Protein 2FIC (pdb70)

Radius of gyration: 35.61 Å; Cα contacts (8 Å, |Δi|>4): 210; chains: 2; bounding box: 53×79×112 Å

InterPro domains:
  IPR001452 SH3 domain [PF14604] (527-590)
  IPR001452 SH3 domain [PR00452] (523-533)
  IPR001452 SH3 domain [PR00452] (537-552)
  IPR001452 SH3 domain [PR00452] (580-592)
  IPR001452 SH3 domain [PS50002] (520-593)
  IPR001452 SH3 domain [SM00326] (523-593)
  IPR003005 Amphiphysin [PTHR46514] (1-591)
  IPR003023 Amphiphysin 2 [PR01253] (3-16)
  IPR003023 Amphiphysin 2 [PR01253] (100-107)
  IPR003023 Amphiphysin 2 [PR01253] (157-165)
  IPR003023 Amphiphysin 2 [PR01253] (271-284)
  IPR003023 Amphiphysin 2 [PR01253] (288-296)
  IPR003023 Amphiphysin 2 [PR01253] (305-321)
  IPR003023 Amphiphysin 2 [PR01253] (490-503)
  IPR003023 Amphiphysin 2 [PR01253] (572-581)
  IPR004148 BAR domain [PF03114] (19-264)
  IPR004148 BAR domain [PS51021] (29-276)
  IPR004148 BAR domain [SM00721] (17-269)
  IPR027267 AH/BAR domain superfamily [G3DSA:1.20.1270.60] (10-276)
  IPR027267 AH/BAR domain superfamily [SSF103657] (31-344)

Solvent-accessible surface area: 25844 Å² total; per-residue (Å²): 171,133,10,105,106,24,17,98,34,4,63,106,3,36,97,55,0,67,154,19,26,143,60,7,134,83,92,13,64,61,12,65,64,130,9,90,65,30,80,142,129,28,86,78,41,65,162,88,7,81,102,125,90,90,26,100,121,98,5,68,124,12,14,91,46,13,31,98,22,15,77,58,12,34,93,78,0,32,80,74,0,21,88,64,0,48,108,17,19,54,76,0,84,92,13,108,67,50,24,60,100,31,29,173,61,58,96,70,44,58,72,14,143,136,107,58,57,63,61,113,151,203,74,90,127,10,90,81,92,24,99,124,11,56,134,68,19,89,100,42,31,83,68,0,59,118,70,6,52,71,10,55,104,53,55,84,35,25,58,75,96,5,109,128,35,18,61,41,14,26,97,76,7,106,124,64,19,67,121,22,79,121,61,36,96,95,13,69,122,53,95,92,115,146,143,12,99,95,31,28,94,33,4,61,112,2,48,93,46,1,74,125,14,39,137,81,7,136,83,78,10,66,62,6,79,63,105,6,76,51,22,65,130,131,30,88,76,51,64,152,87,10,84,103,122,106,87,31,74,104,91,5,47,135,11,16,104,47,15,35,92,27,24,100,61,6,34,103,82,0,24,75,84,0,25,108,84,2,67,111,20,34,51,80,2,94,87,13,108,65,44,25,55,78,22,30,141,54,50,97,71,58,84,64,17,110,130,90,40,77,64,31,52,114,42,101,192,90,59,121,73,130,16,59,133,1,73,73,93,20,108,121,19,69,124,59,15,58,79,19,11,75,59,0,80,122,68,6,56,77,14,55,101,49,60,84,33,20,48,82,90,5,108,123,28,24,61,39,21,63,131,75,12,93,106,57,26,49,93,24,91,108,61,43,90,102,13,61,80,55,68,178

B-factor: mean 22.85, std 11.94, range [2.0, 82.25]

Secondary structure (DSSP, 8-state):
-HHHHHHHHHHHHHHHHHHHHHHHHHHHHHHHHHHHHHHHHHHHHHHH--TTSTTHHHHHHHHHHHHHHHHHHHHHHIIIIIHHHHHHHHTHHHHHHHHHHHHHHHHHHHHHHHHHHHHH--HHHHHHHHHHHHHHHHHHHHHHHHHHHHHHHHHHHHHHHHHHHHHHHHHHHHHHHHHHHHHHHHHHHT-/-HHHHHHHHHHHHHHHHHHHHHHHHHHHHHHHHHHHHHHHHHHHHHHHHHS-TTSTTHHHHHHHHHHHHHHHHHHHHHHIIIIITTSHHHHHTHHHHHHHHHHHHHHHHHHHHHHHHHHHHTTSSS--HHHHHHHHHHHHHHHHHHHHHHHHHHHHHHHHHHHHHHHHHHHHHHHHHHHHHHHHHHHHHHHHHHHHHHTT-

Structure (mmCIF, N/CA/C/O backbone):
data_2FIC
#
_entry.id   2FIC
#
_cell.length_a   69.922
_cell.length_b   59.086
_cell.length_c   75.009
_cell.angle_alpha   90.00
_cell.angle_beta   117.53
_cell.angle_gamma   90.00
#
_symmetry.space_group_name_H-M   'P 1 21 1'
#
loop_
_entity.id
_entity.type
_entity.pdbx_description
1 polymer 'Myc box-dependent-interacting protein 1'
2 non-polymer XENON
3 water water
#
loop_
_atom_site.group_PDB
_atom_site.id
_atom_site.type_symbol
_atom_site.label_atom_id
_atom_site.label_alt_id
_atom_site.label_comp_id
_atom_site.label_asym_id
_atom_site.label_entity_id
_atom_site.label_seq_id
_atom_site.pdbx_PDB_ins_code
_atom_site.Cartn_x
_atom_site.Cartn_y
_atom_site.Cartn_z
_atom_site.occupancy
_atom_site.B_iso_or_equiv
_atom_site.auth_seq_id
_atom_site.auth_comp_id
_atom_site.auth_asym_id
_atom_site.auth_atom_id
_atom_site.pdbx_PDB_model_num
ATOM 1 N N . GLU A 1 52 ? 30.124 -5.518 52.893 1.00 48.82 52 GLU A N 1
ATOM 2 C CA . GLU A 1 52 ? 28.944 -6.281 53.260 1.00 48.86 52 GLU A CA 1
ATOM 3 C C . GLU A 1 52 ? 28.056 -6.667 52.091 1.00 47.82 52 GLU A C 1
ATOM 4 O O . GLU A 1 52 ? 28.320 -6.337 50.944 1.00 47.76 52 GLU A O 1
ATOM 10 N N . GLN A 1 53 ? 26.984 -7.365 52.420 1.00 46.43 53 GLN A N 1
ATOM 11 C CA . GLN A 1 53 ? 26.098 -7.946 51.438 1.00 44.99 53 GLN A CA 1
ATOM 12 C C . GLN A 1 53 ? 25.261 -6.854 50.785 1.00 43.14 53 GLN A C 1
ATOM 13 O O . GLN A 1 53 ? 25.114 -6.817 49.570 1.00 42.62 53 GLN A O 1
ATOM 19 N N . PHE A 1 54 ? 24.709 -5.967 51.601 1.00 40.74 54 PHE A N 1
ATOM 20 C CA . PHE A 1 54 ? 23.791 -4.987 51.099 1.00 39.06 54 PHE A CA 1
ATOM 21 C C . PHE A 1 54 ? 24.514 -3.981 50.225 1.00 38.37 54 PHE A C 1
ATOM 22 O O . PHE A 1 54 ? 23.922 -3.498 49.262 1.00 37.16 54 PHE A O 1
ATOM 30 N N . GLU A 1 55 ? 25.779 -3.670 50.532 1.00 37.12 55 GLU A N 1
ATOM 31 C CA . GLU A 1 55 ? 26.517 -2.732 49.684 1.00 36.73 55 GLU A CA 1
ATOM 32 C C . GLU A 1 55 ? 26.826 -3.333 48.310 1.00 35.23 55 GLU A C 1
ATOM 33 O O . GLU A 1 55 ? 26.785 -2.604 47.336 1.00 35.18 55 GLU A O 1
ATOM 39 N N . GLN A 1 56 ? 27.107 -4.636 48.212 1.00 33.66 56 GLN A N 1
ATOM 40 C CA . GLN A 1 56 ? 27.256 -5.293 46.906 1.00 32.59 56 GLN A CA 1
ATOM 41 C C . GLN A 1 56 ? 25.929 -5.323 46.107 1.00 30.93 56 GLN A C 1
ATOM 42 O O . GLN A 1 56 ? 25.946 -5.242 44.893 1.00 30.20 56 GLN A O 1
ATOM 48 N N . CYS A 1 57 ? 24.793 -5.430 46.784 1.00 29.05 57 CYS A N 1
ATOM 49 C CA . CYS A 1 57 ? 23.496 -5.330 46.109 1.00 28.30 57 CYS A CA 1
ATOM 50 C C . CYS A 1 57 ? 23.258 -3.944 45.523 1.00 25.86 57 CYS A C 1
ATOM 51 O O . CYS A 1 57 ? 22.710 -3.821 44.447 1.00 24.65 57 CYS A O 1
ATOM 54 N N . VAL A 1 58 ? 23.677 -2.931 46.262 1.00 22.85 58 VAL A N 1
ATOM 55 C CA . VAL A 1 58 ? 23.527 -1.556 45.856 1.00 22.12 58 VAL A CA 1
ATOM 56 C C . VAL A 1 58 ? 24.440 -1.262 44.679 1.00 21.05 58 VAL A C 1
ATOM 57 O O . VAL A 1 58 ? 24.059 -0.567 43.757 1.00 19.06 58 VAL A O 1
ATOM 61 N N . GLN A 1 59 ? 25.643 -1.817 44.709 1.00 20.23 59 GLN A N 1
ATOM 62 C CA . GLN A 1 59 ? 26.548 -1.693 43.586 1.00 20.58 59 GLN A CA 1
ATOM 63 C C . GLN A 1 59 ? 25.990 -2.298 42.303 1.00 19.53 59 GLN A C 1
ATOM 64 O O . GLN A 1 59 ? 26.063 -1.693 41.250 1.00 19.57 59 GLN A O 1
ATOM 70 N N . ASN A 1 60 ? 25.445 -3.499 42.409 1.00 18.56 60 ASN A N 1
ATOM 71 C CA . ASN A 1 60 ? 24.813 -4.154 41.277 1.00 17.64 60 ASN A CA 1
ATOM 72 C C . ASN A 1 60 ? 23.688 -3.278 40.718 1.00 16.37 60 ASN A C 1
ATOM 73 O O . ASN A 1 60 ? 23.507 -3.169 39.496 1.00 16.08 60 ASN A O 1
ATOM 78 N N . PHE A 1 61 ? 22.923 -2.683 41.620 1.00 14.89 61 PHE A N 1
ATOM 79 C CA . PHE A 1 61 ? 21.795 -1.853 41.251 1.00 14.51 61 PHE A CA 1
ATOM 80 C C . PHE A 1 61 ? 22.245 -0.612 40.495 1.00 14.43 61 PHE A C 1
ATOM 81 O O . PHE A 1 61 ? 21.687 -0.294 39.468 1.00 14.19 61 PHE A O 1
ATOM 89 N N . ASN A 1 62 ? 23.271 0.060 40.993 1.00 14.53 62 ASN A N 1
ATOM 90 C CA . ASN A 1 62 ? 23.838 1.216 40.320 1.00 15.35 62 ASN A CA 1
ATOM 91 C C . ASN A 1 62 ? 24.294 0.823 38.901 1.00 14.99 62 ASN A C 1
ATOM 92 O O . ASN A 1 62 ? 23.988 1.515 37.930 1.00 13.29 62 ASN A O 1
ATOM 97 N N . LYS A 1 63 ? 24.988 -0.304 38.776 1.00 15.17 63 LYS A N 1
ATOM 98 C CA . LYS A 1 63 ? 25.399 -0.797 37.476 1.00 16.04 63 LYS A CA 1
ATOM 99 C C . LYS A 1 63 ? 24.212 -1.120 36.544 1.00 15.52 63 LYS A C 1
ATOM 100 O O . LYS A 1 63 ? 24.202 -0.749 35.384 1.00 14.98 63 LYS A O 1
ATOM 106 N N . GLN A 1 64 ? 23.231 -1.826 37.058 1.00 14.37 64 GLN A N 1
ATOM 107 C CA . GLN A 1 64 ? 22.034 -2.140 36.292 1.00 14.58 64 GLN A CA 1
ATOM 108 C C . GLN A 1 64 ? 21.361 -0.861 35.785 1.00 14.70 64 GLN A C 1
ATOM 109 O O . GLN A 1 64 ? 20.889 -0.819 34.645 1.00 14.52 64 GLN A O 1
ATOM 115 N N . LEU A 1 65 ? 21.343 0.192 36.612 1.00 14.45 65 LEU A N 1
ATOM 116 C CA . LEU A 1 65 ? 20.724 1.456 36.226 1.00 14.79 65 LEU A CA 1
ATOM 117 C C . LEU A 1 65 ? 21.574 2.168 35.157 1.00 14.60 65 LEU A C 1
ATOM 118 O O . LEU A 1 65 ? 21.057 2.701 34.223 1.00 14.32 65 LEU A O 1
ATOM 123 N N . THR A 1 66 ? 22.883 2.162 35.302 1.00 15.10 66 THR A N 1
ATOM 124 C CA . THR A 1 66 ? 23.769 2.752 34.314 1.00 15.57 66 THR A CA 1
ATOM 125 C C . THR A 1 66 ? 23.626 2.068 32.928 1.00 15.58 66 THR A C 1
ATOM 126 O O . THR A 1 66 ? 23.427 2.740 31.916 1.00 14.81 66 THR A O 1
ATOM 130 N N . GLU A 1 67 ? 23.677 0.740 32.901 1.00 16.48 67 GLU A N 1
ATOM 131 C CA . GLU A 1 67 ? 23.587 -0.037 31.660 1.00 17.03 67 GLU A CA 1
ATOM 132 C C . GLU A 1 67 ? 22.258 0.235 30.990 1.00 16.34 67 GLU A C 1
ATOM 133 O O . GLU A 1 67 ? 22.212 0.468 29.800 1.00 15.40 67 GLU A O 1
ATOM 139 N N . GLY A 1 68 ? 21.195 0.188 31.780 1.00 15.38 68 GLY A N 1
ATOM 140 C CA . GLY A 1 68 ? 19.837 0.398 31.310 1.00 15.94 68 GLY A CA 1
ATOM 141 C C . GLY A 1 68 ? 19.601 1.769 30.691 1.00 15.75 68 GLY A C 1
ATOM 142 O O . GLY A 1 68 ? 18.862 1.914 29.686 1.00 14.30 68 GLY A O 1
ATOM 143 N N . THR A 1 69 ? 20.212 2.768 31.305 1.00 15.55 69 THR A N 1
ATOM 144 C CA . THR A 1 69 ? 20.089 4.128 30.859 1.00 16.61 69 THR A CA 1
ATOM 145 C C . THR A 1 69 ? 20.852 4.276 29.525 1.00 16.53 69 THR A C 1
ATOM 146 O O . THR A 1 69 ? 20.393 4.926 28.623 1.00 14.81 69 THR A O 1
ATOM 150 N N . ARG A 1 70 ? 22.035 3.667 29.443 1.00 16.88 70 ARG A N 1
ATOM 151 C CA . ARG A 1 70 ? 22.805 3.686 28.228 1.00 17.02 70 ARG A CA 1
ATOM 152 C C . ARG A 1 70 ? 22.038 2.989 27.092 1.00 16.56 70 ARG A C 1
ATOM 153 O O . ARG A 1 70 ? 22.060 3.472 25.994 1.00 15.05 70 ARG A O 1
ATOM 161 N N . LEU A 1 71 ? 21.324 1.913 27.380 1.00 16.72 71 LEU A N 1
ATOM 162 C CA . LEU A 1 71 ? 20.568 1.187 26.360 1.00 17.75 71 LEU A CA 1
ATOM 163 C C . LEU A 1 71 ? 19.399 1.994 25.831 1.00 17.55 71 LEU A C 1
ATOM 164 O O . LEU A 1 71 ? 19.095 1.981 24.626 1.00 15.35 71 LEU A O 1
ATOM 169 N N . GLN A 1 72 ? 18.709 2.657 26.757 1.00 17.70 72 GLN A N 1
ATOM 170 C CA . GLN A 1 72 ? 17.659 3.607 26.385 1.00 17.39 72 GLN A CA 1
ATOM 171 C C . GLN A 1 72 ? 18.195 4.735 25.506 1.00 16.04 72 GLN A C 1
ATOM 172 O O . GLN A 1 72 ? 17.587 5.057 24.512 1.00 15.41 72 GLN A O 1
ATOM 178 N N . LYS A 1 73 ? 19.337 5.317 25.860 1.00 15.68 73 LYS A N 1
ATOM 179 C CA . LYS A 1 73 ? 19.909 6.429 25.092 1.00 15.74 73 LYS A CA 1
ATOM 180 C C . LYS A 1 73 ? 20.289 5.966 23.668 1.00 14.13 73 LYS A C 1
ATOM 181 O O . LYS A 1 73 ? 19.954 6.590 22.705 1.00 12.66 73 LYS A O 1
ATOM 187 N N . ASP A 1 74 ? 20.936 4.812 23.586 1.00 13.40 74 ASP A N 1
ATOM 188 C CA . ASP A 1 74 ? 21.357 4.234 22.328 1.00 13.27 74 ASP A CA 1
ATOM 189 C C . ASP A 1 74 ? 20.164 3.741 21.467 1.00 12.27 74 ASP A C 1
ATOM 190 O O . ASP A 1 74 ? 20.218 3.843 20.255 1.00 11.28 74 ASP A O 1
ATOM 195 N N . LEU A 1 75 ? 19.111 3.221 22.074 1.00 12.73 75 LEU A N 1
ATOM 196 C CA . LEU A 1 75 ? 17.937 2.857 21.307 1.00 13.51 75 LEU A CA 1
ATOM 197 C C . LEU A 1 75 ? 17.253 4.073 20.673 1.00 13.34 75 LEU A C 1
ATOM 198 O O . LEU A 1 75 ? 16.796 4.026 19.538 1.00 13.08 75 LEU A O 1
ATOM 203 N N . ARG A 1 76 ? 17.113 5.139 21.459 1.00 12.97 76 ARG A N 1
ATOM 204 C CA . ARG A 1 76 ? 16.535 6.380 20.978 1.00 12.67 76 ARG A CA 1
ATOM 205 C C . ARG A 1 76 ? 17.320 6.923 19.747 1.00 11.46 76 ARG A C 1
ATOM 206 O O . ARG A 1 76 ? 16.739 7.372 18.773 1.00 9.89 76 ARG A O 1
ATOM 214 N N . THR A 1 77 ? 18.644 6.877 19.826 1.00 9.41 77 THR A N 1
ATOM 215 C CA . THR A 1 77 ? 19.474 7.265 18.710 1.00 10.25 77 THR A CA 1
ATOM 216 C C . THR A 1 77 ? 19.206 6.357 17.532 1.00 9.28 77 THR A C 1
ATOM 217 O O . THR A 1 77 ? 19.135 6.823 16.404 1.00 7.45 77 THR A O 1
ATOM 221 N N . TYR A 1 78 ? 19.014 5.072 17.788 1.00 10.04 78 TYR A N 1
ATOM 222 C CA . TYR A 1 78 ? 18.898 4.122 16.701 1.00 9.97 78 TYR A CA 1
ATOM 223 C C . TYR A 1 78 ? 17.609 4.408 15.959 1.00 10.38 78 TYR A C 1
ATOM 224 O O . TYR A 1 78 ? 17.580 4.407 14.741 1.00 9.68 78 TYR A O 1
ATOM 233 N N . LEU A 1 79 ? 16.523 4.615 16.714 1.00 11.03 79 LEU A N 1
ATOM 234 C CA . LEU A 1 79 ? 15.233 4.964 16.148 1.00 11.66 79 LEU A CA 1
ATOM 235 C C . LEU A 1 79 ? 15.325 6.262 15.313 1.00 11.35 79 LEU A C 1
ATOM 236 O O . LEU A 1 79 ? 14.736 6.346 14.263 1.00 11.13 79 LEU A O 1
ATOM 241 N N . ALA A 1 80 ? 16.018 7.291 15.820 1.00 11.72 80 ALA A N 1
ATOM 242 C CA . ALA A 1 80 ? 16.226 8.526 15.056 1.00 11.26 80 ALA A CA 1
ATOM 243 C C . ALA A 1 80 ? 16.978 8.265 13.756 1.00 11.00 80 ALA A C 1
ATOM 244 O O . ALA A 1 80 ? 16.668 8.868 12.741 1.00 11.35 80 ALA A O 1
ATOM 246 N N . SER A 1 81 ? 17.973 7.384 13.789 1.00 10.09 81 SER A N 1
ATOM 247 C CA . SER A 1 81 ? 18.721 7.045 12.595 1.00 9.89 81 SER A CA 1
ATOM 248 C C . SER A 1 81 ? 17.903 6.269 11.556 1.00 8.88 81 SER A C 1
ATOM 249 O O . SER A 1 81 ? 18.129 6.390 10.340 1.00 7.40 81 SER A O 1
ATOM 252 N N . VAL A 1 82 ? 16.945 5.484 12.049 1.00 9.51 82 VAL A N 1
ATOM 253 C CA . VAL A 1 82 ? 16.118 4.660 11.196 1.00 9.93 82 VAL A CA 1
ATOM 254 C C . VAL A 1 82 ? 15.210 5.658 10.500 1.00 11.10 82 VAL A C 1
ATOM 255 O O . VAL A 1 82 ? 15.057 5.589 9.296 1.00 11.69 82 VAL A O 1
ATOM 259 N N . LYS A 1 83 ? 14.649 6.612 11.235 1.00 10.11 83 LYS A N 1
ATOM 260 C CA . LYS A 1 83 ? 13.876 7.661 10.572 1.00 11.68 83 LYS A CA 1
ATOM 261 C C . LYS A 1 83 ? 14.683 8.460 9.520 1.00 10.00 83 LYS A C 1
ATOM 262 O O . LYS A 1 83 ? 14.182 8.727 8.449 1.00 7.91 83 LYS A O 1
ATOM 268 N N . ALA A 1 84 ? 15.919 8.861 9.828 1.00 9.93 84 ALA A N 1
ATOM 269 C CA . ALA A 1 84 ? 16.719 9.604 8.887 1.00 8.97 84 ALA A CA 1
ATOM 270 C C . ALA A 1 84 ? 17.007 8.772 7.645 1.00 9.65 84 ALA A C 1
ATOM 271 O O . ALA A 1 84 ? 17.056 9.317 6.556 1.00 8.87 84 ALA A O 1
ATOM 273 N N . MET A 1 85 ? 17.219 7.469 7.805 1.00 9.94 85 MET A N 1
ATOM 274 C CA . MET A 1 85 ? 17.542 6.599 6.672 1.00 11.06 85 MET A CA 1
ATOM 275 C C . MET A 1 85 ? 16.273 6.385 5.848 1.00 10.74 85 MET A C 1
ATOM 276 O O . MET A 1 85 ? 16.298 6.512 4.634 1.00 11.34 85 MET A O 1
ATOM 281 N N . HIS A 1 86 ? 15.131 6.180 6.485 1.00 9.59 86 HIS A N 1
ATOM 282 C CA . HIS A 1 86 ? 13.860 6.271 5.778 1.00 9.50 86 HIS A CA 1
ATOM 283 C C . HIS A 1 86 ? 13.738 7.558 4.909 1.00 9.26 86 HIS A C 1
ATOM 284 O O . HIS A 1 86 ? 13.497 7.490 3.721 1.00 7.74 86 HIS A O 1
ATOM 291 N N . GLU A 1 87 ? 13.837 8.722 5.505 1.00 10.07 87 GLU A N 1
ATOM 292 C CA . GLU A 1 87 ? 13.645 9.967 4.783 1.00 11.12 87 GLU A CA 1
ATOM 293 C C . GLU A 1 87 ? 14.615 10.128 3.602 1.00 10.64 87 GLU A C 1
ATOM 294 O O . GLU A 1 87 ? 14.214 10.601 2.571 1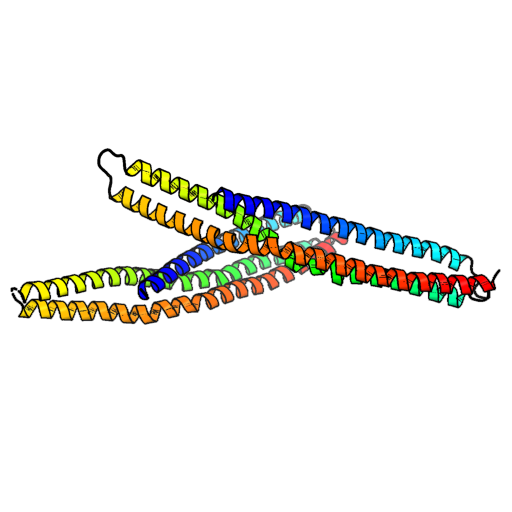.00 9.25 87 GLU A O 1
ATOM 300 N N . ALA A 1 88 ? 15.879 9.734 3.755 1.00 10.53 88 ALA A N 1
ATOM 301 C CA . ALA A 1 88 ? 16.849 9.864 2.673 1.00 11.04 88 ALA A CA 1
ATOM 302 C C . ALA A 1 88 ? 16.531 8.842 1.584 1.00 12.06 88 ALA A C 1
ATOM 303 O O . ALA A 1 88 ? 16.652 9.109 0.418 1.00 9.68 88 ALA A O 1
ATOM 305 N N . SER A 1 89 ? 15.992 7.697 1.963 1.00 13.43 89 SER A N 1
ATOM 306 C CA . SER A 1 89 ? 15.686 6.684 0.996 1.00 13.87 89 SER A CA 1
ATOM 307 C C . SER A 1 89 ? 14.501 7.150 0.215 1.00 13.94 89 SER A C 1
ATOM 308 O O . SER A 1 89 ? 14.437 6.978 -0.999 1.00 12.88 89 SER A O 1
ATOM 311 N N . LYS A 1 90 ? 13.508 7.660 0.933 1.00 13.94 90 LYS A N 1
ATOM 312 C CA . LYS A 1 90 ? 12.346 8.218 0.312 1.00 13.91 90 LYS A CA 1
ATOM 313 C C . LYS A 1 90 ? 12.678 9.330 -0.701 1.00 14.29 90 LYS A C 1
ATOM 314 O O . LYS A 1 90 ? 12.194 9.334 -1.818 1.00 12.38 90 LYS A O 1
ATOM 320 N N . LYS A 1 91 ? 13.512 10.285 -0.321 1.00 13.42 91 LYS A N 1
ATOM 321 C CA . LYS A 1 91 ? 13.939 11.296 -1.281 1.00 14.12 91 LYS A CA 1
ATOM 322 C C . LYS A 1 91 ? 14.595 10.750 -2.531 1.00 14.05 91 LYS A C 1
ATOM 323 O O . LYS A 1 91 ? 14.341 11.289 -3.593 1.00 11.27 91 LYS A O 1
ATOM 329 N N . LEU A 1 92 ? 15.426 9.707 -2.402 1.00 15.31 92 LEU A N 1
ATOM 330 C CA . LEU A 1 92 ? 16.056 9.068 -3.562 1.00 16.96 92 LEU A CA 1
ATOM 331 C C . LEU A 1 92 ? 15.023 8.503 -4.476 1.00 18.35 92 LEU A C 1
ATOM 332 O O . LEU A 1 92 ? 15.077 8.719 -5.678 1.00 20.36 92 LEU A O 1
ATOM 337 N N . ASN A 1 93 ? 14.115 7.726 -3.906 1.00 18.46 93 ASN A N 1
ATOM 338 C CA . ASN A 1 93 ? 12.944 7.213 -4.618 1.00 19.12 93 ASN A CA 1
ATOM 339 C C . ASN A 1 93 ? 12.228 8.358 -5.380 1.00 18.29 93 ASN A C 1
ATOM 340 O O . ASN A 1 93 ? 11.780 8.160 -6.520 1.00 18.20 93 ASN A O 1
ATOM 345 N N . GLU A 1 94 ? 12.096 9.516 -4.747 1.00 16.56 94 GLU A N 1
ATOM 346 C CA . GLU A 1 94 ? 11.387 10.656 -5.352 1.00 17.14 94 GLU A CA 1
ATOM 347 C C . GLU A 1 94 ? 12.145 11.187 -6.580 1.00 15.01 94 GLU A C 1
ATOM 348 O O . GLU A 1 94 ? 11.539 11.615 -7.547 1.00 14.79 94 GLU A O 1
ATOM 354 N N . CYS A 1 95 ? 13.460 11.122 -6.540 1.00 14.17 95 CYS A N 1
ATOM 355 C CA . CYS A 1 95 ? 14.275 11.474 -7.693 1.00 14.83 95 CYS A CA 1
ATOM 356 C C . CYS A 1 95 ? 13.993 10.522 -8.833 1.00 14.39 95 CYS A C 1
ATOM 357 O O . CYS A 1 95 ? 13.921 10.981 -9.961 1.00 13.75 95 CYS A O 1
ATOM 360 N N . LEU A 1 96 ? 13.854 9.224 -8.573 1.00 13.44 96 LEU A N 1
ATOM 361 C CA . LEU A 1 96 ? 13.450 8.286 -9.634 1.00 13.77 96 LEU A CA 1
ATOM 362 C C . LEU A 1 96 ? 12.056 8.599 -10.168 1.00 14.14 96 LEU A C 1
ATOM 363 O O . LEU A 1 96 ? 11.824 8.689 -11.375 1.00 12.17 96 LEU A O 1
ATOM 368 N N . GLN A 1 97 ? 11.121 8.770 -9.268 1.00 14.69 97 GLN A N 1
ATOM 369 C CA . GLN A 1 97 ? 9.775 9.167 -9.682 1.00 15.95 97 GLN A CA 1
ATOM 370 C C . GLN A 1 97 ? 9.747 10.458 -10.535 1.00 15.54 97 GLN A C 1
ATOM 371 O O . GLN A 1 97 ? 8.997 10.544 -11.495 1.00 15.26 97 GLN A O 1
ATOM 377 N N . GLU A 1 98 ? 10.615 11.436 -10.260 1.00 16.52 98 GLU A N 1
ATOM 378 C CA . GLU A 1 98 ? 10.557 12.707 -10.982 1.00 16.32 98 GLU A CA 1
ATOM 379 C C . GLU A 1 98 ? 11.193 12.597 -12.391 1.00 15.28 98 GLU A C 1
ATOM 380 O O . GLU A 1 98 ? 10.827 13.351 -13.291 1.00 13.46 98 GLU A O 1
ATOM 386 N N . VAL A 1 99 ? 12.134 11.662 -12.597 1.00 15.03 99 VAL A N 1
ATOM 387 C CA . VAL A 1 99 ? 12.753 11.469 -13.897 1.00 14.95 99 VAL A CA 1
ATOM 388 C C . VAL A 1 99 ? 12.076 10.374 -14.756 1.00 15.62 99 VAL A C 1
ATOM 389 O O . VAL A 1 99 ? 12.296 10.316 -15.962 1.00 15.24 99 VAL A O 1
ATOM 393 N N . TYR A 1 100 ? 11.255 9.529 -14.160 1.00 15.15 100 TYR A N 1
ATOM 394 C CA . TYR A 1 100 ? 10.625 8.438 -14.890 1.00 16.52 100 TYR A CA 1
ATOM 395 C C . TYR A 1 100 ? 9.687 9.028 -15.970 1.00 17.04 100 TYR A C 1
ATOM 396 O O . TYR A 1 100 ? 8.764 9.755 -15.651 1.00 20.20 100 TYR A O 1
ATOM 405 N N . GLU A 1 101 ? 9.969 8.720 -17.240 1.00 16.15 101 GLU A N 1
ATOM 406 C CA . GLU A 1 101 ? 9.233 9.230 -18.372 1.00 14.74 101 GLU A CA 1
ATOM 407 C C . GLU A 1 101 ? 7.936 8.410 -18.604 1.00 13.35 101 GLU A C 1
ATOM 408 O O . GLU A 1 101 ? 7.852 7.206 -18.270 1.00 11.64 101 GLU A O 1
ATOM 414 N N . PRO A 1 102 ? 6.913 9.071 -19.129 1.00 13.05 102 PRO A N 1
ATOM 415 C CA . PRO A 1 102 ? 5.606 8.415 -19.326 1.00 13.46 102 PRO A CA 1
ATOM 416 C C . PRO A 1 102 ? 5.708 7.288 -20.382 1.00 13.11 102 PRO A C 1
ATOM 417 O O . PRO A 1 102 ? 5.014 6.308 -20.323 1.00 10.83 102 PRO A O 1
ATOM 421 N N . ASP A 1 103 ? 6.612 7.452 -21.335 1.00 14.49 103 ASP A N 1
ATOM 422 C CA . ASP A 1 103 ? 6.858 6.381 -22.304 1.00 15.86 103 ASP A CA 1
ATOM 423 C C . ASP A 1 103 ? 7.850 5.279 -21.841 1.00 16.93 103 ASP A C 1
ATOM 424 O O . ASP A 1 103 ? 8.244 4.434 -22.636 1.00 16.77 103 ASP A O 1
ATOM 429 N N . TRP A 1 104 ? 8.265 5.271 -20.579 1.00 17.79 104 TRP A N 1
ATOM 430 C CA . TRP A 1 104 ? 8.979 4.103 -20.059 1.00 17.85 104 TRP A CA 1
ATOM 431 C C . TRP A 1 104 ? 7.987 3.158 -19.428 1.00 18.50 104 TRP A C 1
ATOM 432 O O . TRP A 1 104 ? 7.226 3.576 -18.549 1.00 17.99 104 TRP A O 1
ATOM 443 N N . PRO A 1 105 ? 8.016 1.873 -19.787 1.00 18.98 105 PRO A N 1
ATOM 444 C CA . PRO A 1 105 ? 7.112 0.924 -19.141 1.00 19.18 105 PRO A CA 1
ATOM 445 C C . PRO A 1 105 ? 7.456 0.776 -17.648 1.00 18.87 105 PRO A C 1
ATOM 446 O O . PRO A 1 105 ? 8.613 0.986 -17.230 1.00 19.09 105 PRO A O 1
ATOM 450 N N . GLY A 1 106 ? 6.446 0.423 -16.862 1.00 18.11 106 GLY A N 1
ATOM 451 C CA . GLY A 1 106 ? 6.623 0.176 -15.452 1.00 17.97 106 GLY A CA 1
ATOM 452 C C . GLY A 1 106 ? 6.545 1.396 -14.543 1.00 17.08 106 GLY A C 1
ATOM 453 O O . GLY A 1 106 ? 6.808 1.226 -13.364 1.00 16.19 106 GLY A O 1
ATOM 454 N N . ARG A 1 107 ? 6.150 2.570 -15.061 1.00 15.55 107 ARG A N 1
ATOM 455 C CA . ARG A 1 107 ? 6.051 3.800 -14.259 1.00 14.78 107 ARG A CA 1
ATOM 456 C C . ARG A 1 107 ? 5.105 3.645 -13.075 1.00 15.42 107 ARG A C 1
ATOM 457 O O . ARG A 1 107 ? 5.472 4.009 -11.952 1.00 13.72 107 ARG A O 1
ATOM 465 N N . ASP A 1 108 ? 3.881 3.124 -13.330 1.00 14.81 108 ASP A N 1
ATOM 466 C CA . ASP A 1 108 ? 2.893 2.870 -12.268 1.00 14.51 108 ASP A CA 1
ATOM 467 C C . ASP A 1 108 ? 3.409 1.847 -11.247 1.00 13.69 108 ASP A C 1
ATOM 468 O O . ASP A 1 108 ? 3.236 1.997 -10.051 1.00 10.08 108 ASP A O 1
ATOM 473 N N . GLU A 1 109 ? 4.043 0.795 -11.730 1.00 14.63 109 GLU A N 1
ATOM 474 C CA . GLU A 1 109 ? 4.564 -0.242 -10.847 1.00 16.19 109 GLU A CA 1
ATOM 475 C C . GLU A 1 109 ? 5.663 0.381 -9.948 1.00 15.18 109 GLU A C 1
ATOM 476 O O . GLU A 1 109 ? 5.787 0.033 -8.785 1.00 14.69 109 GLU A O 1
ATOM 482 N N . ALA A 1 110 ? 6.415 1.342 -10.468 1.00 14.78 110 ALA A N 1
ATOM 483 C CA . ALA A 1 110 ? 7.498 1.947 -9.698 1.00 14.36 110 ALA A CA 1
ATOM 484 C C . ALA A 1 110 ? 6.907 2.862 -8.626 1.00 13.78 110 ALA A C 1
ATOM 485 O O . ALA A 1 110 ? 7.409 2.955 -7.525 1.00 13.18 110 ALA A O 1
ATOM 487 N N . ASN A 1 111 ? 5.791 3.496 -8.920 1.00 13.22 111 ASN A N 1
ATOM 488 C CA . ASN A 1 111 ? 5.150 4.293 -7.918 1.00 13.96 111 ASN A CA 1
ATOM 489 C C . ASN A 1 111 ? 4.580 3.400 -6.798 1.00 12.91 111 ASN A C 1
ATOM 490 O O . ASN A 1 111 ? 4.653 3.793 -5.655 1.00 11.37 111 ASN A O 1
ATOM 495 N N . LYS A 1 112 ? 3.986 2.243 -7.132 1.00 12.20 112 LYS A N 1
ATOM 496 C CA . LYS A 1 112 ? 3.446 1.358 -6.090 1.00 12.71 112 LYS A CA 1
ATOM 497 C C . LYS A 1 112 ? 4.564 0.826 -5.230 1.00 12.14 112 LYS A C 1
ATOM 498 O O . LYS A 1 112 ? 4.432 0.766 -4.030 1.00 11.72 112 LYS A O 1
ATOM 504 N N . ILE A 1 113 ? 5.698 0.502 -5.838 1.00 11.44 113 ILE A N 1
ATOM 505 C CA . ILE A 1 113 ? 6.830 0.003 -5.067 1.00 11.28 113 ILE A CA 1
ATOM 506 C C . ILE A 1 113 ? 7.297 1.047 -4.047 1.00 11.04 113 ILE A C 1
ATOM 507 O O . ILE A 1 113 ? 7.506 0.741 -2.879 1.00 9.74 113 ILE A O 1
ATOM 512 N N . ALA A 1 114 ? 7.425 2.287 -4.492 1.00 11.07 114 ALA A N 1
ATOM 513 C CA . ALA A 1 114 ? 7.846 3.375 -3.634 1.00 10.48 114 ALA A CA 1
ATOM 514 C C . ALA A 1 114 ? 6.845 3.607 -2.503 1.00 9.68 114 ALA A C 1
ATOM 515 O O . ALA A 1 114 ? 7.242 3.899 -1.403 1.00 9.00 114 ALA A O 1
ATOM 517 N N . GLU A 1 115 ? 5.557 3.502 -2.780 1.00 9.31 115 GLU A N 1
ATOM 518 C CA . GLU A 1 115 ? 4.556 3.623 -1.762 1.00 10.51 115 GLU A CA 1
ATOM 519 C C . GLU A 1 115 ? 4.696 2.482 -0.720 1.00 10.23 115 GLU A C 1
ATOM 520 O O . GLU A 1 115 ? 4.672 2.731 0.479 1.00 9.98 115 GLU A O 1
ATOM 526 N N . ASN A 1 116 ? 4.900 1.251 -1.194 1.00 8.90 116 ASN A N 1
ATOM 527 C CA . ASN A 1 116 ? 5.116 0.132 -0.302 1.00 8.91 116 ASN A CA 1
ATOM 528 C C . ASN A 1 116 ? 6.402 0.288 0.553 1.00 7.77 116 ASN A C 1
ATOM 529 O O . ASN A 1 116 ? 6.443 -0.063 1.735 1.00 5.11 116 ASN A O 1
ATOM 534 N N . ASN A 1 117 ? 7.405 0.883 -0.048 1.00 7.35 117 ASN A N 1
ATOM 535 C CA . ASN A 1 117 ? 8.705 1.086 0.601 1.00 8.45 117 ASN A CA 1
ATOM 536 C C . ASN A 1 117 ? 8.516 2.036 1.828 1.00 8.58 117 ASN A C 1
ATOM 537 O O . ASN A 1 117 ? 8.960 1.765 2.962 1.00 6.52 117 ASN A O 1
ATOM 542 N N . ASP A 1 118 ? 7.760 3.102 1.588 1.00 9.00 118 ASP A N 1
ATOM 543 C CA . ASP A 1 118 ? 7.457 4.127 2.586 1.00 9.58 118 ASP A CA 1
ATOM 544 C C . ASP A 1 118 ? 6.685 3.471 3.726 1.00 9.28 118 ASP A C 1
ATOM 545 O O . ASP A 1 118 ? 7.046 3.611 4.879 1.00 8.85 118 ASP A O 1
ATOM 550 N N . LEU A 1 119 ? 5.638 2.735 3.393 1.00 9.21 119 LEU A N 1
ATOM 551 C CA . LEU A 1 119 ? 4.879 2.008 4.401 1.00 10.42 119 LEU A CA 1
ATOM 552 C C . LEU A 1 119 ? 5.748 1.027 5.197 1.00 9.20 119 LEU A C 1
ATOM 553 O O . LEU A 1 119 ? 5.605 0.910 6.405 1.00 10.56 119 LEU A O 1
ATOM 558 N N . LEU A 1 120 ? 6.669 0.350 4.548 1.00 7.88 120 LEU A N 1
ATOM 559 C CA . LEU A 1 120 ? 7.539 -0.573 5.277 1.00 8.87 120 LEU A CA 1
ATOM 560 C C . LEU A 1 120 ? 8.396 0.099 6.324 1.00 8.30 120 LEU A C 1
ATOM 561 O O . LEU A 1 120 ? 8.527 -0.394 7.428 1.00 7.74 120 LEU A O 1
ATOM 566 N N . TRP A 1 121 ? 9.109 1.152 5.918 1.00 7.77 121 TRP A N 1
ATO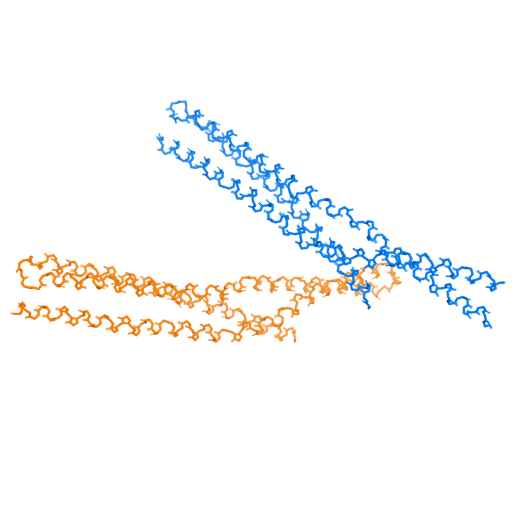M 567 C CA . TRP A 1 121 ? 9.914 1.954 6.841 1.00 6.78 121 TRP A CA 1
ATOM 568 C C . TRP A 1 121 ? 9.103 2.484 7.994 1.00 6.29 121 TRP A C 1
ATOM 569 O O . TRP A 1 121 ? 9.568 2.523 9.130 1.00 5.05 121 TRP A O 1
ATOM 580 N N . MET A 1 122 ? 7.876 2.905 7.707 1.00 7.29 122 MET A N 1
ATOM 581 C CA . MET A 1 122 ? 7.003 3.463 8.735 1.00 9.18 122 MET A CA 1
ATOM 582 C C . MET A 1 122 ? 6.570 2.387 9.725 1.00 9.30 122 MET A C 1
ATOM 583 O O . MET A 1 122 ? 6.454 2.639 10.925 1.00 8.59 122 MET A O 1
ATOM 588 N N . ASP A 1 123 ? 6.333 1.186 9.209 1.00 9.15 123 ASP A N 1
ATOM 589 C CA . ASP A 1 123 ? 5.956 0.036 10.036 1.00 8.82 123 ASP A CA 1
ATOM 590 C C . ASP A 1 123 ? 7.138 -0.402 10.910 1.00 7.97 123 ASP A C 1
ATOM 591 O O . ASP A 1 123 ? 6.953 -0.715 12.087 1.00 8.59 123 ASP A O 1
ATOM 596 N N . TYR A 1 124 ? 8.341 -0.375 10.339 1.00 5.66 124 TYR A N 1
ATOM 597 C CA . TYR A 1 124 ? 9.559 -0.760 11.053 1.00 6.66 124 TYR A CA 1
ATOM 598 C C . TYR A 1 124 ? 9.796 0.169 12.252 1.00 6.30 124 TYR A C 1
ATOM 599 O O . TYR A 1 124 ? 9.975 -0.309 13.347 1.00 5.83 124 TYR A O 1
ATOM 608 N N . HIS A 1 125 ? 9.800 1.471 12.024 1.00 6.03 125 HIS A N 1
ATOM 609 C CA . HIS A 1 125 ? 10.011 2.440 13.084 1.00 7.08 125 HIS A CA 1
ATOM 610 C C . HIS A 1 125 ? 8.918 2.305 14.175 1.00 7.69 125 HIS A C 1
ATOM 611 O O . HIS A 1 125 ? 9.207 2.305 15.329 1.00 6.29 125 HIS A O 1
ATOM 618 N N . GLN A 1 126 ? 7.672 2.146 13.773 1.00 7.61 126 GLN A N 1
ATOM 619 C CA . GLN A 1 126 ? 6.593 2.019 14.737 1.00 9.10 126 GLN A CA 1
ATOM 620 C C . GLN A 1 126 ? 6.703 0.712 15.607 1.00 8.56 126 GLN A C 1
ATOM 621 O O . GLN A 1 126 ? 6.455 0.762 16.792 1.00 8.54 126 GLN A O 1
ATOM 627 N N . LYS A 1 127 ? 7.141 -0.403 15.035 1.00 7.63 127 LYS A N 1
ATOM 628 C CA . LYS A 1 127 ? 7.349 -1.618 15.795 1.00 8.02 127 LYS A CA 1
ATOM 629 C C . LYS A 1 127 ? 8.535 -1.460 16.710 1.00 8.77 127 LYS A C 1
ATOM 630 O O . LYS A 1 127 ? 8.505 -1.974 17.831 1.00 7.07 127 LYS A O 1
ATOM 636 N N . LEU A 1 128 ? 9.558 -0.722 16.291 1.00 7.26 128 LEU A N 1
ATOM 637 C CA . LEU A 1 128 ? 10.656 -0.474 17.224 1.00 9.57 128 LEU A CA 1
ATOM 638 C C . LEU A 1 128 ? 10.208 0.344 18.444 1.00 10.03 128 LEU A C 1
ATOM 639 O O . LEU A 1 128 ? 10.590 0.060 19.576 1.00 10.59 128 LEU A O 1
ATOM 644 N N . VAL A 1 129 ? 9.453 1.398 18.216 1.00 10.81 129 VAL A N 1
ATOM 645 C CA . VAL A 1 129 ? 8.842 2.155 19.319 1.00 11.82 129 VAL A CA 1
ATOM 646 C C . VAL A 1 129 ? 8.050 1.211 20.235 1.00 11.71 129 VAL A C 1
ATOM 647 O O . VAL A 1 129 ? 8.267 1.179 21.445 1.00 9.98 129 VAL A O 1
ATOM 651 N N . ASP A 1 130 ? 7.134 0.434 19.656 1.00 13.20 130 ASP A N 1
ATOM 652 C CA . ASP A 1 130 ? 6.218 -0.365 20.467 1.00 13.90 130 ASP A CA 1
ATOM 653 C C . ASP A 1 130 ? 6.861 -1.562 21.142 1.00 13.85 130 ASP A C 1
ATOM 654 O O . ASP A 1 130 ? 6.526 -1.858 22.263 1.00 14.22 130 ASP A O 1
ATOM 659 N N . GLN A 1 131 ? 7.793 -2.228 20.484 1.00 13.76 131 GLN A N 1
ATOM 660 C CA . GLN A 1 131 ? 8.336 -3.470 21.010 1.00 14.10 131 GLN A CA 1
ATOM 661 C C . GLN A 1 131 ? 9.633 -3.300 21.734 1.00 15.14 131 GLN A C 1
ATOM 662 O O . GLN A 1 131 ? 9.985 -4.137 22.576 1.00 15.99 131 GLN A O 1
ATOM 668 N N . ALA A 1 132 ? 10.360 -2.235 21.440 1.00 14.60 132 ALA A N 1
ATOM 669 C CA . ALA A 1 132 ? 11.675 -2.054 22.054 1.00 15.03 132 ALA A CA 1
ATOM 670 C C . ALA A 1 132 ? 11.721 -0.867 22.980 1.00 15.18 132 ALA A C 1
ATOM 671 O O . ALA A 1 132 ? 12.219 -1.010 24.090 1.00 15.66 132 ALA A O 1
ATOM 673 N N . LEU A 1 133 ? 11.202 0.283 22.559 1.00 15.23 133 LEU A N 1
ATOM 674 C CA . LEU A 1 133 ? 11.442 1.516 23.285 1.00 16.74 133 LEU A CA 1
ATOM 675 C C . LEU A 1 133 ? 10.480 1.683 24.456 1.00 16.62 133 LEU A C 1
ATOM 676 O O . LEU A 1 133 ? 10.911 2.006 25.556 1.00 16.02 133 LEU A O 1
ATOM 681 N N . LEU A 1 134 ? 9.193 1.500 24.222 1.00 16.45 134 LEU A N 1
ATOM 682 C CA . LEU A 1 134 ? 8.217 1.708 25.281 1.00 17.30 134 LEU A CA 1
ATOM 683 C C . LEU A 1 134 ? 8.346 0.633 26.394 1.00 18.77 134 LEU A C 1
ATOM 684 O O . LEU A 1 134 ? 8.096 0.910 27.582 1.00 16.68 134 LEU A O 1
ATOM 689 N N . THR A 1 135 ? 8.815 -0.569 26.025 1.00 19.02 135 THR A N 1
ATOM 690 C CA . THR A 1 135 ? 9.247 -1.558 27.027 1.00 19.12 135 THR A CA 1
ATOM 691 C C . THR A 1 135 ? 10.564 -1.116 27.762 1.00 18.63 135 THR A C 1
ATOM 692 O O . THR A 1 135 ? 10.744 -1.374 28.937 1.00 17.48 135 THR A O 1
ATOM 696 N N . MET A 1 136 ? 11.497 -0.459 27.086 1.00 19.61 136 MET A N 1
ATOM 697 C CA . MET A 1 136 ? 12.718 0.023 27.734 1.00 19.91 136 MET A CA 1
ATOM 698 C C . MET A 1 136 ? 12.330 1.012 28.823 1.00 20.58 136 MET A C 1
ATOM 699 O O . MET A 1 136 ? 12.855 0.980 29.931 1.00 21.28 136 MET A O 1
ATOM 704 N N . ASP A 1 137 ? 11.453 1.933 28.471 1.00 20.68 137 ASP A N 1
ATOM 705 C CA . ASP A 1 137 ? 10.884 2.888 29.415 1.00 22.12 137 ASP A CA 1
ATOM 706 C C . ASP A 1 137 ? 10.190 2.273 30.656 1.00 21.70 137 ASP A C 1
ATOM 707 O O . ASP A 1 137 ? 10.446 2.741 31.771 1.00 20.47 137 ASP A O 1
ATOM 712 N N . THR A 1 138 ? 9.343 1.246 30.488 1.00 20.93 138 THR A N 1
ATOM 713 C CA . THR A 1 138 ? 8.689 0.607 31.671 1.00 20.85 138 THR A CA 1
ATOM 714 C C . THR A 1 138 ? 9.724 -0.036 32.620 1.00 20.53 138 THR A C 1
ATOM 715 O O . THR A 1 138 ? 9.642 0.079 33.824 1.00 20.74 138 THR A O 1
ATOM 719 N N . TYR A 1 139 ? 10.687 -0.759 32.072 1.00 19.42 139 TYR A N 1
ATOM 720 C CA . TYR A 1 139 ? 11.684 -1.391 32.934 1.00 18.68 139 TYR A CA 1
ATOM 721 C C . TYR A 1 139 ? 12.426 -0.303 33.731 1.00 17.82 139 TYR A C 1
ATOM 722 O O . TYR A 1 139 ? 12.644 -0.448 34.920 1.00 15.16 139 TYR A O 1
ATOM 731 N N . LEU A 1 140 ? 12.836 0.767 33.057 1.00 18.98 140 LEU A N 1
ATOM 732 C CA . LEU A 1 140 ? 13.575 1.847 33.734 1.00 20.43 140 LEU A CA 1
ATOM 733 C C . LEU A 1 140 ? 12.746 2.645 34.726 1.00 20.17 140 LEU A C 1
ATOM 734 O O . LEU A 1 140 ? 13.304 3.237 35.631 1.00 20.36 140 LEU A O 1
ATOM 739 N N . GLY A 1 141 ? 11.431 2.652 34.555 1.00 20.11 141 GLY A N 1
ATOM 740 C CA . GLY A 1 141 ? 10.528 3.380 35.425 1.00 20.02 141 GLY A CA 1
ATOM 741 C C . GLY A 1 141 ? 10.501 2.888 36.866 1.00 19.45 141 GLY A C 1
ATOM 742 O O . GLY A 1 141 ? 10.103 3.628 37.761 1.00 19.48 141 GLY A O 1
ATOM 743 N N . GLN A 1 142 ? 10.922 1.661 37.114 1.00 18.03 142 GLN A N 1
ATOM 744 C CA . GLN A 1 142 ? 10.999 1.168 38.488 1.00 17.65 142 GLN A CA 1
ATOM 745 C C . GLN A 1 142 ? 12.229 1.661 39.271 1.00 15.38 142 GLN A C 1
ATOM 746 O O . GLN A 1 142 ? 12.293 1.509 40.477 1.00 15.50 142 GLN A O 1
ATOM 752 N N . PHE A 1 143 ? 13.214 2.219 38.585 1.00 13.74 143 PHE A N 1
ATOM 753 C CA . PHE A 1 143 ? 14.470 2.489 39.251 1.00 13.55 143 PHE A CA 1
ATOM 754 C C . PHE A 1 143 ? 14.464 3.725 40.176 1.00 13.71 143 PHE A C 1
ATOM 755 O O . PHE A 1 143 ? 14.983 3.633 41.277 1.00 12.45 143 PHE A O 1
ATOM 763 N N . PRO A 1 144 ? 13.887 4.846 39.760 1.00 13.90 144 PRO A N 1
ATOM 764 C CA . PRO A 1 144 ? 13.915 6.048 40.607 1.00 14.48 144 PRO A CA 1
ATOM 765 C C . PRO A 1 144 ? 13.470 5.801 42.050 1.00 15.57 144 PRO A C 1
ATOM 766 O O . PRO A 1 144 ? 14.237 6.136 42.953 1.00 14.80 144 PRO A O 1
ATOM 770 N N . ASP A 1 145 ? 12.332 5.150 42.277 1.00 16.30 145 ASP A N 1
ATOM 771 C CA . ASP A 1 145 ? 11.826 4.992 43.635 1.00 17.14 145 ASP A CA 1
ATOM 772 C C . ASP A 1 145 ? 12.692 4.085 44.490 1.00 16.62 145 ASP A C 1
ATOM 773 O O . ASP A 1 145 ? 12.766 4.257 45.707 1.00 17.52 145 ASP A O 1
ATOM 778 N N . ILE A 1 146 ? 13.292 3.094 43.865 1.00 15.16 146 ILE A N 1
ATOM 779 C CA . ILE A 1 146 ? 14.186 2.205 44.562 1.00 14.30 146 ILE A CA 1
ATOM 780 C C . ILE A 1 146 ? 15.441 2.943 44.907 1.00 13.76 146 ILE A C 1
ATOM 781 O O . ILE A 1 146 ? 15.952 2.802 46.028 1.00 14.24 146 ILE A O 1
ATOM 786 N N . LYS A 1 147 ? 15.943 3.730 43.970 1.00 12.57 147 LYS A N 1
ATOM 787 C CA . LYS A 1 147 ? 17.098 4.586 44.236 1.00 13.00 147 LYS A CA 1
ATOM 788 C C . LYS A 1 147 ? 16.880 5.528 45.445 1.00 11.98 147 LYS A C 1
ATOM 789 O O . LYS A 1 147 ? 17.765 5.672 46.287 1.00 11.98 147 LYS A O 1
ATOM 795 N N . SER A 1 148 ? 15.706 6.135 45.536 1.00 11.20 148 SER A N 1
ATOM 796 C CA . SER A 1 148 ? 15.361 6.975 46.671 1.00 12.03 148 SER A CA 1
ATOM 797 C C . SER A 1 148 ? 15.309 6.174 47.965 1.00 12.80 148 SER A C 1
ATOM 798 O O . SER A 1 148 ? 15.774 6.647 49.018 1.00 13.10 148 SER A O 1
ATOM 801 N N . ARG A 1 149 ? 14.730 4.983 47.875 1.00 13.82 149 ARG A N 1
ATOM 802 C CA . ARG A 1 149 ? 14.593 4.108 49.039 1.00 14.52 149 ARG A CA 1
ATOM 803 C C . ARG A 1 149 ? 15.959 3.617 49.504 1.00 13.73 149 ARG A C 1
ATOM 804 O O . ARG A 1 149 ? 16.160 3.457 50.696 1.00 15.96 149 ARG A O 1
ATOM 812 N N . ILE A 1 150 ? 16.922 3.415 48.617 1.00 13.11 150 ILE A N 1
ATOM 813 C CA . ILE A 1 150 ? 18.276 3.051 49.080 1.00 12.34 150 ILE A CA 1
ATOM 814 C C . ILE A 1 150 ? 18.865 4.197 49.934 1.00 13.33 150 ILE A C 1
ATOM 815 O O . ILE A 1 150 ? 19.400 3.955 51.026 1.00 13.95 150 ILE A O 1
ATOM 820 N N . ALA A 1 151 ? 18.800 5.427 49.428 1.00 12.58 151 ALA A N 1
ATOM 821 C CA . ALA A 1 151 ? 19.334 6.574 50.124 1.00 13.62 151 ALA A CA 1
ATOM 822 C C . ALA A 1 151 ? 18.651 6.768 51.500 1.00 14.36 151 ALA A C 1
ATOM 823 O O . ALA A 1 151 ? 19.300 7.098 52.476 1.00 14.03 151 ALA A O 1
ATOM 825 N N . LYS A 1 152 ? 17.335 6.577 51.534 1.00 15.20 152 LYS A N 1
ATOM 826 C CA . LYS A 1 152 ? 16.534 6.754 52.713 1.00 16.10 152 LYS A CA 1
ATOM 827 C C . LYS A 1 152 ? 16.852 5.677 53.767 1.00 16.88 152 LYS A C 1
ATOM 828 O O . LYS A 1 152 ? 17.032 5.993 54.933 1.00 14.99 152 LYS A O 1
ATOM 834 N N . ARG A 1 153 ? 16.948 4.418 53.342 1.00 17.80 153 ARG A N 1
ATOM 835 C CA . ARG A 1 153 ? 17.427 3.338 54.218 1.00 19.07 153 ARG A CA 1
ATOM 836 C C . ARG A 1 153 ? 18.777 3.679 54.856 1.00 19.35 153 ARG A C 1
ATOM 837 O O . ARG A 1 153 ? 18.971 3.419 56.045 1.00 19.90 153 ARG A O 1
ATOM 845 N N . GLY A 1 154 ? 19.703 4.218 54.067 1.00 18.96 154 GLY A N 1
ATOM 846 C CA . GLY A 1 154 ? 21.001 4.645 54.548 1.00 18.56 154 GLY A CA 1
ATOM 847 C C . GLY A 1 154 ? 20.826 5.628 55.706 1.00 19.40 154 GLY A C 1
ATOM 848 O O . GLY A 1 154 ? 21.438 5.441 56.753 1.00 18.99 154 GLY A O 1
ATOM 849 N N . ARG A 1 155 ? 19.979 6.657 55.528 1.00 18.79 155 ARG A N 1
ATOM 850 C CA . ARG A 1 155 ? 19.726 7.646 56.589 1.00 19.87 155 ARG A CA 1
ATOM 851 C C . ARG A 1 155 ? 19.022 7.032 57.821 1.00 21.05 155 ARG A C 1
ATOM 852 O O . ARG A 1 155 ? 19.334 7.422 58.953 1.00 20.31 155 ARG A O 1
ATOM 860 N N . LYS A 1 156 ? 18.103 6.081 57.612 1.00 21.79 156 LYS A N 1
ATOM 861 C CA . LYS A 1 156 ? 17.350 5.481 58.723 1.00 23.48 156 LYS A CA 1
ATOM 862 C C . LYS A 1 156 ? 18.247 4.538 59.555 1.00 24.68 156 LYS A C 1
ATOM 863 O O . LYS A 1 156 ? 17.977 4.275 60.748 1.00 24.27 156 LYS A O 1
ATOM 869 N N . LEU A 1 157 ? 19.327 4.083 58.924 1.00 26.22 157 LEU A N 1
ATOM 870 C CA . LEU A 1 157 ? 20.368 3.322 59.597 1.00 27.90 157 LEU A CA 1
ATOM 871 C C . LEU A 1 157 ? 21.182 4.209 60.525 1.00 28.80 157 LEU A C 1
ATOM 872 O O . LEU A 1 157 ? 21.440 3.813 61.659 1.00 27.98 157 LEU A O 1
ATOM 877 N N . VAL A 1 158 ? 21.607 5.384 60.053 1.00 30.45 158 VAL A N 1
ATOM 878 C CA . VAL A 1 158 ? 22.358 6.291 60.933 1.00 32.01 158 VAL A CA 1
ATOM 879 C C . VAL A 1 158 ? 21.443 6.771 62.081 1.00 33.01 158 VAL A C 1
ATOM 880 O O . VAL A 1 158 ? 21.842 6.746 63.240 1.00 33.01 158 VAL A O 1
ATOM 884 N N . ASP A 1 159 ? 20.224 7.174 61.730 1.00 33.97 159 ASP A N 1
ATOM 885 C CA . ASP A 1 159 ? 19.139 7.440 62.663 1.00 35.28 159 ASP A CA 1
ATOM 886 C C . ASP A 1 159 ? 19.040 6.406 63.802 1.00 35.99 159 ASP A C 1
ATOM 887 O O . ASP A 1 159 ? 18.906 6.772 64.956 1.00 35.94 159 ASP A O 1
ATOM 892 N N . TYR A 1 160 ? 19.103 5.122 63.471 1.00 36.87 160 TYR A N 1
ATOM 893 C CA . TYR A 1 160 ? 18.965 4.050 64.458 1.00 38.09 160 TYR A CA 1
ATOM 894 C C . TYR A 1 160 ? 20.253 3.885 65.251 1.00 38.74 160 TYR A C 1
ATOM 895 O O . TYR A 1 160 ? 20.192 3.735 66.468 1.00 39.20 160 TYR A O 1
ATOM 904 N N . ASP A 1 161 ? 21.400 3.912 64.568 1.00 39.03 161 ASP A N 1
ATOM 905 C CA . ASP A 1 161 ? 22.715 3.862 65.222 1.00 39.62 161 ASP A CA 1
ATOM 906 C C . ASP A 1 161 ? 22.899 4.964 66.269 1.00 40.10 161 ASP A C 1
ATOM 907 O O . ASP A 1 161 ? 23.490 4.725 67.325 1.00 40.14 161 ASP A O 1
ATOM 912 N N . SER A 1 162 ? 22.413 6.166 65.963 1.00 40.25 162 SER A N 1
ATOM 913 C CA . SER A 1 162 ? 22.573 7.315 66.847 1.00 40.40 162 SER A CA 1
ATOM 914 C C . SER A 1 162 ? 21.532 7.300 67.980 1.00 40.54 162 SER A C 1
ATOM 915 O O . SER A 1 162 ? 21.727 7.975 68.993 1.00 40.97 162 SER A O 1
ATOM 918 N N . ALA A 1 163 ? 20.444 6.543 67.810 1.00 39.99 163 ALA A N 1
ATOM 919 C CA . ALA A 1 163 ? 19.446 6.346 68.869 1.00 39.92 163 ALA A CA 1
ATOM 920 C C . ALA A 1 163 ? 19.919 5.276 69.863 1.00 39.81 163 ALA A C 1
ATOM 921 O O . ALA A 1 163 ? 19.582 5.319 71.042 1.00 39.74 163 ALA A O 1
ATOM 923 N N . ARG A 1 164 ? 20.678 4.309 69.361 1.00 39.62 164 ARG A N 1
ATOM 924 C CA . ARG A 1 164 ? 21.317 3.277 70.183 1.00 39.56 164 ARG A CA 1
ATOM 925 C C . ARG A 1 164 ? 22.517 3.897 70.906 1.00 38.52 164 ARG A C 1
ATOM 926 O O . ARG A 1 164 ? 22.584 3.818 72.114 1.00 39.30 164 ARG A O 1
ATOM 934 N N . HIS A 1 165 ? 23.428 4.555 70.189 1.00 36.75 165 HIS A N 1
ATOM 935 C CA . HIS A 1 165 ? 24.535 5.290 70.834 1.00 35.82 165 HIS A CA 1
ATOM 936 C C . HIS A 1 165 ? 24.064 6.318 71.907 1.00 33.89 165 HIS A C 1
ATOM 937 O O . HIS A 1 165 ? 24.894 6.856 72.658 1.00 33.64 165 HIS A O 1
ATOM 944 N N . HIS A 1 166 ? 22.750 6.574 71.978 1.00 31.19 166 HIS A N 1
ATOM 945 C CA . HIS A 1 166 ? 22.169 7.518 72.937 1.00 29.29 166 HIS A CA 1
ATOM 946 C C . HIS A 1 166 ? 21.508 6.800 74.137 1.00 27.82 166 HIS A C 1
ATOM 947 O O . HIS A 1 166 ? 21.613 7.260 75.273 1.00 27.29 166 HIS A O 1
ATOM 954 N N . TYR A 1 167 ? 20.826 5.686 73.875 1.00 25.93 167 TYR A N 1
ATOM 955 C CA . TYR A 1 167 ? 20.307 4.808 74.928 1.00 24.72 167 TYR A CA 1
ATOM 956 C C . TYR A 1 167 ? 21.464 4.150 75.705 1.00 24.11 167 TYR A C 1
ATOM 957 O O . TYR A 1 167 ? 21.370 3.946 76.926 1.00 23.46 167 TYR A O 1
ATOM 966 N N . GLU A 1 168 ? 22.556 3.849 74.999 1.00 23.27 168 GLU A N 1
ATOM 967 C CA . GLU A 1 168 ? 23.825 3.458 75.627 1.00 22.93 168 GLU A CA 1
ATOM 968 C C . GLU A 1 168 ? 24.414 4.568 76.515 1.00 22.40 168 GLU A C 1
ATOM 969 O O . GLU A 1 168 ? 24.876 4.280 77.629 1.00 22.50 168 GLU A O 1
ATOM 971 N N . SER A 1 169 ? 24.390 5.815 76.025 1.00 21.61 169 SER A N 1
ATOM 972 C CA . SER A 1 169 ? 25.015 6.968 76.705 1.00 21.17 169 SER A CA 1
ATOM 973 C C . SER A 1 169 ? 24.291 7.434 77.982 1.00 20.94 169 SER A C 1
ATOM 974 O O . SER A 1 169 ? 24.938 7.844 78.947 1.00 20.98 169 SER A O 1
ATOM 976 N N . LEU A 1 170 ? 22.958 7.369 77.984 1.00 20.60 170 LEU A N 1
ATOM 977 C CA . LEU A 1 170 ? 22.156 7.748 79.151 1.00 20.09 170 LEU A CA 1
ATOM 978 C C . LEU A 1 170 ? 22.226 6.675 80.245 1.00 20.05 170 LEU A C 1
ATOM 979 O O . LEU A 1 170 ? 22.494 6.985 81.413 1.00 19.96 170 LEU A O 1
ATOM 984 N N . GLN A 1 171 ? 21.998 5.418 79.859 1.00 19.84 171 GLN A N 1
ATOM 985 C CA . GLN A 1 171 ? 22.002 4.284 80.790 1.00 19.94 171 GLN A CA 1
ATOM 986 C C . GLN A 1 171 ? 23.277 4.206 81.649 1.00 20.07 171 GLN A C 1
ATOM 987 O O . GLN A 1 171 ? 23.248 3.684 82.764 1.00 20.05 171 GLN A O 1
ATOM 993 N N . THR A 1 172 ? 24.385 4.720 81.119 1.00 20.34 172 THR A N 1
ATOM 994 C CA . THR A 1 172 ? 25.595 4.978 81.912 1.00 20.44 172 THR A CA 1
ATOM 995 C C . THR A 1 172 ? 25.460 6.323 82.645 1.00 20.40 172 THR A C 1
ATOM 996 O O . THR A 1 172 ? 26.383 6.737 83.374 1.00 20.41 172 THR A O 1
ATOM 1000 N N . LYS A 1 180 ? 13.859 10.032 81.389 1.00 48.76 180 LYS A N 1
ATOM 1001 C CA . LYS A 1 180 ? 14.754 10.343 80.271 1.00 48.85 180 LYS A CA 1
ATOM 1002 C C . LYS A 1 180 ? 15.195 9.082 79.524 1.00 48.69 180 LYS A C 1
ATOM 1003 O O . LYS A 1 180 ? 15.413 9.116 78.312 1.00 48.50 180 LYS A O 1
ATOM 1009 N N . ILE A 1 181 ? 15.335 7.981 80.256 1.00 48.61 181 ILE A N 1
ATOM 1010 C CA . ILE A 1 181 ? 15.714 6.696 79.675 1.00 48.58 181 ILE A CA 1
ATOM 1011 C C . ILE A 1 181 ? 14.461 5.955 79.217 1.00 48.43 181 ILE A C 1
ATOM 1012 O O . ILE A 1 181 ? 14.483 5.270 78.197 1.00 48.49 181 ILE A O 1
ATOM 1017 N N . ALA A 1 182 ? 13.374 6.097 79.975 1.00 48.09 182 ALA A N 1
ATOM 1018 C CA . ALA A 1 182 ? 12.047 5.678 79.526 1.00 47.90 182 ALA A CA 1
ATOM 1019 C C . ALA A 1 182 ? 11.834 6.084 78.069 1.00 47.72 182 ALA A C 1
ATOM 1020 O O . ALA A 1 182 ? 11.362 5.283 77.257 1.00 47.70 182 ALA A O 1
ATOM 1022 N N . LYS A 1 183 ? 12.218 7.324 77.749 1.00 47.38 183 LYS A N 1
ATOM 1023 C CA . LYS A 1 183 ? 11.976 7.930 76.437 1.00 47.06 183 LYS A CA 1
ATOM 1024 C C . LYS A 1 183 ? 12.931 7.457 75.328 1.00 46.46 183 LYS A C 1
ATOM 1025 O O . LYS A 1 183 ? 12.488 7.169 74.219 1.00 46.47 183 LYS A O 1
ATOM 1031 N N . ALA A 1 184 ? 14.227 7.404 75.610 1.00 45.76 184 ALA A N 1
ATOM 1032 C CA . ALA A 1 184 ? 15.210 7.022 74.597 1.00 45.39 184 ALA A CA 1
ATOM 1033 C C . ALA A 1 184 ? 14.981 5.600 74.060 1.00 45.35 184 ALA A C 1
ATOM 1034 O O . ALA A 1 184 ? 15.211 5.340 72.876 1.00 45.22 184 ALA A O 1
ATOM 1036 N N . GLU A 1 185 ? 14.541 4.691 74.931 1.00 45.01 185 GLU A N 1
ATOM 1037 C CA . GLU A 1 185 ? 14.240 3.309 74.543 1.00 44.87 185 GLU A CA 1
ATOM 1038 C C . GLU A 1 185 ? 13.032 3.268 73.613 1.00 44.30 185 GLU A C 1
ATOM 1039 O O . GLU A 1 185 ? 12.985 2.440 72.709 1.00 43.80 185 GLU A O 1
ATOM 1045 N N . GLU A 1 186 ? 12.052 4.138 73.864 1.00 43.97 186 GLU A N 1
ATOM 1046 C CA . GLU A 1 186 ? 10.954 4.383 72.920 1.00 43.61 186 GLU A CA 1
ATOM 1047 C C . GLU A 1 186 ? 11.533 4.723 71.535 1.00 42.91 186 GLU A C 1
ATOM 1048 O O . GLU A 1 186 ? 11.292 4.004 70.569 1.00 42.67 186 GLU A O 1
ATOM 1054 N N . GLU A 1 187 ? 12.321 5.799 71.472 1.00 42.02 187 GLU A N 1
ATOM 1055 C CA . GLU A 1 187 ? 13.007 6.246 70.253 1.00 41.55 187 GLU A CA 1
ATOM 1056 C C . GLU A 1 187 ? 13.769 5.135 69.538 1.00 40.47 187 GLU A C 1
ATOM 1057 O O . GLU A 1 187 ? 13.744 5.077 68.315 1.00 40.35 187 GLU A O 1
ATOM 1063 N N . LEU A 1 188 ? 14.445 4.274 70.301 1.00 38.99 188 LEU A N 1
ATOM 1064 C CA . LEU A 1 188 ? 15.261 3.200 69.736 1.00 38.06 188 LEU A CA 1
ATOM 1065 C C . LEU A 1 188 ? 14.383 2.156 69.064 1.00 37.33 188 LEU A C 1
ATOM 1066 O O . LEU A 1 188 ? 14.705 1.674 67.984 1.00 36.64 188 LEU A O 1
ATOM 1071 N N . ILE A 1 189 ? 13.286 1.806 69.727 1.00 36.38 189 ILE A N 1
ATOM 1072 C CA . ILE A 1 189 ? 12.302 0.868 69.180 1.00 36.03 189 ILE A CA 1
ATOM 1073 C C . ILE A 1 189 ? 11.652 1.414 67.898 1.00 34.95 189 ILE A C 1
ATOM 1074 O O . ILE A 1 189 ? 11.413 0.657 66.959 1.00 34.07 189 ILE A O 1
ATOM 1079 N N . LYS A 1 190 ? 11.367 2.713 67.869 1.00 33.85 190 LYS A N 1
ATOM 1080 C CA . LYS A 1 190 ? 10.765 3.328 66.695 1.00 33.19 190 LYS A CA 1
ATOM 1081 C C . LYS A 1 190 ? 11.784 3.374 65.560 1.00 32.62 190 LYS A C 1
ATOM 1082 O O . LYS A 1 190 ? 11.460 3.057 64.428 1.00 32.40 190 LYS A O 1
ATOM 1088 N N . ALA A 1 191 ? 13.028 3.700 65.887 1.00 31.63 191 ALA A N 1
ATOM 1089 C CA . ALA A 1 191 ? 14.078 3.827 64.895 1.00 31.24 191 ALA A CA 1
ATOM 1090 C C . ALA A 1 191 ? 14.481 2.481 64.327 1.00 31.48 191 ALA A C 1
ATOM 1091 O O . ALA A 1 191 ? 15.001 2.400 63.202 1.00 31.07 191 ALA A O 1
ATOM 1093 N N . GLN A 1 192 ? 14.246 1.426 65.107 1.00 31.00 192 GLN A N 1
ATOM 1094 C CA . GLN A 1 192 ? 14.599 0.071 64.721 1.00 30.85 192 GLN A CA 1
ATOM 1095 C C . GLN A 1 192 ? 13.534 -0.501 63.820 1.00 30.36 192 GLN A C 1
ATOM 1096 O O . GLN A 1 192 ? 13.830 -1.148 62.828 1.00 29.89 192 GLN A O 1
ATOM 1102 N N . LYS A 1 193 ? 12.292 -0.244 64.180 1.00 30.21 193 LYS A N 1
ATOM 1103 C CA . LYS A 1 193 ? 11.156 -0.698 63.418 1.00 30.82 193 LYS A CA 1
ATOM 1104 C C . LYS A 1 193 ? 11.076 0.021 62.065 1.00 31.53 193 LYS A C 1
ATOM 1105 O O . LYS A 1 193 ? 10.523 -0.527 61.112 1.00 31.27 193 LYS A O 1
ATOM 1111 N N . VAL A 1 194 ? 11.628 1.236 61.975 1.00 31.67 194 VAL A N 1
ATOM 1112 C CA . VAL A 1 194 ? 11.516 2.009 60.749 1.00 32.17 194 VAL A CA 1
ATOM 1113 C C . VAL A 1 194 ? 12.647 1.588 59.815 1.00 31.89 194 VAL A C 1
ATOM 1114 O O . VAL A 1 194 ? 12.437 1.433 58.640 1.00 31.33 194 VAL A O 1
ATOM 1118 N N . PHE A 1 195 ? 13.830 1.341 60.357 1.00 32.26 195 PHE A N 1
ATOM 1119 C CA . PHE A 1 195 ? 14.936 0.900 59.545 1.00 32.60 195 PHE A CA 1
ATOM 1120 C C . PHE A 1 195 ? 14.734 -0.520 59.028 1.00 33.41 195 PHE A C 1
ATOM 1121 O O . PHE A 1 195 ? 14.874 -0.775 57.828 1.00 33.77 195 PHE A O 1
ATOM 1129 N N . GLU A 1 196 ? 14.448 -1.444 59.942 1.00 33.59 196 GLU A N 1
ATOM 1130 C CA . GLU A 1 196 ? 14.312 -2.866 59.608 1.00 33.95 196 GLU A CA 1
ATOM 1131 C C . GLU A 1 196 ? 13.185 -3.083 58.579 1.00 34.26 196 GLU A C 1
ATOM 1132 O O . GLU A 1 196 ? 13.278 -3.987 57.748 1.00 34.03 196 GLU A O 1
ATOM 1138 N N . GLU A 1 197 ? 12.144 -2.248 58.617 1.00 34.63 197 GLU A N 1
ATOM 1139 C CA . GLU A 1 197 ? 11.064 -2.322 57.632 1.00 35.19 197 GLU A CA 1
ATOM 1140 C C . GLU A 1 197 ? 11.535 -1.924 56.222 1.00 35.47 197 GLU A C 1
ATOM 1141 O O . GLU A 1 197 ? 11.054 -2.471 55.222 1.00 35.68 197 GLU A O 1
ATOM 1147 N N . MET A 1 198 ? 12.481 -0.992 56.141 1.00 35.25 198 MET A N 1
ATOM 1148 C CA . MET A 1 198 ? 13.099 -0.682 54.859 1.00 35.12 198 MET A CA 1
ATOM 1149 C C . MET A 1 198 ? 14.112 -1.700 54.437 1.00 34.78 198 MET A C 1
ATOM 1150 O O . MET A 1 198 ? 14.238 -1.951 53.234 1.00 34.91 198 MET A O 1
ATOM 1155 N N . ASN A 1 199 ? 14.842 -2.252 55.402 1.00 33.62 199 ASN A N 1
ATOM 1156 C CA . ASN A 1 199 ? 15.893 -3.201 55.111 1.00 33.69 199 ASN A CA 1
ATOM 1157 C C . ASN A 1 199 ? 15.346 -4.475 54.479 1.00 33.62 199 ASN A C 1
ATOM 1158 O O . ASN A 1 199 ? 15.787 -4.885 53.420 1.00 33.41 199 ASN A O 1
ATOM 1163 N N . VAL A 1 200 ? 14.376 -5.086 55.142 1.00 33.66 200 VAL A N 1
ATOM 1164 C CA . VAL A 1 200 ? 13.739 -6.297 54.629 1.00 33.68 200 VAL A CA 1
ATOM 1165 C C . VAL A 1 200 ? 13.167 -6.084 53.221 1.00 32.78 200 VAL A C 1
ATOM 1166 O O . VAL A 1 200 ? 13.368 -6.924 52.360 1.00 31.98 200 VAL A O 1
ATOM 1170 N N . ASP A 1 201 ? 12.473 -4.970 52.991 1.00 32.36 201 ASP A N 1
ATOM 1171 C CA . ASP A 1 201 ? 11.808 -4.750 51.701 1.00 32.04 201 ASP A CA 1
ATOM 1172 C C . ASP A 1 201 ? 12.855 -4.657 50.593 1.00 30.89 201 ASP A C 1
ATOM 1173 O O . ASP A 1 201 ? 12.703 -5.297 49.555 1.00 30.82 201 ASP A O 1
ATOM 1178 N N . LEU A 1 202 ? 13.929 -3.903 50.827 1.00 29.68 202 LEU A N 1
ATOM 1179 C CA . LEU A 1 202 ? 15.028 -3.817 49.859 1.00 28.60 202 LEU A CA 1
ATOM 1180 C C . LEU A 1 202 ? 15.865 -5.076 49.724 1.00 28.31 202 LEU A C 1
ATOM 1181 O O . LEU A 1 202 ? 16.422 -5.302 48.669 1.00 27.73 202 LEU A O 1
ATOM 1186 N N . GLN A 1 203 ? 15.978 -5.872 50.780 1.00 28.03 203 GLN A N 1
ATOM 1187 C CA . GLN A 1 203 ? 16.748 -7.116 50.721 1.00 28.16 203 GLN A CA 1
ATOM 1188 C C . GLN A 1 203 ? 16.072 -8.155 49.813 1.00 27.65 203 GLN A C 1
ATOM 1189 O O . GLN A 1 203 ? 16.751 -8.958 49.194 1.00 26.82 203 GLN A O 1
ATOM 1195 N N . GLU A 1 204 ? 14.739 -8.133 49.753 1.00 27.99 204 GLU A N 1
ATOM 1196 C CA . GLU A 1 204 ? 13.957 -8.915 48.775 1.00 28.51 204 GLU A CA 1
ATOM 1197 C C . GLU A 1 204 ? 14.070 -8.303 47.367 1.00 28.09 204 GLU A C 1
ATOM 1198 O O . GLU A 1 204 ? 14.277 -9.007 46.374 1.00 27.80 204 GLU A O 1
ATOM 1204 N N . GLU A 1 205 ? 13.941 -6.981 47.295 1.00 27.49 205 GLU A N 1
ATOM 1205 C CA . GLU A 1 205 ? 13.644 -6.316 46.033 1.00 27.45 205 GLU A CA 1
ATOM 1206 C C . GLU A 1 205 ? 14.865 -6.138 45.143 1.00 26.17 205 GLU A C 1
ATOM 1207 O O . GLU A 1 205 ? 14.750 -6.265 43.917 1.00 25.60 205 GLU A O 1
ATOM 1213 N N . LEU A 1 206 ? 16.023 -5.863 45.732 1.00 24.44 206 LEU A N 1
ATOM 1214 C CA . LEU A 1 206 ? 17.207 -5.633 44.924 1.00 24.19 206 LEU A CA 1
ATOM 1215 C C . LEU A 1 206 ? 17.686 -6.887 44.186 1.00 23.30 206 LEU A C 1
ATOM 1216 O O . LEU A 1 206 ? 17.906 -6.797 43.007 1.00 22.78 206 LEU A O 1
ATOM 1221 N N . PRO A 1 207 ? 17.839 -8.032 44.858 1.00 22.92 207 PRO A N 1
ATOM 1222 C CA . PRO A 1 207 ? 18.153 -9.287 44.148 1.00 22.21 207 PRO A CA 1
ATOM 1223 C C . PRO A 1 207 ? 17.160 -9.649 43.029 1.00 21.50 207 PRO A C 1
ATOM 1224 O O . PRO A 1 207 ? 17.582 -10.107 41.991 1.00 19.76 207 PRO A O 1
ATOM 1228 N N . SER A 1 208 ? 15.872 -9.428 43.258 1.00 21.08 208 SER A N 1
ATOM 1229 C CA . SER A 1 208 ? 14.847 -9.767 42.298 1.00 21.07 208 SER A CA 1
ATOM 1230 C C . SER A 1 208 ? 14.864 -8.842 41.070 1.00 20.01 208 SER A C 1
ATOM 1231 O O . SER A 1 208 ? 14.655 -9.279 39.949 1.00 18.33 208 SER A O 1
ATOM 1234 N N . LEU A 1 209 ? 15.170 -7.573 41.269 1.00 18.92 209 LEU A N 1
ATOM 1235 C CA . LEU A 1 209 ? 15.394 -6.679 40.156 1.00 19.10 209 LEU A CA 1
ATOM 1236 C C . LEU A 1 209 ? 16.655 -7.090 39.389 1.00 18.48 209 LEU A C 1
ATOM 1237 O O . LEU A 1 209 ? 16.648 -7.171 38.151 1.00 17.45 209 LEU A O 1
ATOM 1242 N N . TRP A 1 210 ? 17.717 -7.377 40.124 1.00 17.92 210 TRP A N 1
ATOM 1243 C CA . TRP A 1 210 ? 18.979 -7.734 39.488 1.00 18.05 210 TRP A CA 1
ATOM 1244 C C . TRP A 1 210 ? 18.800 -8.927 38.571 1.00 18.83 210 TRP A C 1
ATOM 1245 O O . TRP A 1 210 ? 19.245 -8.928 37.406 1.00 19.38 210 TRP A O 1
ATOM 1256 N N . ASN A 1 211 ? 18.124 -9.935 39.079 1.00 18.46 211 ASN A N 1
ATOM 1257 C CA . ASN A 1 211 ? 17.861 -11.116 38.300 1.00 19.46 211 ASN A CA 1
ATOM 1258 C C . ASN A 1 211 ? 17.127 -10.850 36.984 1.00 18.78 211 ASN A C 1
ATOM 1259 O O . ASN A 1 211 ? 17.454 -11.470 35.959 1.00 19.67 211 ASN A O 1
ATOM 1264 N N . SER A 1 212 ? 16.151 -9.941 37.018 1.00 16.44 212 SER A N 1
ATOM 1265 C CA . SER A 1 212 ? 15.293 -9.685 35.883 1.00 15.92 212 SER A CA 1
ATOM 1266 C C . SER A 1 212 ? 16.058 -8.974 34.755 1.00 16.23 212 SER A C 1
ATOM 1267 O O . SER A 1 212 ? 15.532 -8.851 33.694 1.00 15.15 212 SER A O 1
ATOM 1270 N N . ARG A 1 213 ? 17.292 -8.548 35.003 1.00 15.96 213 ARG A N 1
ATOM 1271 C CA . ARG A 1 213 ? 18.067 -7.831 33.990 1.00 16.50 213 ARG A CA 1
ATOM 1272 C C . ARG A 1 213 ? 18.274 -8.651 32.712 1.00 16.48 213 ARG A C 1
ATOM 1273 O O . ARG A 1 213 ? 18.183 -8.127 31.602 1.00 14.28 213 ARG A O 1
ATOM 1281 N N . VAL A 1 214 ? 18.553 -9.938 32.887 1.00 15.05 214 VAL A N 1
ATOM 1282 C CA . VAL A 1 214 ? 18.911 -10.832 31.807 1.00 15.22 214 VAL A CA 1
ATOM 1283 C C . VAL A 1 214 ? 17.722 -11.025 30.857 1.00 14.96 214 VAL A C 1
ATOM 1284 O O . VAL A 1 214 ? 17.842 -10.896 29.647 1.00 14.72 214 VAL A O 1
ATOM 1288 N N . GLY A 1 215 ? 16.581 -11.335 31.429 1.00 13.99 215 GLY A N 1
ATOM 1289 C CA . GLY A 1 215 ? 15.335 -11.389 30.711 1.00 14.45 215 GLY A CA 1
ATOM 1290 C C . GLY A 1 215 ? 15.005 -10.096 29.982 1.00 14.49 215 GLY A C 1
ATOM 1291 O O . GLY A 1 215 ? 14.569 -10.159 28.852 1.00 13.77 215 GLY A O 1
ATOM 1292 N N . PHE A 1 216 ? 15.221 -8.933 30.598 1.00 13.56 216 PHE A N 1
ATOM 1293 C CA . PHE A 1 216 ? 14.935 -7.710 29.928 1.00 13.02 216 PHE A CA 1
ATOM 1294 C C . PHE A 1 216 ? 15.868 -7.496 28.683 1.00 12.56 216 PHE A C 1
ATOM 1295 O O . PHE A 1 216 ? 15.403 -7.058 27.643 1.00 10.65 216 PHE A O 1
ATOM 1303 N N . TYR A 1 217 ? 17.171 -7.757 28.813 1.00 10.54 217 TYR A N 1
ATOM 1304 C CA . TYR A 1 217 ? 18.044 -7.655 27.670 1.00 11.21 217 TYR A CA 1
ATOM 1305 C C . TYR A 1 217 ? 17.751 -8.657 26.535 1.00 9.82 217 TYR A C 1
ATOM 1306 O O . TYR A 1 217 ? 17.632 -8.272 25.385 1.00 8.71 217 TYR A O 1
ATOM 1315 N N . VAL A 1 218 ? 17.554 -9.911 26.899 1.00 10.75 218 VAL A N 1
ATOM 1316 C CA . VAL A 1 218 ? 17.228 -10.996 25.983 1.00 10.16 218 VAL A CA 1
ATOM 1317 C C . VAL A 1 218 ? 15.975 -10.672 25.225 1.00 10.46 218 VAL A C 1
ATOM 1318 O O . VAL A 1 218 ? 15.945 -10.764 24.015 1.00 8.69 218 VAL A O 1
ATOM 1322 N N . ASN A 1 219 ? 14.941 -10.248 25.930 1.00 11.00 219 ASN A N 1
ATOM 1323 C CA . ASN A 1 219 ? 13.674 -9.956 25.323 1.00 12.09 219 ASN A CA 1
ATOM 1324 C C . ASN A 1 219 ? 13.749 -8.698 24.395 1.00 11.11 219 ASN A C 1
ATOM 1325 O O . ASN A 1 219 ? 13.141 -8.655 23.333 1.00 9.29 219 ASN A O 1
ATOM 1330 N N . THR A 1 220 ? 14.479 -7.678 24.824 1.00 9.16 220 THR A N 1
ATOM 1331 C CA . THR A 1 220 ? 14.628 -6.479 24.021 1.00 7.80 220 THR A CA 1
ATOM 1332 C C . THR A 1 220 ? 15.351 -6.789 22.706 1.00 6.50 220 THR A C 1
ATOM 1333 O O . THR A 1 220 ? 14.897 -6.428 21.613 1.00 5.30 220 THR A O 1
ATOM 1337 N N . PHE A 1 221 ? 16.488 -7.457 22.818 1.00 6.37 221 PHE A N 1
ATOM 1338 C CA . PHE A 1 221 ? 17.293 -7.789 21.673 1.00 6.97 221 PHE A CA 1
ATOM 1339 C C . PHE A 1 221 ? 16.681 -8.879 20.814 1.00 8.98 221 PHE A C 1
ATOM 1340 O O . PHE A 1 221 ? 16.856 -8.852 19.585 1.00 9.71 221 PHE A O 1
ATOM 1348 N N . GLN A 1 222 ? 15.862 -9.768 21.394 1.00 8.32 222 GLN A N 1
ATOM 1349 C CA . GLN A 1 222 ? 15.137 -10.703 20.535 1.00 9.67 222 GLN A CA 1
ATOM 1350 C C . GLN A 1 222 ? 14.069 -10.007 19.781 1.00 8.29 222 GLN A C 1
ATOM 1351 O O . GLN A 1 222 ? 13.821 -10.368 18.654 1.00 8.30 222 GLN A O 1
ATOM 1357 N N . SER A 1 223 ? 13.389 -9.053 20.415 1.00 8.02 223 SER A N 1
ATOM 1358 C CA . SER A 1 223 ? 12.291 -8.345 19.762 1.00 8.05 223 SER A CA 1
ATOM 1359 C C . SER A 1 223 ? 12.831 -7.560 18.563 1.00 7.46 223 SER A C 1
ATOM 1360 O O . SER A 1 223 ? 12.260 -7.599 17.479 1.00 5.24 223 SER A O 1
ATOM 1363 N N . ILE A 1 224 ? 13.973 -6.906 18.746 1.00 6.76 224 ILE A N 1
ATOM 1364 C CA . ILE A 1 224 ? 14.599 -6.164 17.673 1.00 8.02 224 ILE A CA 1
ATOM 1365 C C . ILE A 1 224 ? 15.012 -7.082 16.539 1.00 8.60 224 ILE A C 1
ATOM 1366 O O . ILE A 1 224 ? 14.754 -6.790 15.369 1.00 7.71 224 ILE A O 1
ATOM 1371 N N . ALA A 1 225 ? 15.665 -8.192 16.871 1.00 9.79 225 ALA A N 1
ATOM 1372 C CA . ALA A 1 225 ? 16.159 -9.066 15.844 1.00 9.16 225 ALA A CA 1
ATOM 1373 C C . ALA A 1 225 ? 14.983 -9.706 15.060 1.00 9.37 225 ALA A C 1
ATOM 1374 O O . ALA A 1 225 ? 15.094 -9.878 13.863 1.00 8.49 225 ALA A O 1
ATOM 1376 N N . GLY A 1 226 ? 13.846 -9.993 15.705 1.00 9.38 226 GLY A N 1
ATOM 1377 C CA . GLY A 1 226 ? 12.684 -10.510 14.994 1.00 8.35 226 GLY A CA 1
ATOM 1378 C C . GLY A 1 226 ? 12.065 -9.482 14.071 1.00 8.61 226 GLY A C 1
ATOM 1379 O O . GLY A 1 226 ? 11.697 -9.797 12.893 1.00 8.15 226 GLY A O 1
ATOM 1380 N N . LEU A 1 227 ? 11.878 -8.248 14.572 1.00 8.48 227 LEU A N 1
ATOM 1381 C CA . LEU A 1 227 ? 11.208 -7.245 13.726 1.00 8.30 227 LEU A CA 1
ATOM 1382 C C . LEU A 1 227 ? 12.178 -6.751 12.598 1.00 8.27 227 LEU A C 1
ATOM 1383 O O . LEU A 1 227 ? 11.784 -6.416 11.489 1.00 6.46 227 LEU A O 1
ATOM 1388 N N . GLU A 1 228 ? 13.448 -6.789 12.869 1.00 7.31 228 GLU A N 1
ATOM 1389 C CA . GLU A 1 228 ? 14.401 -6.482 11.838 1.00 8.27 228 GLU A CA 1
ATOM 1390 C C . GLU A 1 228 ? 14.521 -7.557 10.768 1.00 8.93 228 GLU A C 1
ATOM 1391 O O . GLU A 1 228 ? 14.570 -7.223 9.591 1.00 9.70 228 GLU A O 1
ATOM 1397 N N . GLU A 1 229 ? 14.558 -8.824 11.159 1.00 8.72 229 GLU A N 1
ATOM 1398 C CA . GLU A 1 229 ? 14.479 -9.885 10.208 1.00 8.67 229 GLU A CA 1
ATOM 1399 C C . GLU A 1 229 ? 13.334 -9.641 9.217 1.00 10.06 229 GLU A C 1
ATOM 1400 O O . GLU A 1 229 ? 13.543 -9.809 8.037 1.00 10.10 229 GLU A O 1
ATOM 1406 N N . ASN A 1 230 ? 12.137 -9.278 9.691 1.00 9.32 230 ASN A N 1
ATOM 1407 C CA . ASN A 1 230 ? 10.999 -9.163 8.809 1.00 10.18 230 ASN A CA 1
ATOM 1408 C C . ASN A 1 230 ? 11.152 -7.924 7.924 1.00 9.97 230 ASN A C 1
ATOM 1409 O O . ASN A 1 230 ? 10.814 -7.966 6.753 1.00 9.45 230 ASN A O 1
ATOM 1414 N N . PHE A 1 231 ? 11.666 -6.830 8.497 1.00 9.78 231 PHE A N 1
ATOM 1415 C CA . PHE A 1 231 ? 11.887 -5.602 7.750 1.00 9.08 231 PHE A CA 1
ATOM 1416 C C . PHE A 1 231 ? 12.861 -5.842 6.634 1.00 8.78 231 PHE A C 1
ATOM 1417 O O . PHE A 1 231 ? 12.634 -5.443 5.487 1.00 8.62 231 PHE A O 1
ATOM 1425 N N . HIS A 1 232 ? 13.994 -6.427 6.970 1.00 6.77 232 HIS A N 1
ATOM 1426 C CA . HIS A 1 232 ? 14.995 -6.647 5.947 1.00 7.63 232 HIS A CA 1
ATOM 1427 C C . HIS A 1 232 ? 14.589 -7.637 4.848 1.00 6.28 232 HIS A C 1
ATOM 1428 O O . HIS A 1 232 ? 14.815 -7.387 3.640 1.00 4.46 232 HIS A O 1
ATOM 1435 N N . LYS A 1 233 ? 13.944 -8.713 5.238 1.00 7.34 233 LYS A N 1
ATOM 1436 C CA . LYS A 1 233 ? 13.391 -9.668 4.251 1.00 8.78 233 LYS A CA 1
ATOM 1437 C C . LYS A 1 233 ? 12.412 -8.939 3.340 1.00 8.79 233 LYS A C 1
ATOM 1438 O O . LYS A 1 233 ? 12.486 -9.048 2.113 1.00 9.30 233 LYS A O 1
ATOM 1444 N N . GLU A 1 234 ? 11.495 -8.176 3.912 1.00 9.77 234 GLU A N 1
ATOM 1445 C CA . GLU A 1 234 ? 10.476 -7.544 3.083 1.00 10.44 234 GLU A CA 1
ATOM 1446 C C . GLU A 1 234 ? 11.085 -6.449 2.187 1.00 9.78 234 GLU A C 1
ATOM 1447 O O . GLU A 1 234 ? 10.665 -6.290 1.044 1.00 8.34 234 GLU A O 1
ATOM 1453 N N . MET A 1 235 ? 12.054 -5.706 2.685 1.00 10.47 235 MET A N 1
ATOM 1454 C CA . MET A 1 235 ? 12.642 -4.647 1.902 1.00 11.97 235 MET A CA 1
ATOM 1455 C C . MET A 1 235 ? 13.435 -5.219 0.749 1.00 12.34 235 MET A C 1
ATOM 1456 O O . MET A 1 235 ? 13.472 -4.633 -0.346 1.00 13.19 235 MET A O 1
ATOM 1461 N N . SER A 1 236 ? 14.130 -6.312 1.017 1.00 11.74 236 SER A N 1
ATOM 1462 C CA . SER A 1 236 ? 14.883 -7.010 0.012 1.00 12.30 236 SER A CA 1
ATOM 1463 C C . SER A 1 236 ? 13.970 -7.368 -1.182 1.00 12.02 236 SER A C 1
ATOM 1464 O O . SER A 1 236 ? 14.343 -7.199 -2.331 1.00 11.36 236 SER A O 1
ATOM 1467 N N . LYS A 1 237 ? 12.778 -7.864 -0.890 1.00 12.48 237 LYS A N 1
ATOM 1468 C CA . LYS A 1 237 ? 11.836 -8.200 -1.943 1.00 13.16 237 LYS A CA 1
ATOM 1469 C C . LYS A 1 237 ? 11.424 -6.939 -2.714 1.00 12.91 237 LYS A C 1
ATOM 1470 O O . LYS A 1 237 ? 11.321 -6.975 -3.927 1.00 11.33 237 LYS A O 1
ATOM 1476 N N . LEU A 1 238 ? 11.182 -5.830 -2.005 1.00 13.45 238 LEU A N 1
ATOM 1477 C CA . LEU A 1 238 ? 10.778 -4.596 -2.681 1.00 14.18 238 LEU A CA 1
ATOM 1478 C C . LEU A 1 238 ? 11.893 -4.069 -3.567 1.00 13.40 238 LEU A C 1
ATOM 1479 O O . LEU A 1 238 ? 11.616 -3.560 -4.617 1.00 13.82 238 LEU A O 1
ATOM 1484 N N . ASN A 1 239 ? 13.139 -4.188 -3.145 1.00 13.58 239 ASN A N 1
ATOM 1485 C CA . ASN A 1 239 ? 14.249 -3.784 -3.992 1.00 14.12 239 ASN A CA 1
ATOM 1486 C C . ASN A 1 239 ? 14.359 -4.721 -5.205 1.00 14.18 239 ASN A C 1
ATOM 1487 O O . ASN A 1 239 ? 14.641 -4.278 -6.323 1.00 11.70 239 ASN A O 1
ATOM 1492 N N . GLN A 1 240 ? 14.116 -6.011 -4.993 1.00 14.21 240 GLN A N 1
ATOM 1493 C CA . GLN A 1 240 ? 14.100 -6.934 -6.126 1.00 15.99 240 GLN A CA 1
ATOM 1494 C C . GLN A 1 240 ? 13.039 -6.535 -7.155 1.00 15.87 240 GLN A C 1
ATOM 1495 O O . GLN A 1 240 ? 13.312 -6.595 -8.343 1.00 17.20 240 GLN A O 1
ATOM 1501 N N . ASN A 1 241 ? 11.849 -6.160 -6.687 1.00 15.47 241 ASN A N 1
ATOM 1502 C CA . ASN A 1 241 ? 10.732 -5.742 -7.545 1.00 15.46 241 ASN A CA 1
ATOM 1503 C C . ASN A 1 241 ? 11.142 -4.497 -8.396 1.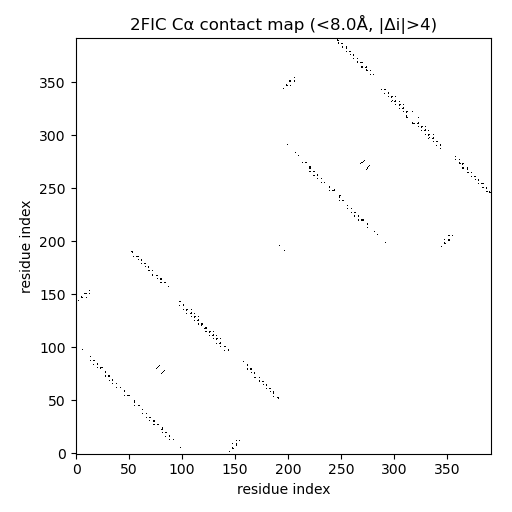00 14.98 241 ASN A C 1
ATOM 1504 O O . ASN A 1 241 ? 10.853 -4.401 -9.580 1.00 13.02 241 ASN A O 1
ATOM 1509 N N . LEU A 1 242 ? 11.830 -3.544 -7.771 1.00 14.65 242 LEU A N 1
ATOM 1510 C CA . LEU A 1 242 ? 12.330 -2.379 -8.478 1.00 14.22 242 LEU A CA 1
ATOM 1511 C C . LEU A 1 242 ? 13.432 -2.731 -9.459 1.00 13.92 242 LEU A C 1
ATOM 1512 O O . LEU A 1 242 ? 13.470 -2.160 -10.544 1.00 13.24 242 LEU A O 1
ATOM 1517 N N . ASN A 1 243 ? 14.308 -3.657 -9.103 1.00 13.86 243 ASN A N 1
ATOM 1518 C CA . ASN A 1 243 ? 15.379 -4.074 -10.009 1.00 14.48 243 ASN A CA 1
ATOM 1519 C C . ASN A 1 243 ? 14.755 -4.717 -11.256 1.00 15.22 243 ASN A C 1
ATOM 1520 O O . ASN A 1 243 ? 15.199 -4.456 -12.341 1.00 15.96 243 ASN A O 1
ATOM 1525 N N . ASP A 1 244 ? 13.690 -5.502 -11.086 1.00 15.78 244 ASP A N 1
ATOM 1526 C CA . ASP A 1 244 ? 13.004 -6.155 -12.202 1.00 16.71 244 ASP A CA 1
ATOM 1527 C C . ASP A 1 244 ? 12.348 -5.114 -13.128 1.00 16.51 244 ASP A C 1
ATOM 1528 O O . ASP A 1 244 ? 12.421 -5.249 -14.343 1.00 15.79 244 ASP A O 1
ATOM 1533 N N . VAL A 1 245 ? 11.740 -4.058 -12.574 1.00 15.43 245 VAL A N 1
ATOM 1534 C CA . VAL A 1 245 ? 11.139 -3.038 -13.412 1.00 15.34 245 VAL A CA 1
ATOM 1535 C C . VAL A 1 245 ? 12.231 -2.343 -14.225 1.00 14.44 245 VAL A C 1
ATOM 1536 O O . VAL A 1 245 ? 12.063 -2.085 -15.384 1.00 13.05 245 VAL A O 1
ATOM 1540 N N . LEU A 1 246 ? 13.331 -2.024 -13.582 1.00 14.76 246 LEU A N 1
ATOM 1541 C CA . LEU A 1 246 ? 14.398 -1.261 -14.187 1.00 16.12 246 LEU A CA 1
ATOM 1542 C C . LEU A 1 246 ? 15.116 -2.037 -15.270 1.00 17.23 246 LEU A C 1
ATOM 1543 O O . LEU A 1 246 ? 15.452 -1.477 -16.319 1.00 15.63 246 LEU A O 1
ATOM 1548 N N . VAL A 1 247 ? 15.279 -3.332 -15.039 1.00 19.52 247 VAL A N 1
ATOM 1549 C CA . VAL A 1 247 ? 15.897 -4.238 -16.003 1.00 21.70 247 VAL A CA 1
ATOM 1550 C C . VAL A 1 247 ? 15.130 -4.239 -17.300 1.00 23.30 247 VAL A C 1
ATOM 1551 O O . VAL A 1 247 ? 15.728 -4.332 -18.353 1.00 23.82 247 VAL A O 1
ATOM 1555 N N . GLY A 1 248 ? 13.811 -4.062 -17.221 1.00 25.10 248 GLY A N 1
ATOM 1556 C CA . GLY A 1 248 ? 12.965 -3.972 -18.392 1.00 26.18 248 GLY A CA 1
ATOM 1557 C C . GLY A 1 248 ? 12.887 -2.634 -19.117 1.00 27.67 248 GLY A C 1
ATOM 1558 O O . GLY A 1 248 ? 11.978 -2.439 -19.925 1.00 29.10 248 GLY A O 1
ATOM 1559 N N . LEU A 1 249 ? 13.806 -1.706 -18.846 1.00 28.11 249 LEU A N 1
ATOM 1560 C CA . LEU A 1 249 ? 13.858 -0.442 -19.562 1.00 28.27 249 LEU A CA 1
ATOM 1561 C C . LEU A 1 249 ? 14.976 -0.521 -20.571 1.00 28.53 249 LEU A C 1
ATOM 1562 O O . LEU A 1 249 ? 14.854 0.130 -21.620 1.00 28.31 249 LEU A O 1
ATOM 1567 N N . LYS B 1 50 ? 55.326 -0.927 34.708 1.00 43.18 50 LYS B N 1
ATOM 1568 C CA . LYS B 1 50 ? 54.040 -1.603 34.802 1.00 42.61 50 LYS B CA 1
ATOM 1569 C C . LYS B 1 50 ? 52.978 -1.044 33.860 1.00 42.10 50 LYS B C 1
ATOM 1570 O O . LYS B 1 50 ? 52.091 -1.767 33.419 1.00 42.40 50 LYS B O 1
ATOM 1572 N N . ASP B 1 51 ? 53.063 0.243 33.560 1.00 40.94 51 ASP B N 1
ATOM 1573 C CA . ASP B 1 51 ? 52.852 0.704 32.206 1.00 39.86 51 ASP B CA 1
ATOM 1574 C C . ASP B 1 51 ? 53.666 -0.184 31.279 1.00 38.35 51 ASP B C 1
ATOM 1575 O O . ASP B 1 51 ? 53.189 -0.619 30.243 1.00 37.76 51 ASP B O 1
ATOM 1580 N N . GLU B 1 52 ? 54.903 -0.445 31.672 1.00 36.69 52 GLU B N 1
ATOM 1581 C CA . GLU B 1 52 ? 55.844 -1.190 30.839 1.00 35.47 52 GLU B CA 1
ATOM 1582 C C . GLU B 1 52 ? 55.446 -2.670 30.655 1.00 33.22 52 GLU B C 1
ATOM 1583 O O . GLU B 1 52 ? 55.505 -3.199 29.542 1.00 31.80 52 GLU B O 1
ATOM 1589 N N . GLN B 1 53 ? 55.020 -3.307 31.743 1.00 30.63 53 GLN B N 1
ATOM 1590 C CA . GLN B 1 53 ? 54.462 -4.670 31.724 1.00 29.03 53 GLN B CA 1
ATOM 1591 C C . GLN B 1 53 ? 53.277 -4.754 30.737 1.00 26.67 53 GLN B C 1
ATOM 1592 O O . GLN B 1 53 ? 53.256 -5.602 29.835 1.00 24.73 53 GLN B O 1
ATOM 1598 N N . PHE B 1 54 ? 52.323 -3.830 30.888 1.00 23.90 54 PHE B N 1
ATOM 1599 C CA . PHE B 1 54 ? 51.167 -3.776 30.009 1.00 22.65 54 PHE B CA 1
ATOM 1600 C C . PHE B 1 54 ? 51.559 -3.413 28.545 1.00 21.44 54 PHE B C 1
ATOM 1601 O O . PHE B 1 54 ? 51.007 -3.980 27.605 1.00 19.28 54 PHE B O 1
ATOM 1609 N N . GLU B 1 55 ? 52.523 -2.503 28.334 1.00 19.71 55 GLU B N 1
ATOM 1610 C CA . GLU B 1 55 ? 52.876 -2.110 26.956 1.00 18.81 55 GLU B CA 1
ATOM 1611 C C . GLU B 1 55 ? 53.565 -3.256 26.233 1.00 15.46 55 GLU B C 1
ATOM 1612 O O . GLU B 1 55 ? 53.473 -3.340 25.028 1.00 13.59 55 GLU B O 1
ATOM 1618 N N . GLN B 1 56 ? 54.233 -4.142 26.961 1.00 14.36 56 GLN B N 1
ATOM 1619 C CA . GLN B 1 56 ? 54.816 -5.317 26.351 1.00 14.01 56 GLN B CA 1
ATOM 1620 C C . GLN B 1 56 ? 53.735 -6.276 25.853 1.00 13.09 56 GLN B C 1
ATOM 1621 O O . GLN B 1 56 ? 53.831 -6.789 24.732 1.00 11.78 56 GLN B O 1
ATOM 1627 N N . CYS B 1 57 ? 52.713 -6.508 26.664 1.00 12.68 57 CYS B N 1
ATOM 1628 C CA . CYS B 1 57 ? 51.546 -7.274 26.217 1.00 12.68 57 CYS B CA 1
ATOM 1629 C C . CYS B 1 57 ? 50.921 -6.673 24.953 1.00 11.62 57 CYS B C 1
ATOM 1630 O O . CYS B 1 57 ? 50.553 -7.416 24.025 1.00 10.73 57 CYS B O 1
ATOM 1633 N N . VAL B 1 58 ? 50.807 -5.345 24.918 1.00 9.80 58 VAL B N 1
ATOM 1634 C CA . VAL B 1 58 ? 50.246 -4.679 23.773 1.00 8.87 58 VAL B CA 1
ATOM 1635 C C . VAL B 1 58 ? 51.155 -4.893 22.533 1.00 9.17 58 VAL B C 1
ATOM 1636 O O . VAL B 1 58 ? 50.658 -5.200 21.453 1.00 7.58 58 VAL B O 1
ATOM 1640 N N . GLN B 1 59 ? 52.487 -4.820 22.698 1.00 9.22 59 GLN B N 1
ATOM 1641 C CA . GLN B 1 59 ? 53.394 -4.988 21.588 1.00 10.56 59 GLN B CA 1
ATOM 1642 C C . GLN B 1 59 ? 53.366 -6.479 21.087 1.00 10.63 59 GLN B C 1
ATOM 1643 O O . GLN B 1 59 ? 53.252 -6.715 19.903 1.00 11.43 59 GLN B O 1
ATOM 1649 N N . ASN B 1 60 ? 53.335 -7.447 22.001 1.00 10.07 60 ASN B N 1
ATOM 1650 C CA . ASN B 1 60 ? 53.113 -8.837 21.670 1.00 10.41 60 ASN B CA 1
ATOM 1651 C C . ASN B 1 60 ? 51.785 -9.053 20.915 1.00 11.13 60 ASN B C 1
ATOM 1652 O O . ASN B 1 60 ? 51.697 -9.789 19.928 1.00 12.53 60 ASN B O 1
ATOM 1657 N N . PHE B 1 61 ? 50.754 -8.413 21.389 1.00 10.96 61 PHE B N 1
ATOM 1658 C CA . PHE B 1 61 ? 49.430 -8.528 20.750 1.00 11.26 61 PHE B CA 1
ATOM 1659 C C . PHE B 1 61 ? 49.454 -8.032 19.297 1.00 12.04 61 PHE B C 1
ATOM 1660 O O . PHE B 1 61 ? 49.043 -8.780 18.419 1.00 9.71 61 PHE B O 1
ATOM 1668 N N . ASN B 1 62 ? 50.040 -6.850 19.035 1.00 12.11 62 ASN B N 1
ATOM 1669 C CA . ASN B 1 62 ? 50.125 -6.316 17.682 1.00 11.92 62 ASN B CA 1
ATOM 1670 C C . ASN B 1 62 ? 50.985 -7.203 16.765 1.00 13.12 62 ASN B C 1
ATOM 1671 O O . ASN B 1 62 ? 50.646 -7.386 15.601 1.00 12.00 62 ASN B O 1
ATOM 1676 N N . LYS B 1 63 ? 52.067 -7.774 17.295 1.00 14.11 63 LYS B N 1
ATOM 1677 C CA . LYS B 1 63 ? 52.899 -8.739 16.567 1.00 14.68 63 LYS B CA 1
ATOM 1678 C C . LYS B 1 63 ? 52.121 -10.017 16.237 1.00 15.13 63 LYS B C 1
ATOM 1679 O O . LYS B 1 63 ? 52.151 -10.499 15.099 1.00 15.23 63 LYS B O 1
ATOM 1685 N N . GLN B 1 64 ? 51.410 -10.552 17.222 1.00 14.46 64 GLN B N 1
ATOM 1686 C CA . GLN B 1 64 ? 50.595 -11.723 17.031 1.00 14.05 64 GLN B CA 1
ATOM 1687 C C . GLN B 1 64 ? 49.542 -11.414 15.984 1.00 15.69 64 GLN B C 1
ATOM 1688 O O . GLN B 1 64 ? 49.245 -12.242 15.132 1.00 16.18 64 GLN B O 1
ATOM 1694 N N . LEU B 1 65 ? 48.983 -10.215 16.016 1.00 16.44 65 LEU B N 1
ATOM 1695 C CA . LEU B 1 65 ? 47.913 -9.895 15.088 1.00 17.44 65 LEU B CA 1
ATOM 1696 C C . LEU B 1 65 ? 48.498 -9.818 13.686 1.00 18.24 65 LEU B C 1
ATOM 1697 O O . LEU B 1 65 ? 47.891 -10.321 12.751 1.00 18.52 65 LEU B O 1
ATOM 1702 N N . THR B 1 66 ? 49.677 -9.216 13.565 1.00 18.86 66 THR B N 1
ATOM 1703 C CA . THR B 1 66 ? 50.319 -8.973 12.278 1.00 20.17 66 THR B CA 1
ATOM 1704 C C . THR B 1 66 ? 50.734 -10.303 11.633 1.00 20.11 66 THR B C 1
ATOM 1705 O O . THR B 1 66 ? 50.581 -10.468 10.428 1.00 19.19 66 THR B O 1
ATOM 1709 N N . GLU B 1 67 ? 51.238 -11.243 12.440 1.00 21.05 67 GLU B N 1
ATOM 1710 C CA . GLU B 1 67 ? 51.740 -12.530 11.932 1.00 21.77 67 GLU B CA 1
ATOM 1711 C C . GLU B 1 67 ? 50.621 -13.483 11.513 1.00 22.75 67 GLU B C 1
ATOM 1712 O O . GLU B 1 67 ? 50.718 -14.138 10.488 1.00 23.17 67 GLU B O 1
ATOM 1718 N N . GLY B 1 68 ? 49.581 -13.536 12.319 1.00 23.71 68 GLY B N 1
ATOM 1719 C CA . GLY B 1 68 ? 48.392 -14.302 12.051 1.00 24.73 68 GLY B CA 1
ATOM 1720 C C . GLY B 1 68 ? 47.620 -13.775 10.849 1.00 25.40 68 GLY B C 1
ATOM 1721 O O . GLY B 1 68 ? 46.857 -14.537 10.220 1.00 25.97 68 GLY B O 1
ATOM 1722 N N . THR B 1 69 ? 47.830 -12.501 10.504 1.00 25.02 69 THR B N 1
ATOM 1723 C CA . THR B 1 69 ? 47.140 -11.922 9.349 1.00 24.66 69 THR B CA 1
ATOM 1724 C C . THR B 1 69 ? 47.901 -12.324 8.103 1.00 24.61 69 THR B C 1
ATOM 1725 O O . THR B 1 69 ? 47.311 -12.653 7.066 1.00 24.71 69 THR B O 1
ATOM 1729 N N . ARG B 1 70 ? 49.214 -12.263 8.199 1.00 24.05 70 ARG B N 1
ATOM 1730 C CA . ARG B 1 70 ? 50.056 -12.648 7.085 1.00 24.18 70 ARG B CA 1
ATOM 1731 C C . ARG B 1 70 ? 49.922 -14.166 6.771 1.00 23.76 70 ARG B C 1
ATOM 1732 O O . ARG B 1 70 ? 49.864 -14.556 5.592 1.00 23.40 70 ARG B O 1
ATOM 1740 N N . LEU B 1 71 ? 49.810 -15.002 7.808 1.00 22.86 71 LEU B N 1
ATOM 1741 C CA . LEU B 1 71 ? 49.741 -16.457 7.629 1.00 23.60 71 LEU B CA 1
ATOM 1742 C C . LEU B 1 71 ? 48.487 -16.871 6.861 1.00 25.06 71 LEU B C 1
ATOM 1743 O O . LEU B 1 71 ? 48.529 -17.796 6.028 1.00 22.72 71 LEU B O 1
ATOM 1748 N N . GLN B 1 72 ? 47.375 -16.237 7.197 1.00 25.51 72 GLN B N 1
ATOM 1749 C CA . GLN B 1 72 ? 46.174 -16.460 6.433 1.00 28.87 72 GLN B CA 1
ATOM 1750 C C . GLN B 1 72 ? 46.336 -16.022 4.934 1.00 29.76 72 GLN B C 1
ATOM 1751 O O . GLN B 1 72 ? 45.608 -16.514 4.066 1.00 34.21 72 GLN B O 1
ATOM 1757 N N . LYS B 1 73 ? 47.150 -15.007 4.674 1.00 27.95 73 LYS B N 1
ATOM 1758 C CA . LYS B 1 73 ? 47.077 -14.301 3.377 1.00 26.35 73 LYS B CA 1
ATOM 1759 C C . LYS B 1 73 ? 47.918 -15.103 2.475 1.00 25.41 73 LYS B C 1
ATOM 1760 O O . LYS B 1 73 ? 47.738 -15.172 1.276 1.00 23.16 73 LYS B O 1
ATOM 1766 N N . ASP B 1 74 ? 48.900 -15.706 3.112 1.00 22.20 74 ASP B N 1
ATOM 1767 C CA . ASP B 1 74 ? 49.746 -16.582 2.407 1.00 22.32 74 ASP B CA 1
ATOM 1768 C C . ASP B 1 74 ? 48.967 -17.874 2.231 1.00 20.78 74 ASP B C 1
ATOM 1769 O O . ASP B 1 74 ? 49.122 -18.533 1.201 1.00 20.49 74 ASP B O 1
ATOM 1774 N N . LEU B 1 75 ? 48.037 -18.187 3.148 1.00 19.83 75 LEU B N 1
ATOM 1775 C CA . LEU B 1 75 ? 47.287 -19.416 3.009 1.00 20.06 75 LEU B CA 1
ATOM 1776 C C . LEU B 1 75 ? 46.332 -19.210 1.864 1.00 19.58 75 LEU B C 1
ATOM 1777 O O . LEU B 1 75 ? 46.150 -20.078 1.024 1.00 18.43 75 LEU B O 1
ATOM 1782 N N . ARG B 1 76 ? 45.715 -18.038 1.857 1.00 18.69 76 ARG B N 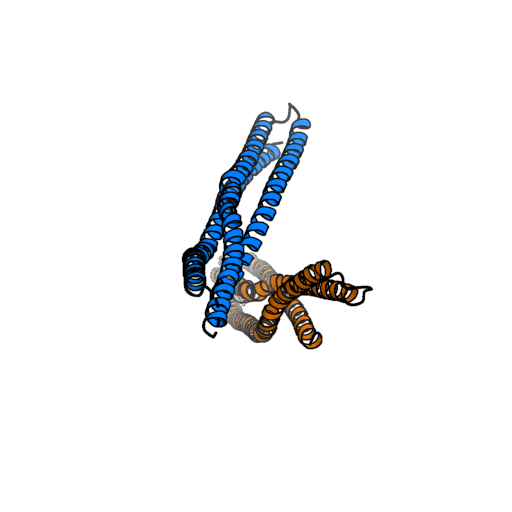1
ATOM 1783 C CA . ARG B 1 76 ? 44.767 -17.677 0.798 1.00 19.13 76 ARG B CA 1
ATOM 1784 C C . ARG B 1 76 ? 45.424 -17.729 -0.586 1.00 18.41 76 ARG B C 1
ATOM 1785 O O . ARG B 1 76 ? 44.822 -18.253 -1.510 1.00 17.33 76 ARG B O 1
ATOM 1793 N N . THR B 1 77 ? 46.668 -17.200 -0.677 1.00 17.38 77 THR B N 1
ATOM 1794 C CA . THR B 1 77 ? 47.403 -17.178 -1.907 1.00 17.54 77 THR B CA 1
ATOM 1795 C C . THR B 1 77 ? 47.767 -18.592 -2.341 1.00 16.99 77 THR B C 1
ATOM 1796 O O . THR B 1 77 ? 47.699 -18.895 -3.528 1.00 17.15 77 THR B O 1
ATOM 1800 N N . TYR B 1 78 ? 48.139 -19.452 -1.385 1.00 15.95 78 TYR B N 1
ATOM 1801 C CA . TYR B 1 78 ? 48.439 -20.825 -1.674 1.00 15.01 78 TYR B CA 1
ATOM 1802 C C . TYR B 1 78 ? 47.233 -21.546 -2.210 1.00 15.52 78 TYR B C 1
ATOM 1803 O O . TYR B 1 78 ? 47.322 -22.288 -3.163 1.00 15.17 78 TYR B O 1
ATOM 1812 N N . LEU B 1 79 ? 46.091 -21.300 -1.574 1.00 15.77 79 LEU B N 1
ATOM 1813 C CA . LEU B 1 79 ? 44.810 -21.803 -2.047 1.00 16.37 79 LEU B CA 1
ATOM 1814 C C . LEU B 1 79 ? 44.535 -21.407 -3.493 1.00 16.69 79 LEU B C 1
ATOM 1815 O O . LEU B 1 79 ? 44.257 -22.264 -4.331 1.00 15.25 79 LEU B O 1
ATOM 1820 N N . ALA B 1 80 ? 44.611 -20.112 -3.789 1.00 15.36 80 ALA B N 1
ATOM 1821 C CA . ALA B 1 80 ? 44.440 -19.663 -5.183 1.00 13.82 80 ALA B CA 1
ATOM 1822 C C . ALA B 1 80 ? 45.440 -20.290 -6.168 1.00 12.40 80 ALA B C 1
ATOM 1823 O O . ALA B 1 80 ? 45.049 -20.532 -7.320 1.00 8.58 80 ALA B O 1
ATOM 1825 N N . SER B 1 81 ? 46.695 -20.573 -5.726 1.00 12.40 81 SER B N 1
ATOM 1826 C CA . SER B 1 81 ? 47.644 -21.347 -6.530 1.00 14.07 81 SER B CA 1
ATOM 1827 C C . SER B 1 81 ? 47.119 -22.731 -6.861 1.00 14.95 81 SER B C 1
ATOM 1828 O O . SER B 1 81 ? 47.434 -23.279 -7.962 1.00 17.09 81 SER B O 1
ATOM 1831 N N . VAL B 1 82 ? 46.518 -23.379 -5.866 1.00 15.27 82 VAL B N 1
ATOM 1832 C CA . VAL B 1 82 ? 46.146 -24.784 -5.990 1.00 14.86 82 VAL B CA 1
ATOM 1833 C C . VAL B 1 82 ? 45.057 -24.899 -7.008 1.00 15.81 82 VAL B C 1
ATOM 1834 O O . VAL B 1 82 ? 45.069 -25.816 -7.837 1.00 16.92 82 VAL B O 1
ATOM 1838 N N . LYS B 1 83 ? 44.121 -23.957 -6.936 1.00 14.78 83 LYS B N 1
ATOM 1839 C CA . LYS B 1 83 ? 43.011 -23.865 -7.873 1.00 15.71 83 LYS B CA 1
ATOM 1840 C C . LYS B 1 83 ? 43.532 -23.589 -9.305 1.00 14.59 83 LYS B C 1
ATOM 1841 O O . LYS B 1 83 ? 43.110 -24.244 -10.236 1.00 13.46 83 LYS B O 1
ATOM 1847 N N . ALA B 1 84 ? 44.496 -22.697 -9.476 1.00 13.97 84 ALA B N 1
ATOM 1848 C CA . ALA B 1 84 ? 45.008 -22.427 -10.805 1.00 13.30 84 ALA B CA 1
ATOM 1849 C C . ALA B 1 84 ? 45.840 -23.612 -11.334 1.00 12.13 84 ALA B C 1
ATOM 1850 O O . ALA B 1 84 ? 45.841 -23.864 -12.517 1.00 10.31 84 ALA B O 1
ATOM 1852 N N . MET B 1 85 ? 46.541 -24.321 -10.456 1.00 13.10 85 MET B N 1
ATOM 1853 C CA . MET B 1 85 ? 47.289 -25.506 -10.879 1.00 13.36 85 MET B CA 1
ATOM 1854 C C . MET B 1 85 ? 46.333 -26.605 -11.340 1.00 13.85 85 MET B C 1
ATOM 1855 O O . MET B 1 85 ? 46.635 -27.378 -12.250 1.00 14.03 85 MET B O 1
ATOM 1860 N N . HIS B 1 86 ? 45.178 -26.653 -10.690 1.00 12.45 86 HIS B N 1
ATOM 1861 C CA . HIS B 1 86 ? 44.109 -27.573 -10.996 1.00 11.89 86 HIS B CA 1
ATOM 1862 C C . HIS B 1 86 ? 43.521 -27.283 -12.362 1.00 11.75 86 HIS B C 1
ATOM 1863 O O . HIS B 1 86 ? 43.328 -28.204 -13.171 1.00 9.13 86 HIS B O 1
ATOM 1870 N N . GLU B 1 87 ? 43.170 -26.012 -12.591 1.00 12.67 87 GLU B N 1
ATOM 1871 C CA . GLU B 1 87 ? 42.605 -25.612 -13.881 1.00 13.03 87 GLU B CA 1
ATOM 1872 C C . GLU B 1 87 ? 43.629 -25.871 -15.017 1.00 12.24 87 GLU B C 1
ATOM 1873 O O . GLU B 1 87 ? 43.265 -26.350 -16.080 1.00 11.68 87 GLU B O 1
ATOM 1879 N N . ALA B 1 88 ? 44.903 -25.612 -14.772 1.00 11.29 88 ALA B N 1
ATOM 1880 C CA . ALA B 1 88 ? 45.921 -25.825 -15.809 1.00 11.41 88 ALA B CA 1
ATOM 1881 C C . ALA B 1 88 ? 46.078 -27.293 -16.128 1.00 11.39 88 ALA B C 1
ATOM 1882 O O . ALA B 1 88 ? 46.245 -27.660 -17.279 1.00 10.98 88 ALA B O 1
ATOM 1884 N N . SER B 1 89 ? 46.073 -28.128 -15.088 1.00 13.58 89 SER B N 1
ATOM 1885 C CA . SER B 1 89 ? 46.107 -29.583 -15.226 1.00 14.07 89 SER B CA 1
ATOM 1886 C C . SER B 1 89 ? 44.901 -30.120 -15.999 1.00 14.27 89 SER B C 1
ATOM 1887 O O . SER B 1 89 ? 45.055 -31.058 -16.814 1.00 13.22 89 SER B O 1
ATOM 1890 N N . LYS B 1 90 ? 43.722 -29.539 -15.776 1.00 13.67 90 LYS B N 1
ATOM 1891 C CA . LYS B 1 90 ? 42.564 -29.941 -16.544 1.00 15.30 90 LYS B CA 1
ATOM 1892 C C . LYS B 1 90 ? 42.725 -29.574 -18.011 1.00 14.76 90 LYS B C 1
ATOM 1893 O O . LYS B 1 90 ? 42.342 -30.327 -18.855 1.00 15.34 90 LYS B O 1
ATOM 1899 N N . LYS B 1 91 ? 43.270 -28.409 -18.322 1.00 14.81 91 LYS B N 1
ATOM 1900 C CA . LYS B 1 91 ? 43.416 -28.073 -19.730 1.00 14.77 91 LYS B CA 1
ATOM 1901 C C . LYS B 1 91 ? 44.434 -29.015 -20.382 1.00 13.99 91 LYS B C 1
ATOM 1902 O O . LYS B 1 91 ? 44.267 -29.447 -21.520 1.00 13.26 91 LYS B O 1
ATOM 1908 N N . LEU B 1 92 ? 45.475 -29.358 -19.637 1.00 13.24 92 LEU B N 1
ATOM 1909 C CA . LEU B 1 92 ? 46.542 -30.194 -20.177 1.00 14.06 92 LEU B CA 1
ATOM 1910 C C . LEU B 1 92 ? 46.021 -31.583 -20.458 1.00 14.54 92 LEU B C 1
ATOM 1911 O O . LEU B 1 92 ? 46.246 -32.124 -21.540 1.00 14.60 92 LEU B O 1
ATOM 1916 N N . ASN B 1 93 ? 45.270 -32.160 -19.521 1.00 15.93 93 ASN B N 1
ATOM 1917 C CA . ASN B 1 93 ? 44.614 -33.427 -19.776 1.00 17.20 93 ASN B CA 1
ATOM 1918 C C . ASN B 1 93 ? 43.630 -33.313 -20.913 1.00 17.23 93 ASN B C 1
ATOM 1919 O O . ASN B 1 93 ? 43.513 -34.240 -21.686 1.00 17.85 93 ASN B O 1
ATOM 1924 N N . GLU B 1 94 ? 42.933 -32.191 -21.062 1.00 17.38 94 GLU B N 1
ATOM 1925 C CA . GLU B 1 94 ? 41.996 -32.073 -22.174 1.00 17.18 94 GLU B CA 1
ATOM 1926 C C . GLU B 1 94 ? 42.742 -32.183 -23.506 1.00 16.04 94 GLU B C 1
ATOM 1927 O O . GLU B 1 94 ? 42.212 -32.695 -24.473 1.00 15.33 94 GLU B O 1
ATOM 1933 N N . CYS B 1 95 ? 43.995 -31.736 -23.561 1.00 15.40 95 CYS B N 1
ATOM 1934 C CA . CYS B 1 95 ? 44.773 -31.891 -24.790 1.00 16.24 95 CYS B CA 1
ATOM 1935 C C . CYS B 1 95 ? 44.996 -33.354 -25.175 1.00 16.27 95 CYS B C 1
ATOM 1936 O O . CYS B 1 95 ? 44.871 -33.710 -26.357 1.00 16.25 95 CYS B O 1
ATOM 1939 N N . LEU B 1 96 ? 45.365 -34.171 -24.183 1.00 16.73 96 LEU B N 1
ATOM 1940 C CA . LEU B 1 96 ? 45.499 -35.608 -24.376 1.00 17.10 96 LEU B CA 1
ATOM 1941 C C . LEU B 1 96 ? 44.161 -36.224 -24.853 1.00 17.04 96 LEU B C 1
ATOM 1942 O O . LEU B 1 96 ? 44.117 -36.886 -25.872 1.00 15.67 96 LEU B O 1
ATOM 1947 N N . GLN B 1 97 ? 43.094 -36.048 -24.091 1.00 17.77 97 GLN B N 1
ATOM 1948 C CA . GLN B 1 97 ? 41.772 -36.530 -24.529 1.00 19.52 97 GLN B CA 1
ATOM 1949 C C . GLN B 1 97 ? 41.419 -36.156 -25.980 1.00 20.79 97 GLN B C 1
ATOM 1950 O O . GLN B 1 97 ? 40.871 -36.968 -26.742 1.00 20.21 97 GLN B O 1
ATOM 1956 N N . GLU B 1 98 ? 41.744 -34.926 -26.359 1.00 21.81 98 GLU B N 1
ATOM 1957 C CA . GLU B 1 98 ? 41.455 -34.423 -27.698 1.00 23.34 98 GLU B CA 1
ATOM 1958 C C . GLU B 1 98 ? 42.122 -35.276 -28.781 1.00 23.65 98 GLU B C 1
ATOM 1959 O O . GLU B 1 98 ? 41.541 -35.531 -29.812 1.00 21.94 98 GLU B O 1
ATOM 1965 N N . VAL B 1 99 ? 43.334 -35.744 -28.530 1.00 24.03 99 VAL B N 1
ATOM 1966 C CA . VAL B 1 99 ? 44.043 -36.518 -29.531 1.00 25.23 99 VAL B CA 1
ATOM 1967 C C . VAL B 1 99 ? 43.846 -38.028 -29.402 1.00 25.15 99 VAL B C 1
ATOM 1968 O O . VAL B 1 99 ? 44.066 -38.756 -30.345 1.00 24.59 99 VAL B O 1
ATOM 1972 N N . TYR B 1 100 ? 43.438 -38.485 -28.228 1.00 25.87 100 TYR B N 1
ATOM 1973 C CA . TYR B 1 100 ? 43.323 -39.910 -27.936 1.00 26.47 100 TYR B CA 1
ATOM 1974 C C . TYR B 1 100 ? 42.018 -40.468 -28.536 1.00 28.24 100 TYR B C 1
ATOM 1975 O O . TYR B 1 100 ? 40.950 -40.238 -27.967 1.00 28.86 100 TYR B O 1
ATOM 1984 N N . GLU B 1 101 ? 42.108 -41.241 -29.625 1.00 30.05 101 GLU B N 1
ATOM 1985 C CA . GLU B 1 101 ? 40.913 -41.671 -30.368 1.00 31.97 101 GLU B CA 1
ATOM 1986 C C . GLU B 1 101 ? 40.110 -42.722 -29.569 1.00 32.19 101 GLU B C 1
ATOM 1987 O O . GLU B 1 101 ? 40.688 -43.454 -28.769 1.00 30.60 101 GLU B O 1
ATOM 1993 N N . PRO B 1 102 ? 38.777 -42.746 -29.717 1.00 32.92 102 PRO B N 1
ATOM 1994 C CA . PRO B 1 102 ? 37.911 -43.585 -28.851 1.00 33.57 102 PRO B CA 1
ATOM 1995 C C . PRO B 1 102 ? 38.143 -45.103 -28.881 1.00 33.36 102 PRO B C 1
ATOM 1996 O O . PRO B 1 102 ? 37.856 -45.779 -27.880 1.00 34.15 102 PRO B O 1
ATOM 2000 N N . ASP B 1 103 ? 38.636 -45.591 -30.013 1.00 33.25 103 ASP B N 1
ATOM 2001 C CA . ASP B 1 103 ? 38.976 -47.001 -30.257 1.00 33.38 103 ASP B CA 1
ATOM 2002 C C . ASP B 1 103 ? 40.436 -47.373 -29.905 1.00 32.05 103 ASP B C 1
ATOM 2003 O O . ASP B 1 103 ? 40.770 -48.567 -29.887 1.00 31.86 103 ASP B O 1
ATOM 2008 N N . TRP B 1 104 ? 41.303 -46.373 -29.655 1.00 29.61 104 TRP B N 1
ATOM 2009 C CA . TRP B 1 104 ? 42.710 -46.657 -29.307 1.00 28.14 104 TRP B CA 1
ATOM 2010 C C . TRP B 1 104 ? 42.685 -47.313 -27.979 1.00 26.73 104 TRP B C 1
ATOM 2011 O O . TRP B 1 104 ? 41.888 -46.925 -27.144 1.00 25.98 104 TRP B O 1
ATOM 2022 N N . PRO B 1 105 ? 43.540 -48.308 -27.758 1.00 25.83 105 PRO B N 1
ATOM 2023 C CA . PRO B 1 105 ? 43.518 -49.011 -26.485 1.00 25.70 105 PRO B CA 1
ATOM 2024 C C . PRO B 1 105 ? 43.859 -48.026 -25.361 1.00 24.95 105 PRO B C 1
ATOM 2025 O O . PRO B 1 105 ? 44.757 -47.169 -25.544 1.00 24.74 105 PRO B O 1
ATOM 2029 N N . GLY B 1 106 ? 43.103 -48.124 -24.274 1.00 23.88 106 GLY B N 1
ATOM 2030 C CA . GLY B 1 106 ? 43.343 -47.375 -23.045 1.00 23.71 106 GLY B CA 1
ATOM 2031 C C . GLY B 1 106 ? 42.606 -46.044 -23.009 1.00 23.61 106 GLY B C 1
ATOM 2032 O O . GLY B 1 106 ? 42.707 -45.352 -22.013 1.00 21.82 106 GLY B O 1
ATOM 2033 N N . ARG B 1 107 ? 41.849 -45.690 -24.068 1.00 23.44 107 ARG B N 1
ATOM 2034 C CA . ARG B 1 107 ? 41.196 -44.384 -24.123 1.00 23.78 107 ARG B CA 1
ATOM 2035 C C . ARG B 1 107 ? 40.271 -44.130 -22.924 1.00 23.75 107 ARG B C 1
ATOM 2036 O O . ARG B 1 107 ? 40.343 -43.064 -22.304 1.00 21.87 107 ARG B O 1
ATOM 2044 N N . ASP B 1 108 ? 39.378 -45.081 -22.631 1.00 23.72 108 ASP B N 1
ATOM 2045 C CA . ASP B 1 108 ? 38.400 -44.929 -21.542 1.00 23.57 108 ASP B CA 1
ATOM 2046 C C . ASP B 1 108 ? 39.107 -44.824 -20.207 1.00 23.22 108 ASP B C 1
ATOM 2047 O O . ASP B 1 108 ? 38.745 -44.004 -19.357 1.00 22.98 108 ASP B O 1
ATOM 2052 N N . GLU B 1 109 ? 40.183 -45.597 -20.041 1.00 22.63 109 GLU B N 1
ATOM 2053 C CA . GLU B 1 109 ? 40.900 -45.555 -18.797 1.00 22.42 109 GLU B CA 1
ATOM 2054 C C . GLU B 1 109 ? 41.630 -44.229 -18.622 1.00 21.25 109 GLU B C 1
ATOM 2055 O O . GLU B 1 109 ? 41.650 -43.685 -17.513 1.00 21.07 109 GLU B O 1
ATOM 2061 N N . ALA B 1 110 ? 42.199 -43.679 -19.695 1.00 20.62 110 ALA B N 1
ATOM 2062 C CA . ALA B 1 110 ? 42.894 -42.397 -19.592 1.00 20.41 110 ALA B CA 1
ATOM 2063 C C . ALA B 1 110 ? 41.862 -41.337 -19.184 1.00 20.36 110 ALA B C 1
ATOM 2064 O O . ALA B 1 110 ? 42.155 -40.392 -18.432 1.00 17.74 110 ALA B O 1
ATOM 2066 N N . ASN B 1 111 ? 40.639 -41.515 -19.649 1.00 20.92 111 ASN B N 1
ATOM 2067 C CA . ASN B 1 111 ? 39.568 -40.642 -19.231 1.00 22.02 111 ASN B CA 1
ATOM 2068 C C . ASN B 1 111 ? 39.219 -40.665 -17.753 1.00 22.14 111 ASN B C 1
ATOM 2069 O O . ASN B 1 111 ? 39.017 -39.615 -17.150 1.00 21.78 111 ASN B O 1
ATOM 2074 N N . LYS B 1 112 ? 39.002 -41.880 -17.250 1.00 22.28 112 LYS B N 1
ATOM 2075 C CA . LYS B 1 112 ? 38.810 -42.186 -15.847 1.00 21.83 112 LYS B CA 1
ATOM 2076 C C . LYS B 1 112 ? 39.921 -41.506 -15.026 1.00 19.63 112 LYS B C 1
ATOM 2077 O O . LYS B 1 112 ? 39.672 -40.909 -14.000 1.00 18.28 112 LYS B O 1
ATOM 2083 N N . ILE B 1 113 ? 41.149 -41.616 -15.490 1.00 19.38 113 ILE B N 1
ATOM 2084 C CA . ILE B 1 113 ? 42.260 -41.042 -14.743 1.00 18.50 113 ILE B CA 1
ATOM 2085 C C . ILE B 1 113 ? 42.184 -39.519 -14.752 1.00 17.99 113 ILE B C 1
ATOM 2086 O O . ILE B 1 113 ? 42.418 -38.912 -13.743 1.00 18.04 113 ILE B O 1
ATOM 2091 N N . ALA B 1 114 ? 41.853 -38.895 -15.876 1.00 17.34 114 ALA B N 1
ATOM 2092 C CA . ALA B 1 114 ? 41.703 -37.453 -15.903 1.00 18.09 114 ALA B CA 1
ATOM 2093 C C . ALA B 1 114 ? 40.558 -36.964 -14.973 1.00 18.43 114 ALA B C 1
ATOM 2094 O O . ALA B 1 114 ? 40.682 -35.933 -14.316 1.00 17.66 114 ALA B O 1
ATOM 2096 N N . GLU B 1 115 ? 39.487 -37.718 -14.873 1.00 17.81 115 GLU B N 1
ATOM 2097 C CA . GLU B 1 115 ? 38.436 -37.343 -13.949 1.00 18.81 115 GLU B CA 1
ATOM 2098 C C . GLU B 1 115 ? 38.806 -37.542 -12.469 1.00 18.12 115 GLU B C 1
ATOM 2099 O O . GLU B 1 115 ? 38.449 -36.717 -11.640 1.00 17.55 115 GLU B O 1
ATOM 2105 N N . ASN B 1 116 ? 39.524 -38.612 -12.141 1.00 18.65 116 ASN B N 1
ATOM 2106 C CA . ASN B 1 116 ? 40.094 -38.782 -10.779 1.00 18.34 116 ASN B CA 1
ATOM 2107 C C . ASN B 1 116 ? 41.026 -37.610 -10.397 1.00 18.12 116 ASN B C 1
ATOM 2108 O O . ASN B 1 116 ? 40.986 -37.104 -9.287 1.00 16.80 116 ASN B O 1
ATOM 2113 N N . ASN B 1 117 ? 41.861 -37.177 -11.338 1.00 17.99 117 ASN B N 1
ATOM 2114 C CA . ASN B 1 117 ? 42.733 -36.044 -11.127 1.00 17.57 117 ASN B CA 1
ATOM 2115 C C . ASN B 1 117 ? 41.949 -34.811 -10.731 1.00 17.75 117 ASN B C 1
ATOM 2116 O O . ASN B 1 117 ? 42.280 -34.133 -9.792 1.00 17.64 117 ASN B O 1
ATOM 2121 N N . ASP B 1 118 ? 40.887 -34.532 -11.474 1.00 16.85 118 ASP B N 1
ATOM 2122 C CA . ASP B 1 118 ? 39.995 -33.434 -11.196 1.00 15.80 118 ASP B CA 1
ATOM 2123 C C . ASP B 1 118 ? 39.433 -33.527 -9.772 1.00 16.31 118 ASP B C 1
ATOM 2124 O O . ASP B 1 118 ? 39.503 -32.569 -8.989 1.00 14.65 118 ASP B O 1
ATOM 2129 N N . LEU B 1 119 ? 38.859 -34.6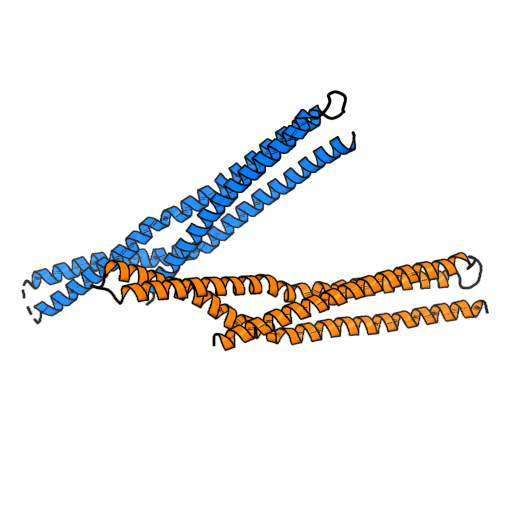78 -9.446 1.00 15.62 119 LEU B N 1
ATOM 2130 C CA . LEU B 1 119 ? 38.341 -34.912 -8.124 1.00 15.51 119 LEU B CA 1
ATOM 2131 C C . LEU B 1 119 ? 39.393 -34.768 -7.056 1.00 14.15 119 LEU B C 1
ATOM 2132 O O . LEU B 1 119 ? 39.099 -34.202 -6.019 1.00 14.26 119 LEU B O 1
ATOM 2137 N N . LEU B 1 120 ? 40.623 -35.230 -7.294 1.00 12.86 120 LEU B N 1
ATOM 2138 C CA . LEU B 1 120 ? 41.627 -35.155 -6.265 1.00 13.88 120 LEU B CA 1
ATOM 2139 C C . LEU B 1 120 ? 41.938 -33.673 -5.997 1.00 14.39 120 LEU B C 1
ATOM 2140 O O . LEU B 1 120 ? 42.048 -33.252 -4.844 1.00 14.07 120 LEU B O 1
ATOM 2145 N N . TRP B 1 121 ? 42.052 -32.861 -7.044 1.00 14.16 121 TRP B N 1
ATOM 2146 C CA . TRP B 1 121 ? 42.422 -31.469 -6.809 1.00 13.28 121 TRP B CA 1
ATOM 2147 C C . TRP B 1 121 ? 41.291 -30.812 -6.064 1.00 13.75 121 TRP B C 1
ATOM 2148 O O . TRP B 1 121 ? 41.508 -29.995 -5.245 1.00 12.85 121 TRP B O 1
ATOM 2159 N N . MET B 1 122 ? 40.061 -31.136 -6.405 1.00 14.80 122 MET B N 1
ATOM 2160 C CA . MET B 1 122 ? 38.938 -30.530 -5.737 1.00 16.58 122 MET B CA 1
ATOM 2161 C C . MET B 1 122 ? 38.949 -30.866 -4.253 1.00 16.64 122 MET B C 1
ATOM 2162 O O . MET B 1 122 ? 38.682 -30.032 -3.409 1.00 16.17 122 MET B O 1
ATOM 2167 N N . ASP B 1 123 ? 39.242 -32.112 -3.928 1.00 17.35 123 ASP B N 1
ATOM 2168 C CA . ASP B 1 123 ? 39.108 -32.567 -2.556 1.00 17.32 123 ASP B CA 1
ATOM 2169 C C . ASP B 1 123 ? 40.235 -31.912 -1.728 1.00 17.39 123 ASP B C 1
ATOM 2170 O O . ASP B 1 123 ? 39.995 -31.418 -0.635 1.00 18.07 123 ASP B O 1
ATOM 2175 N N . TYR B 1 124 ? 41.453 -31.866 -2.268 1.00 16.19 124 TYR B N 1
ATOM 2176 C CA . TYR B 1 124 ? 42.593 -31.197 -1.618 1.00 16.16 124 TYR B CA 1
ATOM 2177 C C . TYR B 1 124 ? 42.233 -29.744 -1.244 1.00 16.84 124 TYR B C 1
ATOM 2178 O O . TYR B 1 124 ? 42.395 -29.316 -0.117 1.00 16.79 124 TYR B O 1
ATOM 2187 N N . HIS B 1 125 ? 41.741 -28.990 -2.223 1.00 16.77 125 HIS B N 1
ATOM 2188 C CA . HIS B 1 125 ? 41.418 -27.605 -2.048 1.00 17.26 125 HIS B CA 1
ATOM 2189 C C . HIS B 1 125 ? 40.254 -27.436 -1.037 1.00 17.77 125 HIS B C 1
ATOM 2190 O O . HIS B 1 125 ? 40.286 -26.544 -0.174 1.00 17.14 125 HIS B O 1
ATOM 2197 N N . GLN B 1 126 ? 39.247 -28.287 -1.132 1.00 16.55 126 GLN B N 1
ATOM 2198 C CA . GLN B 1 126 ? 38.074 -28.164 -0.235 1.00 18.58 126 GLN B CA 1
ATOM 2199 C C . GLN B 1 126 ? 38.507 -28.516 1.200 1.00 17.78 126 GLN B C 1
ATOM 2200 O O . GLN B 1 126 ? 38.144 -27.807 2.119 1.00 17.14 126 GLN B O 1
ATOM 2206 N N . LYS B 1 127 ? 39.351 -29.545 1.370 1.00 18.69 127 LYS B N 1
ATOM 2207 C CA . LYS B 1 127 ? 39.829 -29.959 2.688 1.00 18.61 127 LYS B CA 1
ATOM 2208 C C . LYS B 1 127 ? 40.742 -28.912 3.298 1.00 19.33 127 LYS B C 1
ATOM 2209 O O . LYS B 1 127 ? 40.747 -28.736 4.510 1.00 20.34 127 LYS B O 1
ATOM 2215 N N . LEU B 1 128 ? 41.537 -28.225 2.480 1.00 20.29 128 LEU B N 1
ATOM 2216 C CA . LEU B 1 128 ? 42.440 -27.198 2.987 1.00 20.17 128 LEU B CA 1
ATOM 2217 C C . LEU B 1 128 ? 41.582 -26.096 3.544 1.00 20.23 128 LEU B C 1
ATOM 2218 O O . LEU B 1 128 ? 41.872 -25.547 4.608 1.00 18.21 128 LEU B O 1
ATOM 2223 N N . VAL B 1 129 ? 40.532 -25.765 2.805 1.00 21.51 129 VAL B N 1
ATOM 2224 C CA . VAL B 1 129 ? 39.582 -24.762 3.229 1.00 22.65 129 VAL B CA 1
ATOM 2225 C C . VAL B 1 129 ? 38.929 -25.170 4.565 1.00 23.33 129 VAL B C 1
ATOM 2226 O O . VAL B 1 129 ? 39.004 -24.426 5.535 1.00 24.27 129 VAL B O 1
ATOM 2230 N N . ASP B 1 130 ? 38.392 -26.380 4.643 1.00 23.47 130 ASP B N 1
ATOM 2231 C CA . ASP B 1 130 ? 37.664 -26.838 5.828 1.00 23.67 130 ASP B CA 1
ATOM 2232 C C . ASP B 1 130 ? 38.570 -27.106 7.054 1.00 23.73 130 ASP B C 1
ATOM 2233 O O . ASP B 1 130 ? 38.147 -26.869 8.184 1.00 22.30 130 ASP B O 1
ATOM 2238 N N . GLN B 1 131 ? 39.795 -27.584 6.814 1.00 22.64 131 GLN B N 1
ATOM 2239 C CA . GLN B 1 131 ? 40.637 -28.163 7.856 1.00 23.20 131 GLN B CA 1
ATOM 2240 C C . GLN B 1 131 ? 41.756 -27.234 8.315 1.00 23.10 131 GLN B C 1
ATOM 2241 O O . GLN B 1 131 ? 42.259 -27.420 9.413 1.00 24.51 131 GLN B O 1
ATOM 2247 N N . ALA B 1 132 ? 42.137 -26.240 7.499 1.00 23.15 132 ALA B N 1
ATOM 2248 C CA . ALA B 1 132 ? 43.268 -25.343 7.782 1.00 22.74 132 ALA B CA 1
ATOM 2249 C C . ALA B 1 132 ? 42.919 -23.869 7.699 1.00 22.88 132 ALA B C 1
ATOM 2250 O O . ALA B 1 132 ? 43.368 -23.088 8.531 1.00 22.81 132 ALA B O 1
ATOM 2252 N N . LEU B 1 133 ? 42.076 -23.480 6.746 1.00 22.42 133 LEU B N 1
ATOM 2253 C CA . LEU B 1 133 ? 41.703 -22.092 6.588 1.00 22.75 133 LEU B CA 1
ATOM 2254 C C . LEU B 1 133 ? 40.476 -21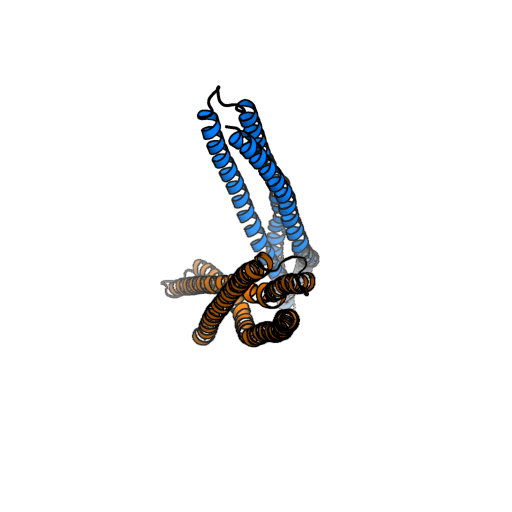.647 7.470 1.00 23.35 133 LEU B C 1
ATOM 2255 O O . LEU B 1 133 ? 40.598 -20.737 8.263 1.00 23.20 133 LEU B O 1
ATOM 2260 N N . LEU B 1 134 ? 39.317 -22.267 7.287 1.00 24.59 134 LEU B N 1
ATOM 2261 C CA . LEU B 1 134 ? 38.110 -21.935 8.059 1.00 26.28 134 LEU B CA 1
ATOM 2262 C C . LEU B 1 134 ? 38.133 -22.398 9.535 1.00 27.98 134 LEU B C 1
ATOM 2263 O O . LEU B 1 134 ? 37.208 -22.062 10.339 1.00 28.98 134 LEU B O 1
ATOM 2268 N N . THR B 1 135 ? 39.134 -23.208 9.868 1.00 28.83 135 THR B N 1
ATOM 2269 C CA . THR B 1 135 ? 39.429 -23.644 11.239 1.00 29.40 135 THR B CA 1
ATOM 2270 C C . THR B 1 135 ? 40.202 -22.547 12.027 1.00 29.44 135 THR B C 1
ATOM 2271 O O . THR B 1 135 ? 40.231 -22.555 13.257 1.00 28.64 135 THR B O 1
ATOM 2275 N N . MET B 1 136 ? 40.820 -21.616 11.305 1.00 29.15 136 MET B N 1
ATOM 2276 C CA . MET B 1 136 ? 41.405 -20.415 11.904 1.00 28.91 136 MET B CA 1
ATOM 2277 C C . MET B 1 136 ? 40.381 -19.433 12.523 1.00 28.92 136 MET B C 1
ATOM 2278 O O . MET B 1 136 ? 40.740 -18.639 13.381 1.00 29.89 136 MET B O 1
ATOM 2283 N N . ASP B 1 137 ? 39.116 -19.488 12.084 1.00 27.83 137 ASP B N 1
ATOM 2284 C CA . ASP B 1 137 ? 38.048 -18.540 12.458 1.00 27.40 137 ASP B CA 1
ATOM 2285 C C . ASP B 1 137 ? 37.958 -18.188 13.925 1.00 27.42 137 ASP B C 1
ATOM 2286 O O . ASP B 1 137 ? 37.946 -16.999 14.266 1.00 27.34 137 ASP B O 1
ATOM 2288 N N . THR B 1 138 ? 37.844 -19.217 14.777 1.00 27.47 138 THR B N 1
ATOM 2289 C CA . THR B 1 138 ? 37.749 -19.053 16.250 1.00 27.84 138 THR B CA 1
ATOM 2290 C C . THR B 1 138 ? 38.883 -18.196 16.849 1.00 26.72 138 THR B C 1
ATOM 2291 O O . THR B 1 138 ? 38.658 -17.308 17.691 1.00 27.08 138 THR B O 1
ATOM 2295 N N . TYR B 1 139 ? 40.092 -18.501 16.418 1.00 25.71 139 TYR B N 1
ATOM 2296 C CA . TYR B 1 139 ? 41.307 -17.870 16.914 1.00 24.87 139 TYR B CA 1
ATOM 2297 C C . TYR B 1 139 ? 41.441 -16.412 16.475 1.00 24.60 139 TYR B C 1
ATOM 2298 O O . TYR B 1 139 ? 41.628 -15.547 17.312 1.00 24.91 139 TYR B O 1
ATOM 2307 N N . LEU B 1 140 ? 41.367 -16.157 15.173 1.00 24.62 140 LEU B N 1
ATOM 2308 C CA . LEU B 1 140 ? 41.507 -14.799 14.657 1.00 24.13 140 LEU B CA 1
ATOM 2309 C C . LEU B 1 140 ? 40.343 -13.934 15.125 1.00 25.25 140 LEU B C 1
ATOM 2310 O O . LEU B 1 140 ? 40.511 -12.757 15.443 1.00 25.42 140 LEU B O 1
ATOM 2315 N N . GLY B 1 141 ? 39.161 -14.538 15.162 1.00 25.21 141 GLY B N 1
ATOM 2316 C CA . GLY B 1 141 ? 37.957 -13.882 15.637 1.00 26.67 141 GLY B CA 1
ATOM 2317 C C . GLY B 1 141 ? 38.168 -13.240 16.994 1.00 26.88 141 GLY B C 1
ATOM 2318 O O . GLY B 1 141 ? 37.530 -12.269 17.310 1.00 26.42 141 GLY B O 1
ATOM 2319 N N . GLN B 1 142 ? 39.076 -13.813 17.789 1.00 27.42 142 GLN B N 1
ATOM 2320 C CA . GLN B 1 142 ? 39.447 -13.272 19.083 1.00 27.35 142 GLN B CA 1
ATOM 2321 C C . GLN B 1 142 ? 39.972 -11.844 19.005 1.00 27.08 142 GLN B C 1
ATOM 2322 O O . GLN B 1 142 ? 39.703 -11.057 19.920 1.00 25.59 142 GLN B O 1
ATOM 2328 N N . PHE B 1 143 ? 40.692 -11.501 17.936 1.00 26.56 143 PHE B N 1
ATOM 2329 C CA . PHE B 1 143 ? 41.448 -10.229 17.891 1.00 26.93 143 PHE B CA 1
ATOM 2330 C C . PHE B 1 143 ? 40.707 -8.863 17.832 1.00 27.89 143 PHE B C 1
ATOM 2331 O O . PHE B 1 143 ? 41.006 -8.004 18.657 1.00 27.85 143 PHE B O 1
ATOM 2339 N N . PRO B 1 144 ? 39.833 -8.625 16.843 1.00 28.10 144 PRO B N 1
ATOM 2340 C CA . PRO B 1 144 ? 39.175 -7.308 16.657 1.00 27.75 144 PRO B CA 1
ATOM 2341 C C . PRO B 1 144 ? 38.687 -6.614 17.938 1.00 27.47 144 PRO B C 1
ATOM 2342 O O . PRO B 1 144 ? 38.857 -5.404 18.093 1.00 27.01 144 PRO B O 1
ATOM 2346 N N . ASP B 1 145 ? 38.085 -7.398 18.825 1.00 27.05 145 ASP B N 1
ATOM 2347 C CA . ASP B 1 145 ? 37.484 -6.872 20.020 1.00 26.70 145 ASP B CA 1
ATOM 2348 C C . ASP B 1 145 ? 38.518 -6.622 21.094 1.00 25.07 145 ASP B C 1
ATOM 2349 O O . ASP B 1 145 ? 38.308 -5.754 21.939 1.00 23.15 145 ASP B O 1
ATOM 2354 N N . ILE B 1 146 ? 39.620 -7.382 21.092 1.00 24.23 146 ILE B N 1
ATOM 2355 C CA . ILE B 1 146 ? 40.717 -7.089 22.014 1.00 23.24 146 ILE B CA 1
ATOM 2356 C C . ILE B 1 146 ? 41.398 -5.764 21.593 1.00 23.33 146 ILE B C 1
ATOM 2357 O O . ILE B 1 146 ? 41.771 -4.930 22.462 1.00 21.56 146 ILE B O 1
ATOM 2362 N N . LYS B 1 147 ? 41.624 -5.598 20.273 1.00 22.14 147 LYS B N 1
ATOM 2363 C CA . LYS B 1 147 ? 42.227 -4.368 19.754 1.00 21.39 147 LYS B CA 1
ATOM 2364 C C . LYS B 1 147 ? 41.422 -3.164 20.232 1.00 21.22 147 LYS B C 1
ATOM 2365 O O . LYS B 1 147 ? 41.998 -2.199 20.723 1.00 19.13 147 LYS B O 1
ATOM 2371 N N . SER B 1 148 ? 40.104 -3.248 20.045 1.00 20.83 148 SER B N 1
ATOM 2372 C CA . SER B 1 148 ? 39.172 -2.190 20.450 1.00 22.12 148 SER B CA 1
ATOM 2373 C C . SER B 1 148 ? 39.229 -1.927 21.969 1.00 21.90 148 SER B C 1
ATOM 2374 O O . SER B 1 148 ? 39.395 -0.796 22.406 1.00 22.67 148 SER B O 1
ATOM 2377 N N . ARG B 1 149 ? 39.150 -2.986 22.769 1.00 22.08 149 ARG B N 1
ATOM 2378 C CA . ARG B 1 149 ? 39.268 -2.877 24.210 1.00 21.38 149 ARG B CA 1
ATOM 2379 C C . ARG B 1 149 ? 40.618 -2.214 24.625 1.00 20.50 149 ARG B C 1
ATOM 2380 O O . ARG B 1 149 ? 40.667 -1.477 25.591 1.00 18.85 149 ARG B O 1
ATOM 2388 N N . ILE B 1 150 ? 41.695 -2.417 23.871 1.00 19.83 150 ILE B N 1
ATOM 2389 C CA . ILE B 1 150 ? 42.993 -1.831 24.213 1.00 18.62 150 ILE B CA 1
ATOM 2390 C C . ILE B 1 150 ? 42.954 -0.321 23.970 1.00 17.91 150 ILE B C 1
ATOM 2391 O O . ILE B 1 150 ? 43.384 0.466 24.803 1.00 15.94 150 ILE B O 1
ATOM 2396 N N . ALA B 1 151 ? 42.428 0.107 22.838 1.00 17.41 151 ALA B N 1
ATOM 2397 C CA . ALA B 1 151 ? 42.320 1.558 22.591 1.00 17.60 151 ALA B CA 1
ATOM 2398 C C . ALA B 1 151 ? 41.372 2.281 23.635 1.00 17.69 151 ALA B C 1
ATOM 2399 O O . ALA B 1 151 ? 41.656 3.421 24.078 1.00 16.72 151 ALA B O 1
ATOM 2401 N N . LYS B 1 152 ? 40.307 1.592 24.041 1.00 16.97 152 LYS B N 1
ATOM 2402 C CA . LYS B 1 152 ? 39.348 2.103 25.048 1.00 18.35 152 LYS B CA 1
ATOM 2403 C C . LYS B 1 152 ? 39.999 2.221 26.447 1.00 17.75 152 LYS B C 1
ATOM 2404 O O . LYS B 1 152 ? 39.726 3.174 27.175 1.00 17.66 152 LYS B O 1
ATOM 2410 N N . ARG B 1 153 ? 40.842 1.261 26.804 1.00 17.54 153 ARG B N 1
ATOM 2411 C CA . ARG B 1 153 ? 41.599 1.268 28.037 1.00 17.11 153 ARG B CA 1
ATOM 2412 C C . ARG B 1 153 ? 42.484 2.494 28.062 1.00 17.53 153 ARG B C 1
ATOM 2413 O O . ARG B 1 153 ? 42.667 3.118 29.135 1.00 16.71 153 ARG B O 1
ATOM 2421 N N . GLY B 1 154 ? 43.073 2.784 26.894 1.00 16.43 154 GLY B N 1
ATOM 2422 C CA . GLY B 1 154 ? 43.866 3.986 26.686 1.00 16.86 154 GLY B CA 1
ATOM 2423 C C . GLY B 1 154 ? 43.054 5.258 26.967 1.00 17.07 154 GLY B C 1
ATOM 2424 O O . GLY B 1 154 ? 43.537 6.155 27.650 1.00 16.10 154 GLY B O 1
ATOM 2425 N N . ARG B 1 155 ? 41.822 5.356 26.482 1.00 17.37 155 ARG B N 1
ATOM 2426 C CA . ARG B 1 155 ? 41.056 6.588 26.703 1.00 18.66 155 ARG B CA 1
ATOM 2427 C C . ARG B 1 155 ? 40.596 6.727 28.151 1.00 18.49 155 ARG B C 1
ATOM 2428 O O . ARG B 1 155 ? 40.553 7.830 28.680 1.00 17.73 155 ARG B O 1
ATOM 2436 N N . LYS B 1 156 ? 40.239 5.607 28.770 1.00 17.86 156 LYS B N 1
ATOM 2437 C CA . LYS B 1 156 ? 39.822 5.587 30.160 1.00 17.23 156 LYS B CA 1
ATOM 2438 C C . LYS B 1 156 ? 41.000 5.939 31.072 1.00 16.53 156 LYS B C 1
ATOM 2439 O O . LYS B 1 156 ? 40.818 6.507 32.144 1.00 15.58 156 LYS B O 1
ATOM 2445 N N . LEU B 1 157 ? 42.217 5.641 30.644 1.00 15.19 157 LEU B N 1
ATOM 2446 C CA . LEU B 1 157 ? 43.375 6.014 31.420 1.00 15.84 157 LEU B CA 1
ATOM 2447 C C . LEU B 1 157 ? 43.594 7.516 31.347 1.00 16.37 157 LEU B C 1
ATOM 2448 O O . LEU B 1 157 ? 43.924 8.142 32.349 1.00 17.17 157 LEU B O 1
ATOM 2453 N N . VAL B 1 158 ? 43.402 8.102 30.164 1.00 16.90 158 VAL B N 1
ATOM 2454 C CA . VAL B 1 158 ? 43.450 9.563 29.980 1.00 16.31 158 VAL B CA 1
ATOM 2455 C C . VAL B 1 158 ? 42.382 10.241 30.822 1.00 16.49 158 VAL B C 1
ATOM 2456 O O . VAL B 1 158 ? 42.656 11.264 31.445 1.00 15.95 158 VAL B O 1
ATOM 2460 N N . ASP B 1 159 ? 41.170 9.689 30.853 1.00 16.01 159 ASP B N 1
ATOM 2461 C CA . ASP B 1 159 ? 40.093 10.254 31.661 1.00 16.86 159 ASP B CA 1
ATOM 2462 C C . ASP B 1 159 ? 40.427 10.234 33.158 1.00 14.61 159 ASP B C 1
ATOM 2463 O O . ASP B 1 159 ? 40.230 11.203 33.851 1.00 13.28 159 ASP B O 1
ATOM 2468 N N . TYR B 1 160 ? 40.923 9.103 33.634 1.00 14.13 160 TYR B N 1
ATOM 2469 C CA . TYR B 1 160 ? 41.428 8.932 34.994 1.00 13.21 160 TYR B CA 1
ATOM 2470 C C . TYR B 1 160 ? 42.526 9.951 35.366 1.00 13.01 160 TYR B C 1
ATOM 2471 O O . TYR B 1 160 ? 42.416 10.621 36.382 1.00 9.71 160 TYR B O 1
ATOM 2480 N N . ASP B 1 161 ? 43.561 10.058 34.546 1.00 13.42 161 ASP B N 1
ATOM 2481 C CA . ASP B 1 161 ? 44.616 11.090 34.678 1.00 14.24 161 ASP B CA 1
ATOM 2482 C C . ASP B 1 161 ? 44.007 12.512 34.742 1.00 14.26 161 ASP B C 1
ATOM 2483 O O . ASP B 1 161 ? 44.394 13.284 35.582 1.00 12.92 161 ASP B O 1
ATOM 2488 N N . SER B 1 162 ? 43.023 12.824 33.908 1.00 13.96 162 SER B N 1
ATOM 2489 C CA . SER B 1 162 ? 42.326 14.101 33.981 1.00 15.58 162 SER B CA 1
ATOM 2490 C C . SER B 1 162 ? 41.621 14.355 35.297 1.00 14.65 162 SER B C 1
ATOM 2491 O O . SER B 1 162 ? 41.689 15.440 35.848 1.00 12.57 162 SER B O 1
ATOM 2494 N N . ALA B 1 163 ? 40.884 13.346 35.759 1.00 15.02 163 ALA B N 1
ATOM 2495 C CA . ALA B 1 163 ? 40.183 13.481 37.020 1.00 14.25 163 ALA B CA 1
ATOM 2496 C C . ALA B 1 163 ? 41.189 13.560 38.163 1.00 13.01 163 ALA B C 1
ATOM 2497 O O . ALA B 1 163 ? 40.956 14.260 39.091 1.00 11.15 163 ALA B O 1
ATOM 2499 N N . ARG B 1 164 ? 42.337 12.896 38.090 1.00 13.20 164 ARG B N 1
ATOM 2500 C CA . ARG B 1 164 ? 43.330 13.075 39.118 1.00 13.73 164 ARG B CA 1
ATOM 2501 C C . ARG B 1 164 ? 43.821 14.516 39.081 1.00 13.15 164 ARG B C 1
ATOM 2502 O O . ARG B 1 164 ? 43.961 15.152 40.115 1.00 12.11 164 ARG B O 1
ATOM 2510 N N . HIS B 1 165 ? 44.119 15.029 37.902 1.00 14.33 165 HIS B N 1
ATOM 2511 C CA . HIS B 1 165 ? 44.661 16.383 37.797 1.00 16.03 165 HIS B CA 1
ATOM 2512 C C . HIS B 1 165 ? 43.688 17.455 38.381 1.00 16.00 165 HIS B C 1
ATOM 2513 O O . HIS B 1 165 ? 44.076 18.357 39.121 1.00 14.27 165 HIS B O 1
ATOM 2520 N N . HIS B 1 166 ? 42.401 17.304 38.085 1.00 17.22 166 HIS B N 1
ATOM 2521 C CA . HIS B 1 166 ? 41.379 18.207 38.578 1.00 19.18 166 HIS B CA 1
ATOM 2522 C C . HIS B 1 166 ? 41.260 18.144 40.114 1.00 20.89 166 HIS B C 1
ATOM 2523 O O . HIS B 1 166 ? 41.271 19.146 40.774 1.00 18.63 166 HIS B O 1
ATOM 2530 N N . TYR B 1 167 ? 41.171 16.947 40.679 1.00 26.56 167 TYR B N 1
ATOM 2531 C CA . TYR B 1 167 ? 41.146 16.764 42.123 1.00 28.19 167 TYR B CA 1
ATOM 2532 C C . TYR B 1 167 ? 42.368 17.442 42.773 1.00 30.63 167 TYR B C 1
ATOM 2533 O O . TYR B 1 167 ? 42.239 18.190 43.775 1.00 29.50 167 TYR B O 1
ATOM 2542 N N . GLU B 1 168 ? 43.534 17.253 42.157 1.00 32.86 168 GLU B N 1
ATOM 2543 C CA . GLU B 1 168 ? 44.775 17.883 42.619 1.00 35.41 168 GLU B CA 1
ATOM 2544 C C . GLU B 1 168 ? 44.737 19.428 42.638 1.00 36.44 168 GLU B C 1
ATOM 2545 O O . GLU B 1 168 ? 45.200 20.037 43.581 1.00 37.24 168 GLU B O 1
ATOM 2551 N N . SER B 1 169 ? 44.200 20.049 41.608 1.00 39.13 169 SER B N 1
ATOM 2552 C CA . SER B 1 169 ? 44.141 21.510 41.551 1.00 41.71 169 SER B CA 1
ATOM 2553 C C . SER B 1 169 ? 43.269 22.086 42.701 1.00 42.74 169 SER B C 1
ATOM 2554 O O . SER B 1 169 ? 43.511 23.200 43.178 1.00 41.99 169 SER B O 1
ATOM 2557 N N . LEU B 1 170 ? 42.289 21.310 43.158 1.00 43.73 170 LEU B N 1
ATOM 2558 C CA . LEU B 1 170 ? 41.395 21.737 44.231 1.00 45.67 170 LEU B CA 1
ATOM 2559 C C . LEU B 1 170 ? 42.040 21.643 45.618 1.00 46.90 170 LEU B C 1
ATOM 2560 O O . LEU B 1 170 ? 41.766 22.449 46.481 1.00 45.42 170 LEU B O 1
ATOM 2565 N N . GLN B 1 171 ? 42.932 20.689 45.822 1.00 48.81 171 GLN B N 1
ATOM 2566 C CA . GLN B 1 171 ? 43.580 20.538 47.116 1.00 52.03 171 GLN B CA 1
ATOM 2567 C C . GLN B 1 171 ? 44.575 21.652 47.473 1.00 54.25 171 GLN B C 1
ATOM 2568 O O . GLN B 1 171 ? 45.034 21.684 48.614 1.00 54.37 171 GLN B O 1
ATOM 2574 N N . THR B 1 172 ? 44.915 22.534 46.525 1.00 57.08 172 THR B N 1
ATOM 2575 C CA . THR B 1 172 ? 45.889 23.611 46.771 1.00 59.99 172 THR B CA 1
ATOM 2576 C C . THR B 1 172 ? 45.299 25.029 46.612 1.00 62.79 172 THR B C 1
ATOM 2577 O O . THR B 1 172 ? 45.936 25.936 46.057 1.00 63.22 172 THR B O 1
ATOM 2581 N N . ALA B 1 173 ? 44.074 25.209 47.092 1.00 65.88 173 ALA B N 1
ATOM 2582 C CA . ALA B 1 173 ? 43.524 26.543 47.325 1.00 67.99 173 ALA B CA 1
ATOM 2583 C C . ALA B 1 173 ? 44.059 26.924 48.723 1.00 69.32 173 ALA B C 1
ATOM 2584 O O . ALA B 1 173 ? 44.268 26.013 49.535 1.00 69.19 173 ALA B O 1
ATOM 2586 N N . LYS B 1 174 ? 44.251 28.213 48.982 1.00 20.00 174 LYS B N 1
ATOM 2587 C CA . LYS B 1 174 ? 43.182 29.191 48.815 1.00 20.00 174 LYS B CA 1
ATOM 2588 C C . LYS B 1 174 ? 41.852 28.645 49.326 1.00 20.00 174 LYS B C 1
ATOM 2589 O O . LYS B 1 174 ? 40.964 28.309 48.542 1.00 72.27 174 LYS B O 1
ATOM 2591 N N . LYS B 1 175 ? 41.725 28.557 50.646 1.00 71.02 175 LYS B N 1
ATOM 2592 C CA . LYS B 1 175 ? 40.614 27.815 51.278 1.00 70.43 175 LYS B CA 1
ATOM 2593 C C . LYS B 1 175 ? 39.975 26.711 50.409 1.00 67.69 175 LYS B C 1
ATOM 2594 O O . LYS B 1 175 ? 39.394 26.974 49.334 1.00 67.04 175 LYS B O 1
ATOM 2600 N N . LYS B 1 176 ? 40.062 25.479 50.915 1.00 64.30 176 LYS B N 1
ATOM 2601 C CA . LYS B 1 176 ? 39.471 24.330 50.233 1.00 61.75 176 LYS B CA 1
ATOM 2602 C C . LYS B 1 176 ? 37.951 24.542 50.072 1.00 58.15 176 LYS B C 1
ATOM 2603 O O . LYS B 1 176 ? 37.270 24.941 51.017 1.00 57.52 176 LYS B O 1
ATOM 2609 N N . ASP B 1 177 ? 37.462 24.354 48.851 1.00 53.69 177 ASP B N 1
ATOM 2610 C CA . ASP B 1 177 ? 36.030 24.318 48.569 1.00 50.47 177 ASP B CA 1
ATOM 2611 C C . ASP B 1 177 ? 35.602 22.848 48.719 1.00 46.67 177 ASP B C 1
ATOM 2612 O O . ASP B 1 177 ? 35.750 22.057 47.786 1.00 44.76 177 ASP B O 1
ATOM 2617 N N . GLU B 1 178 ? 35.109 22.498 49.908 1.00 41.76 178 GLU B N 1
ATOM 2618 C CA . GLU B 1 178 ? 34.791 21.123 50.255 1.00 39.90 178 GLU B CA 1
ATOM 2619 C C . GLU B 1 178 ? 33.784 20.493 49.323 1.00 34.93 178 GLU B C 1
ATOM 2620 O O . GLU B 1 178 ? 33.877 19.286 49.045 1.00 34.44 178 GLU B O 1
ATOM 2626 N N . ALA B 1 179 ? 32.832 21.264 48.836 1.00 27.90 179 ALA B N 1
ATOM 2627 C CA . ALA B 1 179 ? 31.813 20.690 47.992 1.00 24.74 179 ALA B CA 1
ATOM 2628 C C . ALA B 1 179 ? 32.369 20.298 46.610 1.00 21.47 179 ALA B C 1
ATOM 2629 O O . ALA B 1 179 ? 31.990 19.288 46.039 1.00 18.81 179 ALA B O 1
ATOM 2631 N N . LYS B 1 180 ? 33.292 21.094 46.093 1.00 19.18 180 LYS B N 1
ATOM 2632 C CA . LYS B 1 180 ? 33.883 20.840 44.785 1.00 18.15 180 LYS B CA 1
ATOM 2633 C C . LYS B 1 180 ? 34.886 19.710 44.899 1.00 16.70 180 LYS B C 1
ATOM 2634 O O . LYS B 1 180 ? 35.031 18.948 43.976 1.00 16.10 180 LYS B O 1
ATOM 2640 N N . ILE B 1 181 ? 35.583 19.641 46.020 1.00 14.48 181 ILE B N 1
ATOM 2641 C CA . ILE B 1 181 ? 36.424 18.518 46.348 1.00 15.42 181 ILE B CA 1
ATOM 2642 C C . ILE B 1 181 ? 35.621 17.254 46.398 1.00 14.86 181 ILE B C 1
ATOM 2643 O O . ILE B 1 181 ? 36.028 16.262 45.808 1.00 15.67 181 ILE B O 1
ATOM 2648 N N . ALA B 1 182 ? 34.431 17.304 46.981 1.00 15.14 182 ALA B N 1
ATOM 2649 C CA . ALA B 1 182 ? 33.627 16.118 47.094 1.00 15.64 182 ALA B CA 1
ATOM 2650 C C . ALA B 1 182 ? 33.252 15.553 45.727 1.00 15.83 182 ALA B C 1
ATOM 2651 O O . ALA B 1 182 ? 33.274 14.316 45.549 1.00 14.87 182 ALA B O 1
ATOM 2653 N N . LYS B 1 183 ? 32.835 16.432 44.790 1.00 14.77 183 LYS B N 1
ATOM 2654 C CA . LYS B 1 183 ? 32.476 15.964 43.447 1.00 13.43 183 LYS B CA 1
ATOM 2655 C C . LYS B 1 183 ? 33.708 15.490 42.677 1.00 11.00 183 LYS B C 1
ATOM 2656 O O . LYS B 1 183 ? 33.629 14.530 41.987 1.00 8.34 183 LYS B O 1
ATOM 2662 N N . ALA B 1 184 ? 34.823 16.196 42.769 1.00 9.90 184 ALA B N 1
ATOM 2663 C CA . ALA B 1 184 ? 35.988 15.798 42.044 1.00 10.39 184 ALA B CA 1
ATOM 2664 C C . ALA B 1 184 ? 36.498 14.447 42.582 1.00 9.12 184 ALA B C 1
ATOM 2665 O O . ALA B 1 184 ? 37.043 13.651 41.871 1.00 10.52 184 ALA B O 1
ATOM 2667 N N . GLU B 1 185 ? 36.301 14.178 43.855 1.00 9.40 185 GLU B N 1
ATOM 2668 C CA . GLU B 1 185 ? 36.756 12.930 44.464 1.00 9.71 185 GLU B CA 1
ATOM 2669 C C . GLU B 1 185 ? 35.882 11.806 43.951 1.00 9.40 185 GLU B C 1
ATOM 2670 O O . GLU B 1 185 ? 36.318 10.711 43.664 1.00 8.16 185 GLU B O 1
ATOM 2676 N N . GLU B 1 186 ? 34.607 12.103 43.778 1.00 8.95 186 GLU B N 1
ATOM 2677 C CA . GLU B 1 186 ? 33.696 11.090 43.353 1.00 9.74 186 GLU B CA 1
ATOM 2678 C C . GLU B 1 186 ? 34.006 10.724 41.894 1.00 10.39 186 GLU B C 1
ATOM 2679 O O . GLU B 1 186 ? 33.942 9.554 41.532 1.00 10.26 186 GLU B O 1
ATOM 2685 N N . GLU B 1 187 ? 34.448 11.715 41.095 1.00 11.14 187 GLU B N 1
ATOM 2686 C CA . GLU B 1 187 ? 34.675 11.548 39.659 1.00 11.33 187 GLU B CA 1
ATOM 2687 C C . GLU B 1 187 ? 35.980 10.809 39.510 1.00 11.47 187 GLU B C 1
ATOM 2688 O O . GLU B 1 187 ? 36.165 10.030 38.617 1.00 9.01 187 GLU B O 1
ATOM 2694 N N . LEU B 1 188 ? 36.898 11.080 40.419 1.00 9.90 188 LEU B N 1
ATOM 2695 C CA . LEU B 1 188 ? 38.170 10.383 40.414 1.00 9.88 188 LEU B CA 1
ATOM 2696 C C . LEU B 1 188 ? 38.025 8.907 40.696 1.00 10.67 188 LEU B C 1
ATOM 2697 O O . LEU B 1 188 ? 38.594 8.088 39.980 1.00 12.19 188 LEU B O 1
ATOM 2702 N N . ILE B 1 189 ? 37.299 8.573 41.743 1.00 11.04 189 ILE B N 1
ATOM 2703 C CA . ILE B 1 189 ? 37.084 7.187 42.133 1.00 12.16 189 ILE B CA 1
ATOM 2704 C C . ILE B 1 189 ? 36.360 6.419 41.009 1.00 13.18 189 ILE B C 1
ATOM 2705 O O . ILE B 1 189 ? 36.761 5.292 40.675 1.00 12.80 189 ILE B O 1
ATOM 2710 N N . LYS B 1 190 ? 35.311 7.030 40.444 1.00 14.34 190 LYS B N 1
ATOM 2711 C CA . LYS B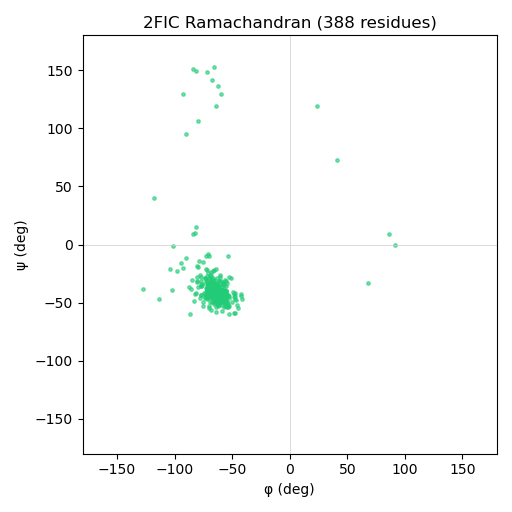 1 190 ? 34.580 6.502 39.265 1.00 15.58 190 LYS B CA 1
ATOM 2712 C C . LYS B 1 190 ? 35.500 6.192 38.064 1.00 15.11 190 LYS B C 1
ATOM 2713 O O . LYS B 1 190 ? 35.445 5.106 37.493 1.00 12.95 190 LYS B O 1
ATOM 2719 N N . ALA B 1 191 ? 36.322 7.162 37.679 1.00 14.29 191 ALA B N 1
ATOM 2720 C CA . ALA B 1 191 ? 37.111 7.046 36.479 1.00 14.83 191 ALA B CA 1
ATOM 2721 C C . ALA B 1 191 ? 38.237 6.037 36.707 1.00 15.51 191 ALA B C 1
ATOM 2722 O O . ALA B 1 191 ? 38.645 5.366 35.756 1.00 15.68 191 ALA B O 1
ATOM 2724 N N . GLN B 1 192 ? 38.705 5.919 37.952 1.00 15.78 192 GLN B N 1
ATOM 2725 C CA . GLN B 1 192 ? 39.635 4.866 38.312 1.00 16.65 192 GLN B CA 1
ATOM 2726 C C . GLN B 1 192 ? 39.007 3.449 38.169 1.00 17.32 192 GLN B C 1
ATOM 2727 O O . GLN B 1 192 ? 39.618 2.574 37.561 1.00 16.20 192 GLN B O 1
ATOM 2733 N N . LYS B 1 193 ? 37.809 3.245 38.712 1.00 16.61 193 LYS B N 1
ATOM 2734 C CA . LYS B 1 193 ? 37.112 1.977 38.574 1.00 18.20 193 LYS B CA 1
ATOM 2735 C C . LYS B 1 193 ? 36.905 1.582 37.097 1.00 17.87 193 LYS B C 1
ATOM 2736 O O . LYS B 1 193 ? 37.102 0.428 36.752 1.00 17.65 193 LYS B O 1
ATOM 2742 N N . VAL B 1 194 ? 36.455 2.523 36.267 1.00 17.70 194 VAL B N 1
ATOM 2743 C CA . VAL B 1 194 ? 36.195 2.296 34.851 1.00 17.98 194 VAL B CA 1
ATOM 2744 C C . VAL B 1 194 ? 37.477 1.857 34.125 1.00 19.03 194 VAL B C 1
ATOM 2745 O O . VAL B 1 194 ? 37.489 0.863 33.399 1.00 19.54 194 VAL B O 1
ATOM 2749 N N . PHE B 1 195 ? 38.567 2.558 34.403 1.00 18.17 195 PHE B N 1
ATOM 2750 C CA . PHE B 1 195 ? 39.862 2.191 33.879 1.00 19.24 195 PHE B CA 1
ATOM 2751 C C . PHE B 1 195 ? 40.286 0.826 34.400 1.00 21.32 195 PHE B C 1
ATOM 2752 O O . PHE B 1 195 ? 40.728 -0.031 33.619 1.00 21.44 195 PHE B O 1
ATOM 2760 N N . GLU B 1 196 ? 40.126 0.614 35.700 1.00 22.69 196 GLU B N 1
ATOM 2761 C CA . GLU B 1 196 ? 40.703 -0.556 36.340 1.00 25.23 196 GLU B CA 1
ATOM 2762 C C . GLU B 1 196 ? 39.965 -1.863 35.965 1.00 25.75 196 GLU B C 1
ATOM 2763 O O . GLU B 1 196 ? 40.625 -2.891 35.848 1.00 25.36 196 GLU B O 1
ATOM 2769 N N . GLU B 1 197 ? 38.649 -1.817 35.719 1.00 26.12 197 GLU B N 1
ATOM 2770 C CA . GLU B 1 197 ? 37.955 -2.972 35.118 1.00 26.99 197 GLU B CA 1
ATOM 2771 C C . GLU B 1 197 ? 38.533 -3.362 33.735 1.00 27.31 197 GLU B C 1
ATOM 2772 O O . GLU B 1 197 ? 38.826 -4.554 33.492 1.00 27.24 197 GLU B O 1
ATOM 2778 N N . MET B 1 198 ? 38.736 -2.375 32.855 1.00 26.77 198 MET B N 1
ATOM 2779 C CA . MET B 1 198 ? 39.222 -2.653 31.494 1.00 27.10 198 MET B CA 1
ATOM 2780 C C . MET B 1 198 ? 40.568 -3.281 31.582 1.00 26.83 198 MET B C 1
ATOM 2781 O O . MET B 1 198 ? 40.932 -4.185 30.807 1.00 26.67 198 MET B O 1
ATOM 2786 N N . ASN B 1 199 ? 41.319 -2.760 32.538 1.00 26.25 199 ASN B N 1
ATOM 2787 C CA . ASN B 1 199 ? 42.700 -3.074 32.721 1.00 25.83 199 ASN B CA 1
ATOM 2788 C C . ASN B 1 199 ? 42.891 -4.490 33.248 1.00 26.31 199 ASN B C 1
ATOM 2789 O O . ASN B 1 199 ? 43.740 -5.196 32.752 1.00 27.38 199 ASN B O 1
ATOM 2794 N N . VAL B 1 200 ? 42.082 -4.907 34.212 1.00 26.71 200 VAL B N 1
ATOM 2795 C CA . VAL B 1 200 ? 42.223 -6.210 34.873 1.00 26.67 200 VAL B CA 1
ATOM 2796 C C . VAL B 1 200 ? 41.900 -7.372 33.921 1.00 26.15 200 VAL B C 1
ATOM 2797 O O . VAL B 1 200 ? 42.550 -8.431 33.973 1.00 26.61 200 VAL B O 1
ATOM 2801 N N . ASP B 1 201 ? 40.887 -7.175 33.075 1.00 25.41 201 ASP B N 1
ATOM 2802 C CA . ASP B 1 201 ? 40.467 -8.186 32.101 1.00 25.24 201 ASP B CA 1
ATOM 2803 C C . ASP B 1 201 ? 41.468 -8.326 30.968 1.00 23.83 201 ASP B C 1
ATOM 2804 O O . ASP B 1 201 ? 41.760 -9.429 30.550 1.00 23.17 201 ASP B O 1
ATOM 2809 N N . LEU B 1 202 ? 42.027 -7.211 30.510 1.00 23.01 202 LEU B N 1
ATOM 2810 C CA . LEU B 1 202 ? 43.103 -7.261 29.524 1.00 22.60 202 LEU B CA 1
ATOM 2811 C C . LEU B 1 202 ? 44.339 -7.905 30.080 1.00 23.02 202 LEU B C 1
ATOM 2812 O O . LEU B 1 202 ? 45.003 -8.633 29.376 1.00 22.04 202 LEU B O 1
ATOM 2817 N N . GLN B 1 203 ? 44.619 -7.691 31.359 1.00 23.72 203 GLN B N 1
ATOM 2818 C CA . GLN B 1 203 ? 45.856 -8.210 31.928 1.00 24.73 203 GLN B CA 1
ATOM 2819 C C . GLN B 1 203 ? 45.843 -9.746 32.032 1.00 24.09 203 GLN B C 1
ATOM 2820 O O . GLN B 1 203 ? 46.892 -10.354 31.871 1.00 24.13 203 GLN B O 1
ATOM 2826 N N . GLU B 1 204 ? 44.689 -10.372 32.296 1.00 24.13 204 GLU B N 1
ATOM 2827 C CA . GLU B 1 204 ? 44.619 -11.837 32.218 1.00 25.06 204 GLU B CA 1
ATOM 2828 C C . GLU B 1 204 ? 44.468 -12.330 30.767 1.00 23.92 204 GLU B C 1
ATOM 2829 O O . GLU B 1 204 ? 45.004 -13.385 30.423 1.00 25.29 204 GLU B O 1
ATOM 2835 N N . GLU B 1 205 ? 43.791 -11.560 29.915 1.00 22.17 205 GLU B N 1
ATOM 2836 C CA . GLU B 1 205 ? 43.455 -12.031 28.584 1.00 21.42 205 GLU B CA 1
ATOM 2837 C C . GLU B 1 205 ? 44.604 -12.005 27.592 1.00 20.38 205 GLU B C 1
ATOM 2838 O O . GLU B 1 205 ? 44.683 -12.843 26.723 1.00 18.29 205 GLU B O 1
ATOM 2844 N N . LEU B 1 206 ? 45.470 -11.012 27.683 1.00 19.90 206 LEU B N 1
ATOM 2845 C CA . LEU B 1 206 ? 46.531 -10.893 26.698 1.00 20.00 206 LEU B CA 1
ATOM 2846 C C . LEU B 1 206 ? 47.561 -12.018 26.844 1.00 19.56 206 LEU B C 1
ATOM 2847 O O . LEU B 1 206 ? 47.917 -12.624 25.842 1.00 20.64 206 LEU B O 1
ATOM 2852 N N . PRO B 1 207 ? 48.094 -12.299 28.037 1.00 19.15 207 PRO B N 1
ATOM 2853 C CA . PRO B 1 207 ? 48.991 -13.462 28.152 1.00 18.72 207 PRO B CA 1
ATOM 2854 C C . PRO B 1 207 ? 48.317 -14.759 27.718 1.00 18.05 207 PRO B C 1
ATOM 2855 O O . PRO B 1 207 ? 48.965 -15.520 27.058 1.00 16.43 207 PRO B O 1
ATOM 2859 N N . SER B 1 208 ? 47.044 -14.990 28.050 1.00 17.53 208 SER B N 1
ATOM 2860 C CA . SER B 1 208 ? 46.366 -16.226 27.587 1.00 17.69 208 SER B CA 1
ATOM 2861 C C . SER B 1 208 ? 46.349 -16.348 26.045 1.00 16.91 208 SER B C 1
ATOM 2862 O O . SER B 1 208 ? 46.715 -17.375 25.495 1.00 16.69 208 SER B O 1
ATOM 2865 N N . LEU B 1 209 ? 45.964 -15.278 25.355 1.00 16.24 209 LEU B N 1
ATOM 2866 C CA . LEU B 1 209 ? 45.979 -15.249 23.888 1.00 15.77 209 LEU B CA 1
ATOM 2867 C C . LEU B 1 209 ? 47.376 -15.470 23.306 1.00 15.58 209 LEU B C 1
ATOM 2868 O O . LEU B 1 209 ? 47.607 -16.285 22.385 1.00 15.05 209 LEU B O 1
ATOM 2873 N N . TRP B 1 210 ? 48.339 -14.773 23.878 1.00 15.01 210 TRP B N 1
ATOM 2874 C CA . TRP B 1 210 ? 49.686 -14.856 23.364 1.00 14.42 210 TRP B CA 1
ATOM 2875 C C . TRP B 1 210 ? 50.105 -16.308 23.402 1.00 15.88 210 TRP B C 1
ATOM 2876 O O . TRP B 1 210 ? 50.517 -16.824 22.370 1.00 15.56 210 TRP B O 1
ATOM 2887 N N . ASN B 1 211 ? 50.000 -16.964 24.565 1.00 16.33 211 ASN B N 1
ATOM 2888 C CA . ASN B 1 211 ? 50.404 -18.380 24.708 1.00 17.47 211 ASN B CA 1
ATOM 2889 C C . ASN B 1 211 ? 49.739 -19.342 23.732 1.00 17.50 211 ASN B C 1
ATOM 2890 O O . ASN B 1 211 ? 50.322 -20.349 23.403 1.00 16.99 211 ASN B O 1
ATOM 2895 N N . SER B 1 212 ? 48.499 -19.040 23.333 1.00 18.09 212 SER B N 1
ATOM 2896 C CA . SER B 1 212 ? 47.715 -19.886 22.443 1.00 18.69 212 SER B CA 1
ATOM 2897 C C . SER B 1 212 ? 48.175 -19.803 20.989 1.00 18.16 212 SER B C 1
ATOM 2898 O O . SER B 1 212 ? 47.769 -20.610 20.164 1.00 18.44 212 SER B O 1
ATOM 2901 N N . ARG B 1 213 ? 48.982 -18.796 20.666 1.00 17.68 213 ARG B N 1
ATOM 2902 C CA . ARG B 1 213 ? 49.532 -18.674 19.330 1.00 16.26 213 ARG B CA 1
ATOM 2903 C C . ARG B 1 213 ? 50.297 -19.913 18.933 1.00 17.20 213 ARG B C 1
ATOM 2904 O O . ARG B 1 213 ? 50.334 -20.219 17.746 1.00 17.63 213 ARG B O 1
ATOM 2912 N N . VAL B 1 214 ? 50.898 -20.611 19.902 1.00 17.64 214 VAL B N 1
ATOM 2913 C CA . VAL B 1 214 ? 51.714 -21.800 19.637 1.00 18.23 214 VAL B CA 1
ATOM 2914 C C . VAL B 1 214 ? 50.857 -22.913 19.041 1.00 17.70 214 VAL B C 1
ATOM 2915 O O . VAL B 1 214 ? 51.133 -23.400 17.948 1.00 17.14 214 VAL B O 1
ATOM 2919 N N . GLY B 1 215 ? 49.829 -23.288 19.784 1.00 17.43 215 GLY B N 1
ATOM 2920 C CA . GLY B 1 215 ? 48.771 -24.182 19.353 1.00 17.25 215 GLY B CA 1
ATOM 2921 C C . GLY B 1 215 ? 48.236 -23.854 17.968 1.00 17.28 215 GLY B C 1
ATOM 2922 O O . GLY B 1 215 ? 48.165 -24.720 17.098 1.00 16.65 215 GLY B O 1
ATOM 2923 N N . PHE B 1 216 ? 47.861 -22.602 17.751 1.00 16.85 216 PHE B N 1
ATOM 2924 C CA . PHE B 1 216 ? 47.393 -22.159 16.439 1.00 16.28 216 PHE B CA 1
ATOM 2925 C C . PHE B 1 216 ? 48.366 -22.464 15.325 1.00 16.59 216 PHE B C 1
ATOM 2926 O O . PHE B 1 216 ? 47.995 -23.056 14.332 1.00 15.22 216 PHE B O 1
ATOM 2934 N N . TYR B 1 217 ? 49.618 -22.051 15.473 1.00 16.39 217 TYR B N 1
ATOM 2935 C CA . TYR B 1 217 ? 50.573 -22.246 14.407 1.00 17.84 217 TYR B CA 1
ATOM 2936 C C . TYR B 1 217 ? 50.843 -23.720 14.173 1.00 17.71 217 TYR B C 1
ATOM 2937 O O . TYR B 1 217 ? 50.944 -24.155 13.023 1.00 17.77 217 TYR B O 1
ATOM 2946 N N . VAL B 1 218 ? 51.025 -24.474 15.260 1.00 16.99 218 VAL B N 1
ATOM 2947 C CA . VAL B 1 218 ? 51.390 -25.872 15.143 1.00 16.07 218 VAL B CA 1
ATOM 2948 C C . VAL B 1 218 ? 50.255 -26.610 14.476 1.00 16.20 218 VAL B C 1
ATOM 2949 O O . VAL B 1 218 ? 50.486 -27.320 13.528 1.00 14.95 218 VAL B O 1
ATOM 2953 N N . ASN B 1 219 ? 49.028 -26.378 14.916 1.00 16.35 219 ASN B N 1
ATOM 2954 C CA . ASN B 1 219 ? 47.900 -27.090 14.379 1.00 17.22 219 ASN B CA 1
ATOM 2955 C C . ASN B 1 219 ? 47.619 -26.762 12.889 1.00 17.83 219 ASN B C 1
ATOM 2956 O O . ASN B 1 219 ? 47.247 -27.643 12.103 1.00 16.95 219 ASN B O 1
ATOM 2961 N N . THR B 1 220 ? 47.751 -25.487 12.519 1.00 17.24 220 THR B N 1
ATOM 2962 C CA . THR B 1 220 ? 47.520 -25.086 11.151 1.00 16.26 220 THR B CA 1
ATOM 2963 C C . THR B 1 220 ? 48.559 -25.790 10.240 1.00 15.86 220 THR B C 1
ATOM 2964 O O . THR B 1 220 ? 48.210 -26.354 9.198 1.00 14.64 220 THR B O 1
ATOM 2968 N N . PHE B 1 221 ? 49.814 -25.778 10.648 1.00 13.92 221 PHE B N 1
ATOM 2969 C CA . PHE B 1 221 ? 50.846 -26.364 9.812 1.00 15.82 221 PHE B CA 1
ATOM 2970 C C . PHE B 1 221 ? 50.838 -27.881 9.776 1.00 15.96 221 PHE B C 1
ATOM 2971 O O . PHE B 1 221 ? 51.182 -28.452 8.772 1.00 17.12 221 PHE B O 1
ATOM 2979 N N . GLN B 1 222 ? 50.379 -28.522 10.846 1.00 17.12 222 GLN B N 1
ATOM 2980 C CA . GLN B 1 222 ? 50.121 -29.934 10.852 1.00 17.71 222 GLN B CA 1
ATOM 2981 C C . GLN B 1 222 ? 48.945 -30.310 9.928 1.00 17.90 222 GLN B C 1
ATOM 2982 O O . GLN B 1 222 ? 48.964 -31.381 9.317 1.00 16.97 222 GLN B O 1
ATOM 2988 N N . SER B 1 223 ? 47.904 -29.480 9.867 1.00 17.22 223 SER B N 1
ATOM 2989 C CA . SER B 1 223 ? 46.793 -29.774 8.975 1.00 17.65 223 SER B CA 1
ATOM 2990 C C . SER B 1 223 ? 47.275 -29.609 7.518 1.00 17.05 223 SER B C 1
ATOM 2991 O O . SER B 1 223 ? 46.946 -30.417 6.662 1.00 15.63 223 SER B O 1
ATOM 2994 N N . ILE B 1 224 ? 48.029 -28.565 7.231 1.00 16.04 224 ILE B N 1
ATOM 2995 C CA . ILE B 1 224 ? 48.448 -28.343 5.861 1.00 16.54 224 ILE B CA 1
ATOM 2996 C C . ILE B 1 224 ? 49.407 -29.491 5.402 1.00 16.87 224 ILE B C 1
ATOM 2997 O O . ILE B 1 224 ? 49.220 -30.055 4.310 1.00 16.33 224 ILE B O 1
ATOM 3002 N N . ALA B 1 225 ? 50.397 -29.826 6.242 1.00 16.09 225 ALA B N 1
ATOM 3003 C CA . ALA B 1 225 ? 51.394 -30.843 5.904 1.00 16.00 225 ALA B CA 1
ATOM 3004 C C . ALA B 1 225 ? 50.778 -32.230 5.818 1.00 15.75 225 ALA B C 1
ATOM 3005 O O . ALA B 1 225 ? 51.198 -33.031 4.976 1.00 13.07 225 ALA B O 1
ATOM 3007 N N . GLY B 1 226 ? 49.805 -32.526 6.683 1.00 15.45 226 GLY B N 1
ATOM 3008 C CA . GLY B 1 226 ? 49.091 -33.785 6.637 1.00 15.58 226 GLY B CA 1
ATOM 3009 C C . GLY B 1 226 ? 48.297 -33.956 5.350 1.00 15.90 226 GLY B C 1
ATOM 3010 O O . GLY B 1 226 ? 48.381 -35.005 4.704 1.00 14.50 226 GLY B O 1
ATOM 3011 N N . LEU B 1 227 ? 47.533 -32.911 4.988 1.00 16.17 227 LEU B N 1
ATOM 3012 C CA . LEU B 1 227 ? 46.780 -32.852 3.721 1.00 15.57 227 LEU B CA 1
ATOM 3013 C C . LEU B 1 227 ? 47.715 -32.943 2.510 1.00 14.89 227 LEU B C 1
ATOM 3014 O O . LEU B 1 227 ? 47.510 -33.744 1.616 1.00 13.14 227 LEU B O 1
ATOM 3019 N N . GLU B 1 228 ? 48.755 -32.146 2.527 1.00 14.55 228 GLU B N 1
ATOM 3020 C CA . GLU B 1 228 ? 49.758 -32.173 1.483 1.00 15.15 228 GLU B CA 1
ATOM 3021 C C . GLU B 1 228 ? 50.477 -33.548 1.255 1.00 14.61 228 GLU B C 1
ATOM 3022 O O . GLU B 1 228 ? 50.534 -33.995 0.114 1.00 14.06 228 GLU B O 1
ATOM 3028 N N . GLU B 1 229 ? 50.961 -34.219 2.303 1.00 12.75 229 GLU B N 1
ATOM 3029 C CA . GLU B 1 229 ? 51.419 -35.603 2.211 1.00 12.64 229 GLU B CA 1
ATOM 3030 C C . GLU B 1 229 ? 50.457 -36.504 1.474 1.00 12.32 229 GLU B C 1
ATOM 3031 O O . GLU B 1 229 ? 50.844 -37.286 0.606 1.00 10.51 229 GLU B O 1
ATOM 3037 N N . ASN B 1 230 ? 49.192 -36.411 1.843 1.00 12.08 230 ASN B N 1
ATOM 3038 C CA . ASN B 1 230 ? 48.228 -37.290 1.268 1.00 13.41 230 ASN B CA 1
ATOM 3039 C C . ASN B 1 230 ? 47.907 -36.981 -0.204 1.00 12.45 230 ASN B C 1
ATOM 3040 O O . ASN B 1 230 ? 47.737 -37.905 -1.027 1.00 12.27 230 ASN B O 1
ATOM 3045 N N . PHE B 1 231 ? 47.834 -35.699 -0.545 1.00 12.73 231 PHE B N 1
ATOM 3046 C CA . PHE B 1 231 ? 47.503 -35.258 -1.893 1.00 11.83 231 PHE B CA 1
ATOM 3047 C C . PHE B 1 231 ? 48.593 -35.739 -2.820 1.00 12.26 231 PHE B C 1
ATOM 3048 O O . PHE B 1 231 ? 48.348 -36.338 -3.863 1.00 11.32 231 PHE B O 1
ATOM 3056 N N . HIS B 1 232 ? 49.829 -35.522 -2.418 1.00 11.83 232 HIS B N 1
ATOM 3057 C CA . HIS B 1 232 ? 50.917 -35.875 -3.274 1.00 12.43 232 HIS B CA 1
ATOM 3058 C C . HIS B 1 232 ? 51.064 -37.402 -3.417 1.00 12.20 232 HIS B C 1
ATOM 3059 O O . HIS B 1 232 ? 51.342 -37.902 -4.488 1.00 11.16 232 HIS B O 1
ATOM 3066 N N . LYS B 1 233 ? 50.801 -38.139 -2.349 1.00 13.06 233 LYS B N 1
ATOM 3067 C CA . LYS B 1 233 ? 50.709 -39.598 -2.417 1.00 14.04 233 LYS B CA 1
ATOM 3068 C C . LYS B 1 233 ? 49.663 -40.058 -3.439 1.00 13.06 233 LYS B C 1
ATOM 3069 O O . LYS B 1 233 ? 49.939 -40.912 -4.298 1.00 10.84 233 LYS B O 1
ATOM 3075 N N . GLU B 1 234 ? 48.474 -39.487 -3.365 1.00 12.25 234 GLU B N 1
ATOM 3076 C CA . GLU B 1 234 ? 47.380 -39.934 -4.236 1.00 13.51 234 GLU B CA 1
ATOM 3077 C C . GLU B 1 234 ? 47.704 -39.514 -5.696 1.00 13.33 234 GLU B C 1
ATOM 3078 O O . GLU B 1 234 ? 47.503 -40.280 -6.644 1.00 10.49 234 GLU B O 1
ATOM 3084 N N . MET B 1 235 ? 48.213 -38.296 -5.849 1.00 13.32 235 MET B N 1
ATOM 3085 C CA . MET B 1 235 ? 48.695 -37.824 -7.142 1.00 14.32 235 MET B CA 1
ATOM 3086 C C . MET B 1 235 ? 49.598 -38.852 -7.816 1.00 13.85 235 MET B C 1
ATOM 3087 O O . MET B 1 235 ? 49.311 -39.311 -8.921 1.00 13.00 235 MET B O 1
ATOM 3092 N N . SER B 1 236 ? 50.691 -39.209 -7.148 1.00 13.24 236 SER B N 1
ATOM 3093 C CA . SER B 1 236 ? 51.716 -40.010 -7.763 1.00 13.49 236 SER B CA 1
ATOM 3094 C C . SER B 1 236 ? 51.056 -41.267 -8.302 1.00 13.05 236 SER B C 1
ATOM 3095 O O . SER B 1 236 ? 51.482 -41.798 -9.331 1.00 12.12 236 SER B O 1
ATOM 3098 N N . LYS B 1 237 ? 50.024 -41.746 -7.618 1.00 12.86 237 LYS B N 1
ATOM 3099 C CA . LYS B 1 237 ? 49.370 -42.961 -8.087 1.00 13.73 237 LYS B CA 1
ATOM 3100 C C . LYS B 1 237 ? 48.682 -42.726 -9.436 1.00 13.97 237 LYS B C 1
ATOM 3101 O O . LYS B 1 237 ? 48.726 -43.617 -10.303 1.00 13.87 237 LYS B O 1
ATOM 3107 N N . LEU B 1 238 ? 48.042 -41.556 -9.605 1.00 13.95 238 LEU B N 1
ATOM 3108 C CA . LEU B 1 238 ? 47.431 -41.203 -10.869 1.00 13.56 238 LEU B CA 1
ATOM 3109 C C . LEU B 1 238 ? 48.450 -41.099 -11.987 1.00 13.52 238 LEU B C 1
ATOM 3110 O O . LEU B 1 238 ? 48.197 -41.588 -13.100 1.00 14.34 238 LEU B O 1
ATOM 3115 N N . ASN B 1 239 ? 49.602 -40.498 -11.711 1.00 12.62 239 ASN B N 1
ATOM 3116 C CA . ASN B 1 239 ? 50.661 -40.407 -12.699 1.00 12.63 239 ASN B CA 1
ATOM 3117 C C . ASN B 1 239 ? 51.083 -41.813 -13.159 1.00 10.84 239 ASN B C 1
ATOM 3118 O O . ASN B 1 239 ? 51.239 -42.063 -14.327 1.00 11.40 239 ASN B O 1
ATOM 3123 N N . GLN B 1 240 ? 51.244 -42.726 -12.214 1.00 10.19 240 GLN B N 1
ATOM 3124 C CA . GLN B 1 240 ? 51.555 -44.097 -12.514 1.00 10.85 240 GLN B CA 1
ATOM 3125 C C . GLN B 1 240 ? 50.501 -44.805 -13.376 1.00 10.54 240 GLN B C 1
ATOM 3126 O O . GLN B 1 240 ? 50.825 -45.538 -14.287 1.00 11.02 240 GLN B O 1
ATOM 3132 N N . ASN B 1 241 ? 49.255 -44.622 -13.036 1.00 10.00 241 ASN B N 1
ATOM 3133 C CA . ASN B 1 241 ? 48.168 -45.197 -13.815 1.00 11.54 241 ASN B CA 1
ATOM 3134 C C . ASN B 1 241 ? 48.141 -44.701 -15.255 1.00 11.10 241 ASN B C 1
ATOM 3135 O O . ASN B 1 241 ? 47.954 -45.487 -16.144 1.00 13.19 241 ASN B O 1
ATOM 3140 N N . LEU B 1 242 ? 48.412 -43.408 -15.498 1.00 12.36 242 LEU B N 1
ATOM 3141 C CA . LEU B 1 242 ? 48.444 -42.842 -16.846 1.00 12.13 242 LEU B CA 1
ATOM 3142 C C . LEU B 1 242 ? 49.624 -43.430 -17.596 1.00 11.55 242 LEU B C 1
ATOM 3143 O O . LEU B 1 242 ? 49.543 -43.851 -18.747 1.00 10.16 242 LEU B O 1
ATOM 3148 N N . ASN B 1 243 ? 50.718 -43.492 -16.894 1.00 12.54 243 ASN B N 1
ATOM 3149 C CA . ASN B 1 243 ? 51.950 -44.014 -17.481 1.00 12.58 243 ASN B CA 1
ATOM 3150 C C . ASN B 1 243 ? 51.754 -45.479 -17.986 1.00 13.28 243 ASN B C 1
ATOM 3151 O O . ASN B 1 243 ? 52.208 -45.823 -19.045 1.00 13.92 243 ASN B O 1
ATOM 3156 N N . ASP B 1 244 ? 51.052 -46.323 -17.216 1.00 14.57 244 ASP B N 1
ATOM 3157 C CA . ASP B 1 244 ? 50.763 -47.705 -17.612 1.00 14.75 244 ASP B CA 1
ATOM 3158 C C . ASP B 1 244 ? 49.835 -47.761 -18.808 1.00 13.59 244 ASP B C 1
ATOM 3159 O O . ASP B 1 244 ? 49.997 -48.571 -19.666 1.00 13.39 244 ASP B O 1
ATO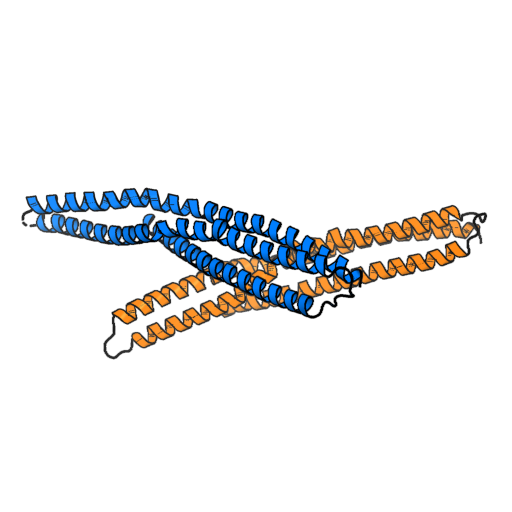M 3164 N N . VAL B 1 245 ? 48.833 -46.914 -18.843 1.00 13.42 245 VAL B N 1
ATOM 3165 C CA . VAL B 1 245 ? 47.978 -46.821 -20.017 1.00 13.08 245 VAL B CA 1
ATOM 3166 C C . VAL B 1 245 ? 48.841 -46.442 -21.243 1.00 12.48 245 VAL B C 1
ATOM 3167 O O . VAL B 1 245 ? 48.757 -47.087 -22.262 1.00 13.92 245 VAL B O 1
ATOM 3171 N N . LEU B 1 246 ? 49.707 -45.438 -21.122 1.00 11.35 246 LEU B N 1
ATOM 3172 C CA . LEU B 1 246 ? 50.394 -44.904 -22.292 1.00 12.39 246 LEU B CA 1
ATOM 3173 C C . LEU B 1 246 ? 51.460 -45.897 -22.803 1.00 13.19 246 LEU B C 1
ATOM 3174 O O . LEU B 1 246 ? 51.782 -45.930 -23.998 1.00 11.22 246 LEU B O 1
ATOM 3179 N N . VAL B 1 247 ? 51.895 -46.793 -21.925 1.00 14.39 247 VAL B N 1
ATOM 3180 C CA . VAL B 1 247 ? 52.799 -47.891 -22.316 1.00 16.21 247 VAL B CA 1
ATOM 3181 C C . VAL B 1 247 ? 52.176 -48.748 -23.453 1.00 16.00 247 VAL B C 1
ATOM 3182 O O . VAL B 1 247 ? 52.869 -49.211 -24.343 1.00 15.02 247 VAL B O 1
ATOM 3186 N N . GLY B 1 248 ? 50.859 -48.908 -23.428 1.00 16.80 248 GLY B N 1
ATOM 3187 C CA . GLY B 1 248 ? 50.130 -49.626 -24.460 1.00 18.10 248 GLY B CA 1
ATOM 3188 C C . GLY B 1 248 ? 50.229 -49.066 -25.871 1.00 19.86 248 GLY B C 1
ATOM 3189 O O . GLY B 1 248 ? 50.090 -49.809 -26.817 1.00 18.51 248 GLY B O 1
ATOM 3190 N N . LEU B 1 249 ? 50.479 -47.764 -26.010 1.00 21.30 249 LEU B N 1
ATOM 3191 C CA . LEU B 1 249 ? 50.590 -47.111 -27.308 1.00 23.18 249 LEU B CA 1
ATOM 3192 C C . LEU B 1 249 ? 52.040 -46.862 -27.740 1.00 26.02 249 LEU B C 1
ATOM 3193 O O . LEU B 1 249 ? 52.263 -46.270 -28.790 1.00 25.89 249 LEU B O 1
ATOM 3198 N N . GLU B 1 250 ? 53.018 -47.221 -26.912 1.00 29.21 250 GLU B N 1
ATOM 3199 C CA . GLU B 1 250 ? 54.437 -47.189 -27.341 1.00 32.58 250 GLU B CA 1
ATOM 3200 C C . GLU B 1 250 ? 54.757 -47.955 -28.642 1.00 34.39 250 GLU B C 1
ATOM 3201 O O . GLU B 1 250 ? 54.129 -48.960 -28.970 1.00 34.74 250 GLU B O 1
#

Nearest PDB structures (foldseek):
  2fic-assembly2_A  TM=1.005E+00  e=1.010E-23  Homo sapiens
  2fic-assembly3_B  TM=9.820E-01  e=1.451E-21  Homo sapiens
  4atm-assembly1_A-2  TM=9.756E-01  e=2.344E-16  Homo sapiens
  3sog-assembly1_A-2  TM=9.748E-01  e=7.432E-16  Homo sapiens
  4i1q-assembly1_B  TM=9.144E-01  e=5.003E-15  Homo sapiens

Organism: Homo sapiens (NCBI:txid9606)

Sequence (392 aa):
EQFEQCVQNFNKQLTEGTRLQKDLRTYLASVKAMHEASKKLNECLQEVYEPDWPGRDEANKIAENNDLLWMDYHQKLVDQALLTMDTYLGQFPDIKSRIAKRGRKLVDYDSARHHYESLQTKIAKAEEELIKAQKVFEEMNVDLQEELPSLWNSRVGFYVNTFQSIAGLEENFHKEMSKLNQNLNDVLVGLKDEQFEQCVQNFNKQLTEGTRLQKDLRTYLASVKAMHEASKKLNECLQEVYEPDWPGRDEANKIAENNDLLWMDYHQKLVDQALLTMDTYLGQFPDIKSRIAKRGRKLVDYDSARHHYESLQTAKKKDEAKIAKAEEELIKAQKVFEEMNVDLQEELPSLWNSRVGFYVNTFQSIAGLEENFHKEMSKLNQNLNDVLVGLE

GO terms:
  GO:0005515 protein binding (F, IPI)
  GO:0048156 tau protein binding (F, IPI)
  GO:0005634 nucleus (C, IDA)
  GO:0005737 cytoplasm (C, IDA)
  GO:0005856 cytoskeleton (C, IDA)
  GO:0016020 membrane (C, IDA)
  GO:0016020 membrane (C, TAS)
  GO:0030276 clathrin binding (F, TAS)
  GO:0006897 endocytosis (P, TAS)
  GO:0007010 cytoskeleton organization (P, TAS)
  GO:1902430 negative regulation of amyloid-beta formation (P, IMP)
  GO:0008333 endosome to lysosome transport (P, IMP)
  GO:0019828 aspartic-type endopeptidase inhibitor activity (F, IMP)
  GO:0051087 protein-folding chaperone binding (F, IPI)
  GO:0002020 protease binding (F, IPI)
  GO:0033292 T-tubule organization (P, IDA)
  GO:0005737 cytoplasm (C, EXP)
  GO:0015629 actin cytoskeleton (C, TAS)
  GO:0043065 positive regulation of apoptotic process (P, IDA)
  GO:0070063 RNA polymerase binding (F, IPI)

CATH classification: 1.20.1270.60

Foldseek 3Di:
DVVVVLVVLLVVLLVVLVVQLVVLVVVLVVLVVVLVVVLVVLVVCLVPDDPPQPCSVVSVVLSVVSSVLSVVLSVLSCVQANVLSVVLNVPNPVLVVLVVVLVVLVVQLVVLVVVCVVVVCVNVVSVVSNVVSCVVNVVSVVVNVVPSVVSSVCSVVSVVRNVVSNVVSVVVSVVVVVVSVVSVVVSVVRD/DVVLVVVLVVLLVVLLVVLVVVLVVLVVVLVVLVVVLVVLLVVLVVVLVPQDPPQFCNVVSVVLSVVSNVLSVVLSVLLCVQQNVVCCVLSVVRPVLVVLVVVLVVLVVQLVVLVVLLVVQVDDDPRPVVSNVVSVVSNVVSCVVSVVSVVVSVVPSVVSSVCSVVSVVRNVCSNVVSVVVSVVVVVVSVVSSVVRVVSVD